Protein AF-A0A2N9N3Q8-F1 (afdb_monomer_lite)

Structure (mmCIF, N/CA/C/O backbone):
data_AF-A0A2N9N3Q8-F1
#
_entry.id   AF-A0A2N9N3Q8-F1
#
loop_
_atom_site.group_PDB
_atom_site.id
_atom_site.type_symbol
_atom_site.label_atom_id
_atom_site.label_alt_id
_atom_site.label_comp_id
_atom_site.label_asym_id
_atom_site.label_entity_id
_atom_site.label_seq_id
_atom_site.pdbx_PDB_ins_code
_atom_site.Cartn_x
_atom_site.Cartn_y
_atom_site.Cartn_z
_atom_site.occupancy
_atom_site.B_iso_or_equiv
_atom_site.auth_seq_id
_atom_site.auth_comp_id
_atom_site.auth_asym_id
_atom_site.auth_atom_id
_atom_site.pdbx_PDB_model_num
ATOM 1 N N . MET A 1 1 ? -41.410 30.537 -15.426 1.00 35.94 1 MET A N 1
ATOM 2 C CA . MET A 1 1 ? -40.418 29.727 -14.688 1.00 35.94 1 MET A CA 1
ATOM 3 C C . MET A 1 1 ? -40.330 30.338 -13.298 1.00 35.94 1 MET A C 1
ATOM 5 O O . MET A 1 1 ? -39.955 31.499 -13.204 1.00 35.94 1 MET A O 1
ATOM 9 N N . GLY A 1 2 ? -40.868 29.663 -12.279 1.00 34.44 2 GLY A N 1
ATOM 10 C CA . GLY A 1 2 ? -40.974 30.213 -10.922 1.00 34.44 2 GLY A CA 1
ATOM 11 C C . GLY A 1 2 ? -39.592 30.407 -10.302 1.00 34.44 2 GLY A C 1
ATOM 12 O O . GLY A 1 2 ? -38.742 29.533 -10.427 1.00 34.44 2 GLY A O 1
ATOM 13 N N . LEU A 1 3 ? -39.360 31.566 -9.692 1.00 38.16 3 LEU A N 1
ATOM 14 C CA . LEU A 1 3 ? -38.140 31.859 -8.943 1.00 38.16 3 LEU A CA 1
ATOM 15 C C . LEU A 1 3 ? -38.155 31.019 -7.654 1.00 38.16 3 LEU A C 1
ATOM 17 O O . LEU A 1 3 ? -39.040 31.209 -6.821 1.00 38.16 3 LEU A O 1
ATOM 21 N N . GLU A 1 4 ? -37.225 30.070 -7.510 1.00 48.19 4 GLU A N 1
ATOM 22 C CA . GLU A 1 4 ? -37.118 29.229 -6.310 1.00 48.19 4 GLU A CA 1
ATOM 23 C C . GLU A 1 4 ? -36.691 30.059 -5.090 1.00 48.19 4 GLU A C 1
ATOM 25 O O . GLU A 1 4 ? -35.765 30.871 -5.160 1.00 48.19 4 GLU A O 1
ATOM 30 N N . MET A 1 5 ? -37.375 29.850 -3.961 1.00 52.72 5 MET A N 1
ATOM 31 C CA . MET A 1 5 ? -36.964 30.403 -2.671 1.00 52.72 5 MET A CA 1
ATOM 32 C C . MET A 1 5 ? -35.645 29.766 -2.239 1.00 52.72 5 MET A C 1
ATOM 34 O O . MET A 1 5 ? -35.504 28.544 -2.261 1.00 52.72 5 MET A O 1
ATOM 38 N N . LYS A 1 6 ? -34.687 30.587 -1.806 1.00 70.69 6 LYS A N 1
ATOM 39 C CA . LYS A 1 6 ? -33.403 30.092 -1.315 1.00 70.69 6 LYS A CA 1
ATOM 40 C C . LYS A 1 6 ? -33.503 29.850 0.190 1.00 70.69 6 LYS A C 1
ATOM 42 O O . LYS A 1 6 ? -33.487 30.801 0.965 1.00 70.69 6 LYS A O 1
ATOM 47 N N . THR A 1 7 ? -33.597 28.591 0.605 1.00 81.88 7 THR A N 1
ATOM 48 C CA . THR A 1 7 ? -33.585 28.215 2.028 1.00 81.88 7 THR A CA 1
ATOM 49 C C . THR A 1 7 ? -32.149 28.135 2.548 1.00 81.88 7 THR A C 1
ATOM 51 O O . THR A 1 7 ? -31.322 27.436 1.967 1.00 81.88 7 THR A O 1
ATOM 54 N N . LEU A 1 8 ? -31.857 28.822 3.650 1.00 87.06 8 LEU A N 1
ATOM 55 C CA . LEU A 1 8 ? -30.621 28.712 4.426 1.00 87.06 8 LEU A CA 1
ATOM 56 C C . LEU A 1 8 ? -30.924 28.163 5.823 1.00 87.06 8 LEU A C 1
ATOM 58 O O . LEU A 1 8 ? -31.989 28.429 6.378 1.00 87.06 8 LEU A O 1
ATOM 62 N N . TYR A 1 9 ? -29.966 27.447 6.406 1.00 89.31 9 TYR A N 1
ATOM 63 C CA . TYR A 1 9 ? -30.023 27.006 7.801 1.00 89.31 9 TYR A CA 1
ATOM 64 C C . TYR A 1 9 ? -28.920 27.690 8.605 1.00 89.31 9 TYR A C 1
ATOM 66 O O . TYR A 1 9 ? -27.757 27.670 8.193 1.00 89.31 9 TYR A O 1
ATOM 74 N N . ARG A 1 10 ? -29.278 28.274 9.751 1.00 89.81 10 ARG A N 1
ATOM 75 C CA . ARG A 1 10 ? -28.339 28.872 10.707 1.00 89.81 10 ARG A CA 1
ATOM 76 C C . ARG A 1 10 ? -28.451 28.209 12.069 1.00 89.81 10 ARG A C 1
ATOM 78 O O . ARG A 1 10 ? -29.551 27.915 12.521 1.00 89.81 10 ARG A O 1
ATOM 85 N N . PHE A 1 11 ? -27.316 27.974 12.712 1.00 89.12 11 PHE A N 1
ATOM 86 C CA . PHE A 1 11 ? -27.247 27.459 14.081 1.00 89.12 11 PHE A CA 1
ATOM 87 C C . PHE A 1 11 ? -25.870 27.774 14.665 1.00 89.12 11 PHE A C 1
ATOM 89 O O . PHE A 1 11 ? -24.867 27.539 14.001 1.00 89.12 11 PHE A O 1
ATOM 96 N N . GLU A 1 12 ? -25.802 28.301 15.888 1.00 81.75 12 GLU A N 1
ATOM 97 C CA . GLU A 1 12 ? -24.542 28.486 16.637 1.00 81.75 12 GLU A CA 1
ATOM 98 C C . GLU A 1 12 ? -23.394 29.143 15.827 1.00 81.75 12 GLU A C 1
ATOM 100 O O . GLU A 1 12 ? -22.244 28.699 15.845 1.00 81.75 12 GLU A O 1
ATOM 105 N N . GLY A 1 13 ? -23.724 30.167 15.030 1.00 81.50 13 GLY A N 1
ATOM 106 C CA . GLY A 1 13 ? -22.782 30.883 14.153 1.00 81.50 13 GLY A CA 1
ATOM 107 C C . GLY A 1 13 ? -22.447 30.188 12.823 1.00 81.50 13 GLY A C 1
ATOM 108 O O . GLY A 1 13 ? -21.814 30.803 11.955 1.00 81.50 13 GLY A O 1
ATOM 109 N N . PHE A 1 14 ? -22.875 28.939 12.632 1.00 89.00 14 PHE A N 1
ATOM 110 C CA . PHE A 1 14 ? -22.763 28.217 11.370 1.00 89.00 14 PHE A CA 1
ATOM 111 C C . PHE A 1 14 ? -23.864 28.614 10.390 1.00 89.00 14 PHE A C 1
ATOM 113 O O . PHE A 1 14 ? -25.015 28.837 10.766 1.00 89.00 14 PHE A O 1
ATOM 120 N N . GLU A 1 15 ? -23.504 28.632 9.110 1.00 89.50 15 GLU A N 1
ATOM 121 C CA . GLU A 1 15 ? -24.416 28.845 7.995 1.00 89.50 15 GLU A CA 1
ATOM 122 C C . GLU A 1 15 ? -24.305 27.680 7.009 1.00 89.50 15 GLU A C 1
ATOM 124 O O . GLU A 1 15 ? -23.209 27.263 6.621 1.00 89.50 15 GLU A O 1
ATOM 129 N N . MET A 1 16 ? -25.455 27.157 6.591 1.00 90.19 16 MET A N 1
ATOM 130 C CA . MET A 1 16 ? -25.562 26.107 5.589 1.00 90.19 16 MET A CA 1
ATOM 131 C C . MET A 1 16 ? -26.492 26.549 4.460 1.00 90.19 16 MET A C 1
ATOM 133 O O . MET A 1 16 ? -27.652 26.893 4.684 1.00 90.19 16 MET A O 1
ATOM 137 N N . ASP A 1 17 ? -25.972 26.478 3.236 1.00 87.75 17 ASP A N 1
ATOM 138 C CA . ASP A 1 17 ? -26.687 26.696 1.983 1.00 87.75 17 ASP A CA 1
ATOM 139 C C . ASP A 1 17 ? -26.838 25.352 1.252 1.00 87.75 17 ASP A C 1
ATOM 141 O O . ASP A 1 17 ? -25.891 24.897 0.601 1.00 87.75 17 ASP A O 1
ATOM 145 N N . PRO A 1 18 ? -28.007 24.692 1.344 1.00 86.94 18 PRO A N 1
ATOM 146 C CA . PRO A 1 18 ? -28.275 23.427 0.663 1.00 86.94 18 PRO A CA 1
ATOM 147 C C . PRO A 1 18 ? -28.203 23.541 -0.861 1.00 86.94 18 PRO A C 1
ATOM 149 O O . PRO A 1 18 ? -27.787 22.590 -1.520 1.00 86.94 18 PRO A O 1
ATOM 152 N N . THR A 1 19 ? -28.577 24.699 -1.416 1.00 82.31 19 THR A N 1
ATOM 153 C CA . THR A 1 19 ? -28.675 24.919 -2.868 1.00 82.31 19 THR A CA 1
ATOM 154 C C . THR A 1 19 ? -27.286 24.961 -3.493 1.00 82.31 19 THR A C 1
ATOM 156 O O . THR A 1 19 ? -27.020 24.290 -4.486 1.00 82.31 19 THR A O 1
ATOM 159 N N . ASN A 1 20 ? -26.371 25.710 -2.872 1.00 81.56 20 ASN A N 1
ATOM 160 C CA . ASN A 1 20 ? -24.985 25.822 -3.334 1.00 81.56 20 ASN A CA 1
ATOM 161 C C . ASN A 1 20 ? -24.040 24.802 -2.678 1.00 81.56 20 ASN A C 1
ATOM 163 O O . ASN A 1 20 ? -22.853 24.776 -2.997 1.00 81.56 20 ASN A O 1
ATOM 167 N N . ARG A 1 21 ? -24.557 23.964 -1.768 1.00 86.62 21 ARG A N 1
ATOM 168 C CA . ARG A 1 21 ? -23.802 22.994 -0.957 1.00 86.62 21 ARG A CA 1
ATOM 169 C C . ARG A 1 21 ? -22.616 23.622 -0.220 1.00 86.62 21 ARG A C 1
ATOM 171 O O . ARG A 1 21 ? -21.527 23.052 -0.162 1.00 86.62 21 ARG A O 1
ATOM 178 N N . VAL A 1 22 ? -22.838 24.807 0.342 1.00 84.81 22 VAL A N 1
ATOM 179 C CA . VAL A 1 22 ? -21.834 25.547 1.115 1.00 84.81 22 VAL A CA 1
ATOM 180 C C . VAL A 1 22 ? -22.155 25.421 2.597 1.00 84.81 22 VAL A C 1
ATOM 182 O O . VAL A 1 22 ? -23.300 25.579 3.011 1.00 84.81 22 VAL A O 1
ATOM 185 N N . PHE A 1 23 ? -21.133 25.133 3.393 1.00 89.81 23 PHE A N 1
ATOM 186 C CA . PHE A 1 23 ? -21.191 25.124 4.849 1.00 89.81 23 PHE A CA 1
ATOM 187 C C . PHE A 1 23 ? -20.053 25.995 5.379 1.00 89.81 23 PHE A C 1
ATOM 189 O O . PHE A 1 23 ? -18.952 25.957 4.827 1.00 89.81 23 PHE A O 1
ATOM 196 N N . GLY A 1 24 ? -20.297 26.798 6.409 1.00 84.62 24 GLY A N 1
ATOM 197 C CA . GLY A 1 24 ? -19.288 27.711 6.937 1.00 84.62 24 GLY A CA 1
ATOM 198 C C . GLY A 1 24 ? -19.609 28.248 8.323 1.00 84.62 24 GLY A C 1
ATOM 199 O O . GLY A 1 24 ? -20.712 28.069 8.826 1.00 84.62 24 GLY A O 1
ATOM 200 N N . LEU A 1 25 ? -18.626 28.907 8.933 1.00 85.56 25 LEU A N 1
ATOM 201 C CA . LEU A 1 25 ? -18.717 29.538 10.250 1.00 85.56 25 LEU A CA 1
ATOM 202 C C . LEU A 1 25 ? -18.353 31.019 10.121 1.00 85.56 25 LEU A C 1
ATOM 204 O O . LEU A 1 25 ? -17.256 31.337 9.655 1.00 85.56 25 LEU A O 1
ATOM 208 N N . GLY A 1 26 ? -19.259 31.925 10.504 1.00 78.38 26 GLY A N 1
ATOM 209 C CA . GLY A 1 26 ? -19.015 33.373 10.425 1.00 78.38 26 GLY A CA 1
ATOM 210 C C . GLY A 1 26 ? -18.569 33.850 9.032 1.00 78.38 26 GLY A C 1
ATOM 211 O O . GLY A 1 26 ? -17.637 34.644 8.917 1.00 78.38 26 GLY A O 1
ATOM 212 N N . GLY A 1 27 ? -19.160 33.292 7.968 1.00 73.38 27 GLY A N 1
ATOM 213 C CA . GLY A 1 27 ? -18.820 33.598 6.573 1.00 73.38 27 GLY A CA 1
ATOM 214 C C . GLY A 1 27 ? -17.560 32.910 6.019 1.00 73.38 27 GLY A C 1
ATOM 215 O O . GLY A 1 27 ? -17.271 33.053 4.832 1.00 73.38 27 GLY A O 1
ATOM 216 N N . LYS A 1 28 ? -16.811 32.138 6.823 1.00 78.88 28 LYS A N 1
ATOM 217 C CA . LYS A 1 28 ? -15.668 31.338 6.343 1.00 78.88 28 LYS A CA 1
ATOM 218 C C . LYS A 1 28 ? -16.123 29.932 5.931 1.00 78.88 28 LYS A C 1
ATOM 220 O O . LYS A 1 28 ? -16.700 29.235 6.768 1.00 78.88 28 LYS A O 1
ATOM 225 N N . PRO A 1 29 ? -15.854 29.477 4.693 1.00 79.31 29 PRO A N 1
ATOM 226 C CA . PRO A 1 29 ? -16.274 28.154 4.242 1.00 79.31 29 PRO A CA 1
ATOM 227 C C . PRO A 1 29 ? -15.500 27.041 4.963 1.00 79.31 29 PRO A C 1
ATOM 229 O O . PRO A 1 29 ? -14.278 27.100 5.094 1.00 79.31 29 PRO A O 1
ATOM 232 N N . ILE A 1 30 ? -16.218 26.003 5.390 1.00 82.94 30 ILE A N 1
ATOM 233 C CA . ILE A 1 30 ? -15.685 24.774 5.980 1.00 82.94 30 ILE A CA 1
ATOM 234 C C . ILE A 1 30 ? -15.969 23.633 5.005 1.00 82.94 30 ILE A C 1
ATOM 236 O O . ILE A 1 30 ? -17.117 23.257 4.767 1.00 82.94 30 ILE A O 1
ATOM 240 N N . ALA A 1 31 ? -14.908 23.072 4.428 1.00 78.44 31 ALA A N 1
ATOM 241 C CA . ALA A 1 31 ? -15.029 21.974 3.481 1.00 78.44 31 ALA A CA 1
ATOM 242 C C . ALA A 1 31 ? -15.422 20.675 4.201 1.00 78.44 31 ALA A C 1
ATOM 244 O O . ALA A 1 31 ? -14.675 20.170 5.041 1.00 78.44 31 ALA A O 1
ATOM 245 N N . ILE A 1 32 ? -16.569 20.105 3.827 1.00 83.38 32 ILE A N 1
ATOM 246 C CA . ILE A 1 32 ? -17.016 18.784 4.280 1.00 83.38 32 ILE A CA 1
ATOM 247 C C . ILE A 1 32 ? -17.343 17.883 3.079 1.00 83.38 32 ILE A C 1
ATOM 249 O O . ILE A 1 32 ? -17.829 18.375 2.058 1.00 83.38 32 ILE A O 1
ATOM 253 N N . PRO A 1 33 ? -17.084 16.562 3.154 1.00 79.06 33 PRO A N 1
ATOM 254 C CA . PRO A 1 33 ? -17.427 15.640 2.072 1.00 79.06 33 PRO A CA 1
ATOM 255 C C . PRO A 1 33 ? -18.927 15.627 1.768 1.00 79.06 33 PRO A C 1
ATOM 257 O O . PRO A 1 33 ? -19.743 15.772 2.673 1.00 79.06 33 PRO A O 1
ATOM 260 N N . SER A 1 34 ? -19.300 15.352 0.513 1.00 80.19 34 SER A N 1
ATOM 261 C CA . SER A 1 34 ? -20.699 15.406 0.057 1.00 80.19 34 SER A CA 1
ATOM 262 C C . SER A 1 34 ? -21.670 14.621 0.947 1.00 80.19 34 SER A C 1
ATOM 264 O O . SER A 1 34 ? -22.707 15.146 1.324 1.00 80.19 34 SER A O 1
ATOM 266 N N . ARG A 1 35 ? -21.322 13.390 1.340 1.00 83.12 35 ARG A N 1
ATOM 267 C CA . ARG A 1 35 ? -22.188 12.565 2.202 1.00 83.12 35 ARG A CA 1
ATOM 268 C C . ARG A 1 35 ? -22.273 13.079 3.636 1.00 83.12 35 ARG A C 1
ATOM 270 O O . ARG A 1 35 ? -23.319 12.957 4.258 1.00 83.12 35 ARG A O 1
ATOM 277 N N . ALA A 1 36 ? -21.197 13.677 4.146 1.00 82.38 36 ALA A N 1
ATOM 278 C CA . ALA A 1 36 ? -21.232 14.344 5.440 1.00 82.38 36 ALA A CA 1
ATOM 279 C C . ALA A 1 36 ? -22.141 15.582 5.369 1.00 82.38 36 ALA A C 1
ATOM 281 O O . ALA A 1 36 ? -22.948 15.781 6.266 1.00 82.38 36 ALA A O 1
ATOM 282 N N . PHE A 1 37 ? -22.089 16.354 4.276 1.00 87.69 37 PHE A N 1
ATOM 283 C CA . PHE A 1 37 ? -23.017 17.464 4.040 1.00 87.69 37 PHE A CA 1
ATOM 284 C C . PHE A 1 37 ? -24.474 16.993 4.025 1.00 87.69 37 PHE A C 1
ATOM 286 O O . PHE A 1 37 ? -25.301 17.573 4.720 1.00 87.69 37 PHE A O 1
ATOM 293 N N . ASP A 1 38 ? -24.780 15.922 3.288 1.00 87.62 38 ASP A N 1
ATOM 294 C CA . ASP A 1 38 ? -26.140 15.371 3.209 1.00 87.62 38 ASP A CA 1
ATOM 295 C C . ASP A 1 38 ? -26.631 14.885 4.582 1.00 87.62 38 ASP A C 1
ATOM 297 O O . ASP A 1 38 ? -27.778 15.120 4.958 1.00 87.62 38 ASP A O 1
ATOM 301 N N . LEU A 1 39 ? -25.743 14.262 5.364 1.00 91.94 39 LEU A N 1
ATOM 302 C CA . LEU A 1 39 ? -26.024 13.852 6.736 1.00 91.94 39 LEU A CA 1
ATOM 303 C C . LEU A 1 39 ? -26.279 15.048 7.657 1.00 91.94 39 LEU A C 1
ATOM 305 O O . LEU A 1 39 ? -27.241 15.024 8.420 1.00 91.94 39 LEU A O 1
ATOM 309 N N . LEU A 1 40 ? -25.452 16.093 7.579 1.00 92.56 40 LEU A N 1
ATOM 310 C CA . LEU A 1 40 ? -25.625 17.305 8.377 1.00 92.56 40 LEU A CA 1
ATOM 311 C C . LEU A 1 40 ? -26.922 18.021 8.011 1.00 92.56 40 LEU A C 1
ATOM 313 O O . LEU A 1 40 ? -27.647 18.415 8.913 1.00 92.56 40 LEU A O 1
ATOM 317 N N . LEU A 1 41 ? -27.245 18.118 6.719 1.00 91.31 41 LEU A N 1
ATOM 318 C CA . LEU A 1 41 ? -28.506 18.672 6.235 1.00 91.31 41 LEU A CA 1
ATOM 319 C C . LEU A 1 41 ? -29.707 17.877 6.763 1.00 91.31 41 LEU A C 1
ATOM 321 O O . LEU A 1 41 ? -30.670 18.450 7.260 1.00 91.31 41 LEU A O 1
ATOM 325 N N . TYR A 1 42 ? -29.653 16.545 6.701 1.00 92.75 42 TYR A N 1
ATOM 326 C CA . TYR A 1 42 ? -30.732 15.717 7.234 1.00 92.75 42 TYR A CA 1
ATOM 327 C C . TYR A 1 42 ? -30.880 15.883 8.755 1.00 92.75 42 TYR A C 1
ATOM 329 O O . TYR A 1 42 ? -31.997 15.963 9.268 1.00 92.75 42 TYR A O 1
ATOM 337 N N . MET A 1 43 ? -29.761 15.974 9.479 1.00 93.88 43 MET A N 1
ATOM 338 C CA . MET A 1 43 ? -29.736 16.213 10.922 1.00 93.88 43 MET A CA 1
ATOM 339 C C . MET A 1 43 ? -30.273 17.597 11.307 1.00 93.88 43 MET A C 1
ATOM 341 O O . MET A 1 43 ? -31.030 17.687 12.269 1.00 93.88 43 MET A O 1
ATOM 345 N N . THR A 1 44 ? -29.938 18.655 10.563 1.00 92.00 44 THR A N 1
ATOM 346 C CA . THR A 1 44 ? -30.425 20.021 10.824 1.00 92.00 44 THR A CA 1
ATOM 347 C C . THR A 1 44 ? -31.910 20.161 10.510 1.00 92.00 44 THR A C 1
ATOM 349 O O . THR A 1 44 ? -32.640 20.751 11.301 1.00 92.00 44 THR A O 1
ATOM 352 N N . CYS A 1 45 ? -32.397 19.543 9.428 1.00 89.75 45 CYS A N 1
ATOM 353 C CA . CYS A 1 45 ? -33.832 19.478 9.129 1.00 89.75 45 CYS A CA 1
ATOM 354 C C . CYS A 1 45 ? -34.638 18.717 10.195 1.00 89.75 45 CYS A C 1
ATOM 356 O O . CYS A 1 45 ? -35.845 18.914 10.304 1.00 89.75 45 CYS A O 1
ATOM 358 N N . ASN A 1 46 ? -33.988 17.845 10.970 1.00 92.31 46 ASN A N 1
ATOM 359 C CA . ASN A 1 46 ? -34.602 17.050 12.030 1.00 92.31 46 ASN A CA 1
ATOM 360 C C . ASN A 1 46 ? -33.992 17.357 13.408 1.00 92.31 46 ASN A C 1
ATOM 362 O O . ASN A 1 46 ? -33.867 16.458 14.248 1.00 92.31 46 ASN A O 1
ATOM 366 N N . ALA A 1 47 ? -33.588 18.611 13.631 1.00 89.62 47 ALA A N 1
ATOM 367 C CA . ALA A 1 47 ? -32.991 19.042 14.888 1.00 89.62 47 ALA A CA 1
ATOM 368 C C . ALA A 1 47 ? -33.873 18.669 16.092 1.00 89.62 47 ALA A C 1
ATOM 370 O O . ALA A 1 47 ? -35.096 18.575 15.999 1.00 89.62 47 ALA A O 1
ATOM 371 N N . GLN A 1 48 ? -33.234 18.413 17.231 1.00 88.31 48 GLN A N 1
ATOM 372 C CA . GLN A 1 48 ? -33.824 17.958 18.496 1.00 88.31 48 GLN A CA 1
ATOM 373 C C . GLN A 1 48 ? -34.451 16.552 18.488 1.00 88.31 48 GLN A C 1
ATOM 375 O O . GLN A 1 48 ? -34.675 15.974 19.557 1.00 88.31 48 GLN A O 1
ATOM 380 N N . ARG A 1 49 ? -34.666 15.924 17.325 1.00 93.88 49 ARG A N 1
ATOM 381 C CA . ARG A 1 49 ? -35.195 14.557 17.237 1.00 93.88 49 ARG A CA 1
ATOM 382 C C . ARG A 1 49 ? -34.091 13.507 17.389 1.00 93.88 49 ARG A C 1
ATOM 384 O O . ARG A 1 49 ? -32.963 13.679 16.935 1.00 93.88 49 ARG A O 1
ATOM 391 N N . LEU A 1 50 ? -34.417 12.381 18.031 1.00 92.06 50 LEU A N 1
ATOM 392 C CA . LEU A 1 50 ? -33.573 11.184 17.981 1.00 92.06 50 LEU A CA 1
ATOM 393 C C . LEU A 1 50 ? -33.679 10.547 16.590 1.00 92.06 50 LEU A C 1
ATOM 395 O O . LEU A 1 50 ? -34.762 10.123 16.189 1.00 92.06 50 LEU A O 1
ATOM 399 N N . LEU A 1 51 ? -32.548 10.452 15.899 1.00 93.38 51 LEU A N 1
ATOM 400 C CA . LEU A 1 51 ? -32.415 9.846 14.580 1.00 93.38 51 LEU A CA 1
ATOM 401 C C . LEU A 1 51 ? -31.754 8.482 14.741 1.00 93.38 51 LEU A C 1
ATOM 403 O O . LEU A 1 51 ? -30.629 8.392 15.244 1.00 93.38 51 LEU A O 1
ATOM 407 N N . THR A 1 52 ? -32.457 7.411 14.364 1.00 90.81 52 THR A N 1
ATOM 408 C CA . THR A 1 52 ? -31.898 6.059 14.486 1.00 90.81 52 THR A CA 1
ATOM 409 C C . THR A 1 52 ? -30.807 5.833 13.445 1.00 90.81 52 THR A C 1
ATOM 411 O O . THR A 1 52 ? -30.784 6.478 12.394 1.00 90.81 52 THR A O 1
ATOM 414 N N . LYS A 1 53 ? -29.885 4.904 13.719 1.00 83.31 53 LYS A N 1
ATOM 415 C CA . LYS A 1 53 ? -28.811 4.582 12.766 1.00 83.31 53 LYS A CA 1
ATOM 416 C C . LYS A 1 53 ? -29.374 4.110 11.426 1.00 83.31 53 LYS A C 1
ATOM 418 O O . LYS A 1 53 ? -28.936 4.587 10.388 1.00 83.31 53 LYS A O 1
ATOM 423 N N . GLU A 1 54 ? -30.390 3.248 11.450 1.00 81.50 54 GLU A N 1
ATOM 424 C CA . GLU A 1 54 ? -31.088 2.782 10.245 1.00 81.50 54 GLU A CA 1
ATOM 425 C C . GLU A 1 54 ? -31.740 3.919 9.459 1.00 81.50 54 GLU A C 1
ATOM 427 O O . GLU A 1 54 ? -31.669 3.939 8.233 1.00 81.50 54 GLU A O 1
ATOM 432 N N . GLU A 1 55 ? -32.363 4.873 10.153 1.00 90.56 55 GLU A N 1
ATOM 433 C CA . GLU A 1 55 ? -32.999 6.023 9.518 1.00 90.56 55 GLU A CA 1
ATOM 434 C C . GLU A 1 55 ? -31.966 6.903 8.811 1.00 90.56 55 GLU A C 1
ATOM 436 O O . GLU A 1 55 ? -32.137 7.229 7.640 1.00 90.56 55 GLU A O 1
ATOM 441 N N . LEU A 1 56 ? -30.864 7.229 9.490 1.00 89.31 56 LEU A N 1
ATOM 442 C CA . LEU A 1 56 ? -29.774 8.021 8.919 1.00 89.31 56 LEU A CA 1
ATOM 443 C C . LEU A 1 56 ? -29.104 7.298 7.748 1.00 89.31 56 LEU A C 1
ATOM 445 O O . LEU A 1 56 ? -28.842 7.910 6.711 1.00 89.31 56 LEU A O 1
ATOM 449 N N . MET A 1 57 ? -28.869 5.989 7.892 1.00 82.62 57 MET A N 1
ATOM 450 C CA . MET A 1 57 ? -28.324 5.150 6.827 1.00 82.62 57 MET A CA 1
ATOM 451 C C . MET A 1 57 ? -29.245 5.143 5.603 1.00 82.62 57 MET A C 1
ATOM 453 O O . MET A 1 57 ? -28.789 5.352 4.483 1.00 82.62 57 MET A O 1
ATOM 457 N N . ARG A 1 58 ? -30.558 4.991 5.800 1.00 83.06 58 ARG A N 1
ATOM 458 C CA . ARG A 1 58 ? -31.542 5.004 4.711 1.00 83.06 58 ARG A CA 1
ATOM 459 C C . ARG A 1 58 ? 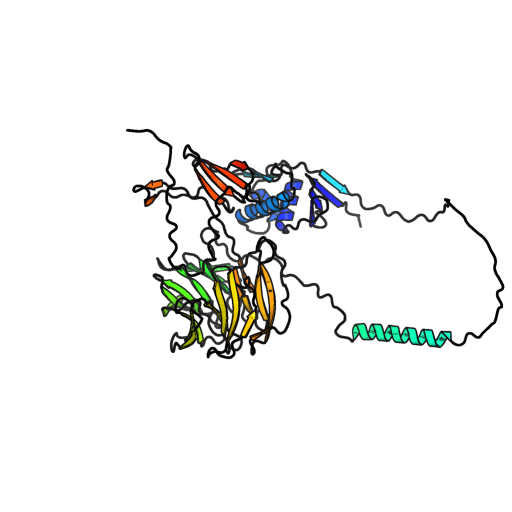-31.680 6.382 4.064 1.00 83.06 58 ARG A C 1
ATOM 461 O O . ARG A 1 58 ? -31.744 6.466 2.843 1.00 83.06 58 ARG A O 1
ATOM 468 N N . ALA A 1 59 ? -31.708 7.449 4.855 1.00 84.88 59 ALA A N 1
ATOM 469 C CA . ALA A 1 59 ? -31.896 8.808 4.356 1.00 84.88 59 ALA A CA 1
ATOM 470 C C . ALA A 1 59 ? -30.722 9.282 3.490 1.00 84.88 59 ALA A C 1
ATOM 472 O O . ALA A 1 59 ? -30.927 9.902 2.449 1.00 84.88 59 ALA A O 1
ATOM 473 N N . VAL A 1 60 ? -29.490 8.970 3.898 1.00 86.25 60 VAL A N 1
ATOM 474 C CA . VAL A 1 60 ? -28.284 9.467 3.222 1.00 86.25 60 VAL A CA 1
ATOM 475 C C . VAL A 1 60 ? -27.720 8.451 2.223 1.00 86.25 60 VAL A C 1
ATOM 477 O O . VAL A 1 60 ? -27.120 8.860 1.230 1.00 86.25 60 VAL A O 1
ATOM 480 N N . TRP A 1 61 ? -27.930 7.145 2.424 1.00 83.56 61 TRP A N 1
ATOM 481 C CA . TRP A 1 61 ? -27.366 6.070 1.591 1.00 83.56 61 TRP A CA 1
ATOM 482 C C . TRP A 1 61 ? -28.407 5.105 1.002 1.00 83.56 61 TRP A C 1
ATOM 484 O O . TRP A 1 61 ? -28.013 4.059 0.506 1.00 83.56 61 TRP A O 1
ATOM 494 N N . GLY A 1 62 ? -29.706 5.430 0.983 1.00 51.25 62 GLY A N 1
ATOM 495 C CA . GLY A 1 62 ? -30.828 4.537 0.617 1.00 51.25 62 GLY A CA 1
ATOM 496 C C . GLY A 1 62 ? -30.818 3.816 -0.748 1.00 51.25 62 GLY A C 1
ATOM 497 O O . GLY A 1 62 ? -31.791 3.146 -1.070 1.00 51.25 62 GLY A O 1
ATOM 498 N N . GLY A 1 63 ? -29.743 3.907 -1.535 1.00 53.16 63 GLY A N 1
ATOM 499 C CA . GLY A 1 63 ? -29.486 3.098 -2.734 1.00 53.16 63 GLY A CA 1
ATOM 500 C C . GLY A 1 63 ? -28.123 2.387 -2.730 1.00 53.16 63 GLY A C 1
ATOM 501 O O . GLY A 1 63 ? -27.636 1.988 -3.783 1.00 53.16 63 GLY A O 1
ATOM 502 N N . THR A 1 64 ? -27.447 2.281 -1.584 1.00 56.25 64 THR A N 1
ATOM 503 C CA . THR A 1 64 ? -26.107 1.690 -1.454 1.00 56.25 64 THR A CA 1
ATOM 504 C C . THR A 1 64 ? -26.018 0.908 -0.146 1.00 56.25 64 THR A C 1
ATOM 506 O O . THR A 1 64 ? -26.313 1.446 0.917 1.00 56.25 64 THR A O 1
ATOM 509 N N . ILE A 1 65 ? -25.604 -0.360 -0.208 1.00 49.22 65 ILE A N 1
ATOM 510 C CA . ILE A 1 65 ? -25.374 -1.174 0.993 1.00 49.22 65 ILE A CA 1
ATOM 511 C C . ILE A 1 65 ? -24.126 -0.621 1.687 1.00 49.22 65 ILE A C 1
ATOM 513 O O . ILE A 1 65 ? -23.035 -0.646 1.119 1.00 49.22 65 ILE A O 1
ATOM 517 N N . VAL A 1 66 ? -24.293 -0.075 2.890 1.00 61.59 66 VAL A N 1
ATOM 518 C CA . VAL A 1 66 ? -23.209 0.488 3.700 1.00 61.59 66 VAL A CA 1
ATOM 519 C C . VAL A 1 66 ? -23.266 -0.076 5.111 1.00 61.59 66 VAL A C 1
ATOM 521 O O . VAL A 1 66 ? -24.339 -0.232 5.685 1.00 61.59 66 VAL A O 1
ATOM 524 N N . GLU A 1 67 ? -22.096 -0.367 5.670 1.00 61.00 67 GLU A N 1
ATOM 525 C CA . GLU A 1 67 ? -21.959 -0.763 7.069 1.00 61.00 67 GLU A CA 1
ATOM 526 C C . GLU A 1 67 ? -22.089 0.445 8.007 1.00 61.00 67 GLU A C 1
ATOM 528 O O . GLU A 1 67 ? -21.790 1.586 7.639 1.00 61.00 67 GLU A O 1
ATOM 533 N N . GLU A 1 68 ? -22.470 0.176 9.255 1.00 66.19 68 GLU A N 1
ATOM 534 C CA . GLU A 1 68 ? -22.662 1.172 10.314 1.00 66.19 68 GLU A CA 1
ATOM 535 C C . GLU A 1 68 ? -21.396 2.005 10.614 1.00 66.19 68 GLU A C 1
ATOM 537 O O . GLU A 1 68 ? -21.486 3.171 11.016 1.00 66.19 68 GLU A O 1
ATOM 542 N N . GLY A 1 69 ? -20.208 1.453 10.341 1.00 62.59 69 GLY A N 1
ATOM 543 C CA . GLY A 1 69 ? -18.931 2.170 10.432 1.00 62.59 69 GLY A CA 1
ATOM 544 C C . GLY A 1 69 ? -18.883 3.424 9.549 1.00 62.59 69 GLY A C 1
ATOM 545 O O . GLY A 1 69 ? -18.380 4.464 9.970 1.00 62.59 69 GLY A O 1
ATOM 546 N N . ASN A 1 70 ? -19.522 3.412 8.371 1.00 68.69 70 ASN A N 1
ATOM 547 C CA . ASN A 1 70 ? -19.570 4.589 7.490 1.00 68.69 70 ASN A CA 1
ATOM 548 C C . ASN A 1 70 ? -20.394 5.741 8.088 1.00 68.69 70 ASN A C 1
ATOM 550 O O . ASN A 1 70 ? -20.038 6.915 7.919 1.00 68.69 70 ASN A O 1
ATOM 554 N N . LEU A 1 71 ? -21.486 5.421 8.794 1.00 80.38 71 LEU A N 1
ATOM 555 C CA . LEU A 1 71 ? -22.272 6.413 9.527 1.00 80.38 71 LEU A CA 1
ATOM 556 C C . LEU A 1 71 ? -21.434 7.000 10.668 1.00 80.38 71 LEU A C 1
ATOM 558 O O . LEU A 1 71 ? -21.366 8.220 10.811 1.00 80.38 71 LEU A O 1
ATOM 562 N N . THR A 1 72 ? -20.742 6.144 11.421 1.00 75.56 72 THR A N 1
ATOM 563 C CA . THR A 1 72 ? -19.867 6.551 12.530 1.00 75.56 72 THR A CA 1
ATOM 564 C C . THR A 1 72 ? -18.746 7.476 12.051 1.00 75.56 72 THR A C 1
ATOM 566 O O . THR A 1 72 ? -18.559 8.559 12.611 1.00 75.56 72 THR A O 1
ATOM 569 N N . GLN A 1 73 ? -18.076 7.127 10.950 1.00 70.12 73 GLN A N 1
ATOM 570 C CA . GLN A 1 73 ? -17.053 7.961 10.319 1.00 70.12 73 GLN A CA 1
ATOM 571 C C . GLN A 1 73 ? -17.617 9.298 9.810 1.00 70.12 73 GLN A C 1
ATOM 573 O O . GLN A 1 73 ? -16.978 10.341 9.959 1.00 70.12 73 GLN A O 1
ATOM 578 N N . SER A 1 74 ? -18.818 9.303 9.228 1.00 79.19 74 SER A N 1
ATOM 579 C CA . SER A 1 74 ? -19.453 10.538 8.747 1.00 79.19 74 SER A CA 1
ATOM 580 C C . SER A 1 74 ? -19.819 11.473 9.901 1.00 79.19 74 SER A C 1
ATOM 582 O O . SER A 1 74 ? -19.556 12.672 9.824 1.00 79.19 74 SER A O 1
ATOM 584 N N . VAL A 1 75 ? -20.341 10.931 11.007 1.00 84.56 75 VAL A N 1
ATOM 585 C CA . VAL A 1 75 ? -20.603 11.698 12.235 1.00 84.56 75 VAL A CA 1
ATOM 586 C C . VAL A 1 75 ? -19.307 12.236 12.843 1.00 84.56 75 VAL A C 1
ATOM 588 O O . VAL A 1 75 ? -19.273 13.388 13.271 1.00 84.56 75 VAL A O 1
ATOM 591 N N . PHE A 1 76 ? -18.224 11.455 12.840 1.00 76.12 76 PHE A N 1
ATOM 592 C CA . PHE A 1 76 ? -16.906 11.917 13.283 1.00 76.12 76 PHE A CA 1
ATOM 593 C C . PHE A 1 76 ? -16.424 13.133 12.476 1.00 76.12 76 PHE A C 1
ATOM 595 O O . PHE A 1 76 ? -16.010 14.139 13.055 1.00 76.12 76 PHE A O 1
ATOM 602 N N . LEU A 1 77 ? -16.527 13.080 11.142 1.00 75.44 77 LEU A N 1
ATOM 603 C CA . LEU A 1 77 ? -16.147 14.196 10.269 1.00 75.44 77 LEU A CA 1
ATOM 604 C C . LEU A 1 77 ? -16.990 15.445 10.540 1.00 75.44 77 LEU A C 1
ATOM 606 O O . LEU A 1 77 ? -16.448 16.549 10.580 1.00 75.44 77 LEU A O 1
ATOM 610 N N . LEU A 1 78 ? -18.293 15.271 10.770 1.00 84.94 78 LEU A N 1
ATOM 611 C CA . LEU A 1 78 ? -19.176 16.373 11.141 1.00 84.94 78 LEU A CA 1
ATOM 612 C C . LEU A 1 78 ? -18.802 16.980 12.486 1.00 84.94 78 LEU A C 1
ATOM 614 O O . LEU A 1 78 ? -18.696 18.196 12.585 1.00 84.94 78 LEU A O 1
ATOM 618 N N . ARG A 1 79 ? -18.521 16.164 13.505 1.00 83.38 79 ARG A N 1
ATOM 619 C CA . ARG A 1 79 ? -18.044 16.665 14.801 1.00 83.38 79 ARG A CA 1
ATOM 620 C C . ARG A 1 79 ? -16.732 17.434 14.672 1.00 83.38 79 ARG A C 1
ATOM 622 O O . ARG A 1 79 ? -16.618 18.508 15.258 1.00 83.38 79 ARG A O 1
ATOM 629 N N . LYS A 1 80 ? -15.781 16.952 13.862 1.00 74.00 80 LYS A N 1
ATOM 630 C CA . LYS A 1 80 ? -14.531 17.677 13.572 1.00 74.00 80 LYS A CA 1
ATOM 631 C C . LYS A 1 80 ? -14.809 19.029 12.905 1.00 74.00 80 LYS A C 1
ATOM 633 O O . LYS A 1 80 ? -14.266 20.036 13.344 1.00 74.00 80 LYS A O 1
ATOM 638 N N . ALA A 1 81 ? -15.684 19.070 11.899 1.00 79.88 81 ALA A N 1
ATOM 639 C CA . ALA A 1 81 ? -16.055 20.309 11.209 1.00 79.88 81 ALA A CA 1
ATOM 640 C C . ALA A 1 81 ? -16.777 21.311 12.131 1.00 79.88 81 ALA A C 1
ATOM 642 O O . ALA A 1 81 ? -16.480 22.503 12.106 1.00 79.88 81 ALA A O 1
ATOM 643 N N . LEU A 1 82 ? -17.680 20.824 12.984 1.00 82.25 82 LEU A N 1
ATOM 644 C CA . LEU A 1 82 ? -18.430 21.628 13.955 1.00 82.25 82 LEU A CA 1
ATOM 645 C C . LEU A 1 82 ? -17.569 22.083 15.147 1.00 82.25 82 LEU A C 1
ATOM 647 O O . LEU A 1 82 ? -17.906 23.050 15.821 1.00 82.25 82 LEU A O 1
ATOM 651 N N . SER A 1 83 ? -16.420 21.441 15.377 1.00 71.44 83 SER A N 1
ATOM 652 C CA . SER A 1 83 ? -15.444 21.848 16.400 1.00 71.44 83 SER A CA 1
ATOM 653 C C . SER A 1 83 ? -14.620 23.081 16.006 1.00 71.44 83 SER A C 1
ATOM 655 O O . SER A 1 83 ? -13.791 23.528 16.796 1.00 71.44 83 SER A O 1
ATOM 657 N N . ALA A 1 84 ? -14.829 23.642 14.807 1.00 66.12 84 ALA A N 1
ATOM 658 C CA . ALA A 1 84 ? -14.157 24.856 14.340 1.00 66.12 84 ALA A CA 1
ATOM 659 C C . ALA A 1 84 ? -14.529 26.120 15.144 1.00 66.12 84 ALA A C 1
ATOM 661 O O . ALA A 1 84 ? -13.841 27.133 15.029 1.00 66.12 84 ALA A O 1
ATOM 662 N N . HIS A 1 85 ? -15.592 26.074 15.958 1.00 64.44 85 HIS A N 1
ATOM 663 C CA . HIS A 1 85 ? -15.979 27.173 16.840 1.00 64.44 85 HIS A CA 1
ATOM 664 C C . HIS A 1 85 ? -15.129 27.162 18.135 1.00 64.44 85 HIS A C 1
ATOM 666 O O . HIS A 1 85 ? -15.240 26.214 18.916 1.00 64.44 85 HIS A O 1
ATOM 672 N N . PRO A 1 86 ? -14.302 28.194 18.416 1.00 54.91 86 PRO A N 1
ATOM 673 C CA . PRO A 1 86 ? -13.328 28.170 19.520 1.00 54.91 86 PRO A CA 1
ATOM 674 C C . PRO A 1 86 ? -13.937 28.125 20.930 1.00 54.91 86 PRO A C 1
ATOM 676 O O . PRO A 1 86 ? -13.296 27.647 21.858 1.00 54.91 86 PRO A O 1
ATOM 679 N N . SER A 1 87 ? -15.161 28.629 21.096 1.00 55.94 87 SER A N 1
ATOM 680 C CA . SER A 1 87 ? -15.826 28.829 22.394 1.00 55.94 87 SER A CA 1
ATOM 681 C C . SER A 1 87 ? -16.949 27.832 22.710 1.00 55.94 87 SER A C 1
ATOM 683 O O . SER A 1 87 ? -17.721 28.062 23.635 1.00 55.94 87 SER A O 1
ATOM 685 N N . MET A 1 88 ? -17.088 26.747 21.942 1.00 58.47 88 MET A N 1
ATOM 686 C CA . MET A 1 88 ? -18.162 25.771 22.157 1.00 58.47 88 MET A CA 1
ATOM 687 C C . MET A 1 88 ? -17.713 24.614 23.056 1.00 58.47 88 MET A C 1
ATOM 689 O O . MET A 1 88 ? -16.964 23.725 22.636 1.00 58.47 88 MET A O 1
ATOM 693 N N . GLU A 1 89 ? -18.204 24.634 24.299 1.00 49.78 89 GLU A N 1
ATOM 694 C CA . GLU A 1 89 ? -18.105 23.528 25.264 1.00 49.78 89 GLU A CA 1
ATOM 695 C C . GLU A 1 89 ? -19.131 22.411 24.983 1.00 49.78 89 GLU A C 1
ATOM 697 O O . GLU A 1 89 ? -18.854 21.241 25.252 1.00 49.78 89 GLU A O 1
ATOM 702 N N . ASN A 1 90 ? -20.280 22.735 24.370 1.00 53.69 90 ASN A N 1
ATOM 703 C CA . ASN A 1 90 ? -21.366 21.784 24.109 1.00 53.69 90 ASN A CA 1
ATOM 704 C C . ASN A 1 90 ? -21.261 21.083 22.740 1.00 53.69 90 ASN A C 1
ATOM 706 O O . ASN A 1 90 ? -20.961 21.688 21.712 1.00 53.69 90 ASN A O 1
ATOM 710 N N . GLN A 1 91 ? -21.548 19.776 22.719 1.00 69.50 91 GLN A N 1
ATOM 711 C CA . GLN A 1 91 ? -21.55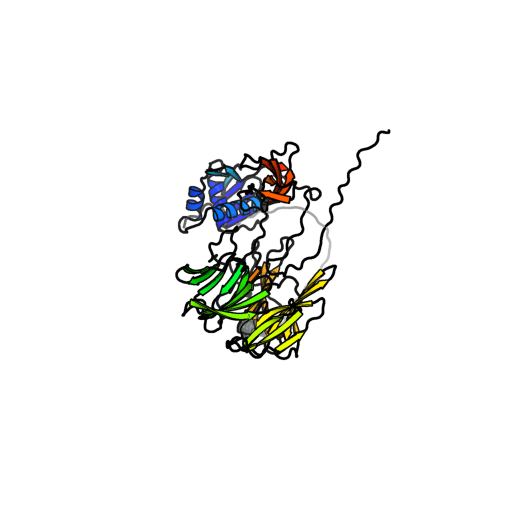2 18.951 21.505 1.00 69.50 91 GLN A CA 1
ATOM 712 C C . GLN A 1 91 ? -22.867 19.116 20.729 1.00 69.50 91 GLN A C 1
ATOM 714 O O . GLN A 1 91 ? -23.914 18.721 21.227 1.00 69.50 91 GLN A O 1
ATOM 719 N N . LEU A 1 92 ? -22.818 19.594 19.479 1.00 83.62 92 LEU A N 1
ATOM 720 C CA . LEU A 1 92 ? -24.020 19.747 18.635 1.00 83.62 92 LEU A CA 1
ATOM 721 C C . LEU A 1 92 ? -24.604 18.426 18.120 1.00 83.62 92 LEU A C 1
ATOM 723 O O . LEU A 1 92 ? -25.792 18.356 17.822 1.00 83.62 92 LEU A O 1
ATOM 727 N N . ILE A 1 93 ? -23.788 17.373 18.016 1.00 87.88 93 ILE A N 1
ATOM 728 C CA . ILE A 1 93 ? -24.239 16.020 17.666 1.00 87.88 93 ILE A CA 1
ATOM 729 C C . ILE A 1 93 ? -23.969 15.102 18.853 1.00 87.88 93 ILE A C 1
ATOM 731 O O . ILE A 1 93 ? -22.824 14.703 19.085 1.00 87.88 93 ILE A O 1
ATOM 735 N N . VAL A 1 94 ? -25.023 14.706 19.560 1.00 83.62 94 VAL A N 1
ATOM 736 C CA . VAL A 1 94 ? -24.960 13.814 20.724 1.00 83.62 94 VAL A CA 1
ATOM 737 C C . VAL A 1 94 ? -25.243 12.377 20.291 1.00 83.62 94 VAL A C 1
ATOM 739 O O . VAL A 1 94 ? -26.220 12.106 19.590 1.00 83.62 94 VAL A O 1
ATOM 742 N N . THR A 1 95 ? -24.389 11.436 20.706 1.00 84.56 95 THR A N 1
ATOM 743 C CA . THR A 1 95 ? -24.660 10.002 20.520 1.00 84.56 95 THR A CA 1
ATOM 744 C C . THR A 1 95 ? -25.657 9.545 21.578 1.00 84.56 95 THR A C 1
ATOM 746 O O . THR A 1 95 ? -25.422 9.742 22.765 1.00 84.56 95 THR A O 1
ATOM 749 N N . VAL A 1 96 ? -26.735 8.882 21.158 1.00 84.56 96 VAL A N 1
ATOM 750 C CA . VAL A 1 96 ? -27.655 8.173 22.053 1.00 84.56 96 VAL A CA 1
ATOM 751 C C . VAL A 1 96 ? -27.327 6.676 21.974 1.00 84.56 96 VAL A C 1
ATOM 753 O O . VAL A 1 96 ? -27.631 6.047 20.950 1.00 84.56 96 VAL A O 1
ATOM 756 N N . PRO A 1 97 ? -26.676 6.101 23.008 1.00 71.25 97 PRO A N 1
ATOM 757 C CA . PRO A 1 97 ? -26.173 4.728 22.981 1.00 71.25 97 PRO A CA 1
ATOM 758 C C . PRO A 1 97 ? -27.236 3.710 22.560 1.00 71.25 97 PRO A C 1
ATOM 760 O O . PRO A 1 97 ? -28.391 3.790 22.974 1.00 71.25 97 PRO A O 1
ATOM 763 N N . GLY A 1 98 ? -26.850 2.773 21.691 1.00 74.00 98 GLY A N 1
ATOM 764 C CA . GLY A 1 98 ? -27.726 1.707 21.192 1.00 74.00 98 GLY A CA 1
ATOM 765 C C . GLY A 1 98 ? -28.882 2.154 20.287 1.00 74.00 98 GLY A C 1
ATOM 766 O O . GLY A 1 98 ? -29.621 1.300 19.812 1.00 74.00 98 GLY A O 1
ATOM 767 N N . ARG A 1 99 ? -29.060 3.459 20.027 1.00 81.19 99 ARG A N 1
ATOM 768 C CA . ARG A 1 99 ? -30.189 3.971 19.230 1.00 81.19 99 ARG A CA 1
ATOM 769 C C . ARG A 1 99 ? -29.760 4.784 18.012 1.00 81.19 99 ARG A C 1
ATOM 771 O O . ARG A 1 99 ? -30.235 4.516 16.911 1.00 81.19 99 ARG A O 1
ATOM 778 N N . GLY A 1 100 ? -28.864 5.757 18.179 1.00 88.19 100 GLY A N 1
ATOM 779 C CA . GLY A 1 100 ? -28.446 6.630 17.080 1.00 88.19 100 GLY A CA 1
ATOM 780 C C . GLY A 1 100 ? -27.901 7.972 17.547 1.00 88.19 100 GLY A C 1
ATOM 781 O O . GLY A 1 100 ? -27.117 8.022 18.493 1.00 88.19 100 GLY A O 1
ATOM 782 N N . TYR A 1 101 ? -28.296 9.054 16.881 1.00 91.94 101 TYR A N 1
ATOM 783 C CA . TYR A 1 101 ? -27.733 10.387 17.097 1.00 91.94 101 TYR A CA 1
ATOM 784 C C . TYR A 1 101 ? -28.834 11.440 17.238 1.00 91.94 101 TYR A C 1
ATOM 786 O O . TYR A 1 101 ? -29.931 11.284 16.704 1.00 91.94 101 TYR A O 1
ATOM 794 N N . ARG A 1 102 ? -28.540 12.523 17.956 1.00 90.94 102 ARG A N 1
ATOM 795 C CA . ARG A 1 102 ? -29.410 13.698 18.077 1.00 90.94 102 ARG A CA 1
ATOM 796 C C . ARG A 1 102 ? -28.614 14.953 17.755 1.00 90.94 102 ARG A C 1
ATOM 798 O O . ARG A 1 102 ? -27.538 15.151 18.316 1.00 90.94 102 ARG A O 1
ATOM 805 N N . PHE A 1 103 ? -29.158 15.793 16.883 1.00 92.31 103 PHE A N 1
ATOM 806 C CA . PHE A 1 103 ? -28.633 17.132 16.645 1.00 92.31 103 PHE A CA 1
ATOM 807 C C . PHE A 1 103 ? -29.285 18.096 17.636 1.00 92.31 103 PHE A C 1
ATOM 809 O O . PHE A 1 103 ? -30.497 18.272 17.589 1.00 92.31 103 PHE A O 1
ATOM 816 N N . VAL A 1 104 ? -28.518 18.640 18.579 1.00 87.56 104 VAL A N 1
ATOM 817 C CA . VAL A 1 104 ? -29.044 19.399 19.731 1.00 87.56 104 VAL A CA 1
ATOM 818 C C . VAL A 1 104 ? -28.946 20.915 19.567 1.00 87.56 104 VAL A C 1
ATOM 820 O O . VAL A 1 104 ? -29.330 21.638 20.480 1.00 87.56 104 VAL A O 1
ATOM 823 N N . ALA A 1 105 ? -28.472 21.406 18.420 1.00 85.56 105 ALA A N 1
ATOM 824 C CA . ALA A 1 105 ? -28.478 22.837 18.132 1.00 85.56 105 ALA A CA 1
ATOM 825 C C . ALA A 1 105 ? -29.907 23.343 17.876 1.00 85.56 105 ALA A C 1
ATOM 827 O O . ALA A 1 105 ? -30.735 22.628 17.298 1.00 85.56 105 ALA A O 1
ATOM 828 N N . GLU A 1 106 ? -30.189 24.587 18.253 1.00 84.06 106 GLU A N 1
ATOM 829 C CA . GLU A 1 106 ? -31.363 25.298 17.746 1.00 84.06 106 GLU A CA 1
ATOM 830 C C . GLU A 1 106 ? -31.087 25.747 16.306 1.00 84.06 106 GLU A C 1
ATOM 832 O O . GLU A 1 106 ? -30.087 26.409 16.029 1.00 84.06 106 GLU A O 1
ATOM 837 N N . VAL A 1 107 ? -31.943 25.324 15.372 1.00 89.06 107 VAL A N 1
ATOM 838 C CA . VAL A 1 107 ? -31.767 25.581 13.937 1.00 89.06 107 VAL A CA 1
ATOM 839 C C . VAL A 1 107 ? -32.805 26.585 13.465 1.00 89.06 107 VAL A C 1
ATOM 841 O O . VAL A 1 107 ? -34.002 26.305 13.470 1.00 89.06 107 VAL A O 1
ATOM 844 N N . GLU A 1 108 ? -32.334 27.733 12.990 1.00 89.31 108 GLU A N 1
ATOM 845 C CA . GLU A 1 108 ? -33.148 28.732 12.312 1.00 89.31 108 GLU A CA 1
ATOM 846 C C . GLU A 1 108 ? -33.169 28.440 10.806 1.00 89.31 108 GLU A C 1
ATOM 848 O O . GLU A 1 108 ? -32.125 28.348 10.150 1.00 89.31 108 GLU A O 1
ATOM 853 N N . ARG A 1 109 ? -34.372 28.298 10.241 1.00 87.88 109 ARG A N 1
ATOM 854 C CA . ARG A 1 109 ? -34.584 28.192 8.796 1.00 87.88 109 ARG A CA 1
ATOM 855 C C . ARG A 1 109 ? -34.928 29.570 8.243 1.00 87.88 109 ARG A C 1
ATOM 857 O O . ARG A 1 109 ? -35.969 30.126 8.577 1.00 87.88 109 ARG A O 1
ATOM 864 N N . ILE A 1 110 ? -34.085 30.080 7.353 1.00 85.81 110 ILE A N 1
ATOM 865 C CA . ILE A 1 110 ? -34.272 31.375 6.700 1.00 85.81 110 ILE A CA 1
ATOM 866 C C . ILE A 1 110 ? -34.620 31.127 5.239 1.00 85.81 110 ILE A C 1
ATOM 868 O O . ILE A 1 110 ? -33.771 30.719 4.448 1.00 85.81 110 ILE A O 1
ATOM 872 N N . ASP A 1 111 ? -35.865 31.396 4.868 1.00 79.81 111 ASP A N 1
ATOM 873 C CA . ASP A 1 111 ? -36.276 31.404 3.469 1.00 79.81 111 ASP A CA 1
ATOM 874 C C . ASP A 1 111 ? -36.026 32.808 2.893 1.00 79.81 111 ASP A C 1
ATOM 876 O O . ASP A 1 111 ? -36.698 33.777 3.248 1.00 79.81 111 ASP A O 1
ATOM 880 N N . ILE A 1 112 ? -35.018 32.938 2.026 1.00 69.81 112 ILE A N 1
ATOM 881 C CA . ILE A 1 112 ? -34.684 34.197 1.356 1.00 69.81 112 ILE A CA 1
ATOM 882 C C . ILE A 1 112 ? -35.589 34.350 0.125 1.00 69.81 112 ILE A C 1
ATOM 884 O O . ILE A 1 112 ? -35.526 33.508 -0.785 1.00 69.81 112 ILE A O 1
ATOM 888 N N . PRO A 1 113 ? -36.400 35.425 0.048 1.00 56.88 113 PRO A N 1
ATOM 889 C CA . PRO A 1 113 ? -37.162 35.734 -1.152 1.00 56.88 113 PRO A CA 1
ATOM 890 C C . PRO A 1 113 ? -36.208 35.997 -2.323 1.00 56.88 113 PRO A C 1
ATOM 892 O O . PRO A 1 113 ? -35.148 36.596 -2.118 1.00 56.88 113 PRO A O 1
ATOM 895 N N . PRO A 1 114 ? -36.565 35.614 -3.560 1.00 54.91 114 PRO A N 1
ATOM 896 C CA . PRO A 1 114 ? -35.760 35.978 -4.715 1.00 54.91 114 PRO A CA 1
ATOM 897 C C . PRO A 1 114 ? -35.582 37.504 -4.762 1.00 54.91 114 PRO A C 1
ATOM 899 O O . PRO A 1 114 ? -36.518 38.234 -4.411 1.00 54.91 114 PRO A O 1
ATOM 902 N N . PRO A 1 115 ? -34.402 38.008 -5.171 1.00 53.09 115 PRO A N 1
ATOM 903 C CA . PRO A 1 115 ? -34.187 39.441 -5.280 1.00 53.09 115 PRO A CA 1
ATOM 904 C C . PRO A 1 115 ? -35.278 40.027 -6.178 1.00 53.09 115 PRO A C 1
ATOM 906 O O . PRO A 1 115 ? -35.426 39.620 -7.333 1.00 53.09 115 PRO A O 1
ATOM 909 N N . ARG A 1 116 ? -36.077 40.956 -5.634 1.00 42.03 116 ARG A N 1
ATOM 910 C CA . ARG A 1 116 ? -37.022 41.731 -6.442 1.00 42.03 116 ARG A CA 1
ATOM 911 C C . ARG A 1 116 ? -36.198 42.410 -7.526 1.00 42.03 116 ARG A C 1
ATOM 913 O O . ARG A 1 116 ? -35.244 43.117 -7.214 1.00 42.03 116 ARG A O 1
ATOM 920 N N . SER A 1 117 ? -36.551 42.176 -8.784 1.00 40.06 117 SER A N 1
ATOM 921 C CA . SER A 1 117 ? -35.985 42.896 -9.916 1.00 40.06 117 SER A CA 1
ATOM 922 C C . SER A 1 117 ? -36.323 44.378 -9.761 1.00 40.06 117 SER A C 1
ATOM 924 O O . SER A 1 117 ? -37.386 44.823 -10.187 1.00 40.06 117 SER A O 1
ATOM 926 N N . THR A 1 118 ? -35.458 45.148 -9.107 1.00 37.25 118 THR A N 1
ATOM 927 C CA . THR A 1 118 ? -35.517 46.606 -9.152 1.00 37.25 118 THR A CA 1
ATOM 928 C C . THR A 1 118 ? -35.015 47.023 -10.523 1.00 37.25 118 THR A C 1
ATOM 930 O O . THR A 1 118 ? -33.811 47.089 -10.773 1.00 37.25 118 THR A O 1
ATOM 933 N N . GLN A 1 119 ? -35.960 47.230 -11.435 1.00 36.22 119 GLN A N 1
ATOM 934 C CA . GLN A 1 119 ? -35.759 48.050 -12.622 1.00 36.22 119 GLN A CA 1
ATOM 935 C C . GLN A 1 119 ? -35.231 49.422 -12.160 1.00 36.22 119 GLN A C 1
ATOM 937 O O . GLN A 1 119 ? -35.803 49.980 -11.222 1.00 36.22 119 GLN A O 1
ATOM 942 N N . PRO A 1 120 ? -34.147 49.965 -12.738 1.00 40.31 120 PRO A N 1
ATOM 943 C CA . PRO A 1 120 ? -33.675 51.288 -12.355 1.00 40.31 120 PRO A CA 1
ATOM 944 C C . PRO A 1 120 ? -34.650 52.344 -12.882 1.00 40.31 120 PRO A C 1
ATOM 946 O O . PRO A 1 120 ? -34.749 52.546 -14.093 1.00 40.31 120 PRO A O 1
ATOM 949 N N . ASP A 1 121 ? -35.351 53.018 -11.971 1.00 34.84 121 ASP A N 1
ATOM 950 C CA . ASP A 1 121 ? -36.046 54.268 -12.260 1.00 34.84 121 ASP A CA 1
ATOM 951 C C . ASP A 1 121 ? -35.007 55.345 -12.589 1.00 34.84 121 ASP A C 1
ATOM 953 O O . ASP A 1 121 ? -34.192 55.753 -11.759 1.00 34.84 121 ASP A O 1
ATOM 957 N N . ILE A 1 122 ? -35.041 55.809 -13.836 1.00 40.94 122 ILE A N 1
ATOM 958 C CA . ILE A 1 122 ? -34.386 57.041 -14.254 1.00 40.94 122 ILE A CA 1
ATOM 959 C C . ILE A 1 122 ? -35.264 58.178 -13.746 1.00 40.94 122 ILE A C 1
ATOM 961 O O . ILE A 1 122 ? -36.290 58.471 -14.355 1.00 40.94 122 ILE A O 1
ATOM 965 N N . SER A 1 123 ? -34.875 58.836 -12.655 1.00 35.94 123 SER A N 1
ATOM 966 C CA . SER A 1 123 ? -35.319 60.201 -12.358 1.00 35.94 123 SER A CA 1
ATOM 967 C C . SER A 1 123 ? -34.391 60.904 -11.373 1.00 35.94 123 SER A C 1
ATOM 969 O O . SER A 1 123 ? -34.069 60.412 -10.297 1.00 35.94 123 SER A O 1
ATOM 971 N N . ALA A 1 124 ? -33.971 62.079 -11.826 1.00 33.00 124 ALA A N 1
ATOM 972 C CA . ALA A 1 124 ? -33.236 63.134 -11.154 1.00 33.00 124 ALA A CA 1
ATOM 973 C C . ALA A 1 124 ? -33.571 63.333 -9.665 1.00 33.00 124 ALA A C 1
ATOM 975 O O . ALA A 1 124 ? -34.736 63.413 -9.290 1.00 33.00 124 ALA A O 1
ATOM 976 N N . ASN A 1 125 ? -32.550 63.618 -8.853 1.00 34.91 125 ASN A N 1
ATOM 977 C CA . ASN A 1 125 ? -32.368 64.993 -8.391 1.00 34.91 125 ASN A CA 1
ATOM 978 C C . ASN A 1 125 ? -31.030 65.233 -7.691 1.00 34.91 125 ASN A C 1
ATOM 980 O O . ASN A 1 125 ? -30.496 64.406 -6.956 1.00 34.91 125 ASN A O 1
ATOM 984 N N . ALA A 1 126 ? -30.526 66.429 -7.971 1.00 29.08 126 ALA A N 1
ATOM 985 C CA . ALA A 1 126 ? -29.396 67.087 -7.353 1.00 29.08 126 ALA A CA 1
ATOM 986 C C . ALA A 1 126 ? -29.627 67.331 -5.850 1.00 29.08 126 ALA A C 1
ATOM 988 O O . ALA A 1 126 ? -30.753 67.585 -5.435 1.00 29.08 126 ALA A O 1
ATOM 989 N N . ALA A 1 127 ? -28.558 67.390 -5.053 1.00 31.88 127 ALA A N 1
ATOM 990 C CA . ALA A 1 127 ? -27.903 68.665 -4.744 1.00 31.88 127 ALA A CA 1
ATOM 991 C C . ALA A 1 127 ? -26.869 68.543 -3.601 1.00 31.88 127 ALA A C 1
ATOM 993 O O . ALA A 1 127 ? -27.121 67.944 -2.562 1.00 31.88 127 ALA A O 1
ATOM 994 N N . THR A 1 128 ? -25.759 69.265 -3.808 1.00 31.03 128 THR A N 1
ATOM 995 C CA . THR A 1 128 ? -24.945 70.019 -2.828 1.00 31.03 128 THR A CA 1
ATOM 996 C C . THR A 1 128 ? -24.188 69.306 -1.702 1.00 31.03 128 THR A C 1
ATOM 998 O O . THR A 1 128 ? -24.770 68.899 -0.707 1.00 31.03 128 THR A O 1
ATOM 1001 N N . HIS A 1 129 ? -22.851 69.430 -1.736 1.00 34.06 129 HIS A N 1
ATOM 1002 C CA . HIS A 1 129 ? -22.153 70.398 -0.870 1.00 34.06 129 HIS A CA 1
ATOM 1003 C C . HIS A 1 129 ? -20.680 70.660 -1.271 1.00 34.06 129 HIS A C 1
ATOM 1005 O O . HIS A 1 129 ? -19.905 69.719 -1.369 1.00 34.06 129 HIS A O 1
ATOM 1011 N N . ARG A 1 130 ? -20.350 71.970 -1.362 1.00 28.94 130 ARG A N 1
ATOM 1012 C CA . ARG A 1 130 ? -19.101 72.693 -0.970 1.00 28.94 130 ARG A CA 1
ATOM 1013 C C . ARG A 1 130 ? -17.768 72.362 -1.659 1.00 28.94 130 ARG A C 1
ATOM 1015 O O . ARG A 1 130 ? -17.476 71.205 -1.891 1.00 28.94 130 ARG A O 1
ATOM 1022 N N . THR A 1 131 ? -16.824 73.281 -1.905 1.00 31.62 131 THR A N 1
ATOM 1023 C CA . THR A 1 131 ? -16.620 74.752 -1.752 1.00 31.62 131 THR A CA 1
ATOM 1024 C C . THR A 1 131 ? -15.284 75.007 -2.485 1.00 31.62 131 THR A C 1
ATOM 1026 O O . THR A 1 131 ? -14.327 74.284 -2.238 1.00 31.62 131 THR A O 1
ATOM 1029 N N . GLU A 1 132 ? -15.262 75.729 -3.606 1.00 30.19 132 GLU A N 1
ATOM 1030 C CA . GLU A 1 132 ? -14.865 77.146 -3.771 1.00 30.19 132 GLU A CA 1
ATOM 1031 C C . GLU A 1 132 ? -13.402 77.501 -3.420 1.00 30.19 132 GLU A C 1
ATOM 1033 O O . GLU A 1 132 ? -13.040 77.571 -2.251 1.00 30.19 132 GLU A O 1
ATOM 1038 N N . ALA A 1 133 ? -12.604 77.802 -4.458 1.00 30.61 133 ALA A N 1
ATOM 1039 C CA . ALA A 1 133 ? -11.643 78.917 -4.506 1.00 30.61 133 ALA A CA 1
ATOM 1040 C C . ALA A 1 133 ? -11.156 79.150 -5.962 1.00 30.61 133 ALA A C 1
ATOM 1042 O O . ALA A 1 133 ? -10.611 78.251 -6.599 1.00 30.61 133 ALA A O 1
ATOM 1043 N N . ALA A 1 134 ? -11.374 80.363 -6.478 1.00 34.56 134 ALA A N 1
ATOM 1044 C CA . ALA A 1 134 ? -10.905 80.934 -7.760 1.00 34.56 134 ALA A CA 1
ATOM 1045 C C . ALA A 1 134 ? -9.878 82.079 -7.455 1.00 34.56 134 ALA A C 1
ATOM 1047 O O . ALA A 1 134 ? -9.678 82.305 -6.258 1.00 34.56 134 ALA A O 1
ATOM 1048 N N . PRO A 1 135 ? -9.273 82.864 -8.401 1.00 48.81 135 PRO A N 1
ATOM 1049 C CA . PRO A 1 135 ? -9.580 83.008 -9.843 1.00 48.81 135 PRO A CA 1
ATOM 1050 C C . PRO A 1 135 ? -8.419 83.298 -10.864 1.00 48.81 135 PRO A C 1
ATOM 1052 O O . PRO A 1 135 ? -7.338 83.743 -10.502 1.00 48.81 135 PRO A O 1
ATOM 1055 N N . ALA A 1 136 ? -8.774 83.156 -12.162 1.00 33.69 136 ALA A N 1
ATOM 1056 C CA . ALA A 1 136 ? -8.420 83.941 -13.383 1.00 33.69 136 ALA A CA 1
ATOM 1057 C C . ALA A 1 136 ? -6.974 83.990 -13.973 1.00 33.69 136 ALA A C 1
ATOM 1059 O O . ALA A 1 136 ? -6.014 83.824 -13.231 1.00 33.69 136 ALA A O 1
ATOM 1060 N N . PRO A 1 137 ? -6.769 84.345 -15.277 1.00 45.75 137 PRO A N 1
ATOM 1061 C CA . PRO A 1 137 ? -7.672 84.425 -16.447 1.00 45.75 137 PRO A CA 1
ATOM 1062 C C . PRO A 1 137 ? -7.193 83.608 -17.687 1.00 45.75 137 PRO A C 1
ATOM 1064 O O . PRO A 1 137 ? -6.091 83.068 -17.731 1.00 45.75 137 PRO A O 1
ATOM 1067 N N . ALA A 1 138 ? -8.035 83.537 -18.726 1.00 39.66 138 ALA A N 1
ATOM 1068 C CA . ALA A 1 138 ? -7.727 82.955 -20.043 1.00 39.66 138 ALA A CA 1
ATOM 1069 C C . ALA A 1 138 ? -6.750 83.818 -20.878 1.00 39.66 138 ALA A C 1
ATOM 1071 O O . ALA A 1 138 ? -6.664 85.028 -20.656 1.00 39.66 138 ALA A O 1
ATOM 1072 N N . PRO A 1 139 ? -6.134 83.243 -21.934 1.00 39.75 139 PRO A N 1
ATOM 1073 C CA . PRO A 1 139 ? -6.422 83.823 -23.250 1.00 39.75 139 PRO A CA 1
ATOM 1074 C C . PRO A 1 139 ? -6.611 82.822 -24.412 1.00 39.75 139 PRO A C 1
ATOM 1076 O O . PRO A 1 139 ? -5.970 81.783 -24.507 1.00 39.75 139 PRO A O 1
ATOM 1079 N N . ALA A 1 140 ? -7.497 83.251 -25.317 1.00 33.41 140 ALA A N 1
ATOM 1080 C CA . ALA A 1 140 ? -7.484 83.137 -26.780 1.00 33.41 140 ALA A CA 1
ATOM 1081 C C . ALA A 1 140 ? -7.290 81.766 -27.465 1.00 33.41 140 ALA A C 1
ATOM 1083 O O . ALA A 1 140 ? -6.185 81.284 -27.696 1.00 33.41 140 ALA A O 1
ATOM 1084 N N . VAL A 1 141 ? -8.409 81.249 -27.981 1.00 35.34 141 VAL A N 1
ATOM 1085 C CA . VAL A 1 141 ? -8.462 80.285 -29.086 1.00 35.34 141 VAL A CA 1
ATOM 1086 C C . VAL A 1 141 ? -8.174 81.009 -30.407 1.00 35.34 141 VAL A C 1
ATOM 1088 O O . VAL A 1 141 ? -8.943 81.881 -30.811 1.00 35.34 141 VAL A O 1
ATOM 1091 N N . GLN A 1 142 ? -7.128 80.598 -31.126 1.00 35.56 142 GLN A N 1
ATOM 1092 C CA . GLN A 1 142 ? -7.028 80.788 -32.576 1.00 35.56 142 GLN A CA 1
ATOM 1093 C C . GLN A 1 142 ? -7.418 79.479 -33.273 1.00 35.56 142 GLN A C 1
ATOM 1095 O O . GLN A 1 142 ? -6.786 78.442 -33.092 1.00 35.56 142 GLN A O 1
ATOM 1100 N N . LYS A 1 143 ? -8.494 79.532 -34.066 1.00 42.91 143 LYS A N 1
ATOM 1101 C CA . LYS A 1 143 ? -8.887 78.468 -34.996 1.00 42.91 143 LYS A CA 1
ATOM 1102 C C . LYS A 1 143 ? -7.880 78.412 -36.144 1.00 42.91 143 LYS A C 1
ATOM 1104 O O . LYS A 1 143 ? -7.783 79.372 -36.902 1.00 42.91 143 LYS A O 1
ATOM 1109 N N . THR A 1 144 ? -7.250 77.263 -36.351 1.00 37.44 144 THR A N 1
ATOM 1110 C CA . THR A 1 144 ? -6.645 76.906 -37.639 1.00 37.44 144 THR A CA 1
ATOM 1111 C C . THR A 1 144 ? -7.241 75.585 -38.123 1.00 37.44 144 THR A C 1
ATOM 1113 O O . THR A 1 144 ? -7.131 74.538 -37.492 1.00 37.44 144 THR A O 1
ATOM 1116 N N . MET A 1 145 ? -7.963 75.663 -39.243 1.00 44.03 145 MET A N 1
ATOM 1117 C CA . MET A 1 145 ? -8.441 74.509 -40.002 1.00 44.03 145 MET A CA 1
ATOM 1118 C C . MET A 1 145 ? -7.242 73.786 -40.622 1.00 44.03 145 MET A C 1
ATOM 1120 O O . MET A 1 145 ? -6.555 74.382 -41.445 1.00 44.03 145 MET A O 1
ATOM 1124 N N . HIS A 1 146 ? -7.053 72.495 -40.328 1.00 36.47 146 HIS A N 1
ATOM 1125 C CA . HIS A 1 146 ? -6.216 71.615 -41.151 1.00 36.47 146 HIS A CA 1
ATOM 1126 C C . HIS A 1 146 ? -6.858 70.228 -41.358 1.00 36.47 146 HIS A C 1
ATOM 1128 O O . HIS A 1 146 ? -6.948 69.400 -40.461 1.00 36.47 146 HIS A O 1
ATOM 1134 N N . SER A 1 147 ? -7.339 70.040 -42.593 1.00 41.69 147 SER A N 1
ATOM 1135 C CA . SER A 1 147 ? -7.529 68.816 -43.395 1.00 41.69 147 SER A CA 1
ATOM 1136 C C . SER A 1 147 ? -7.757 67.447 -42.719 1.00 41.69 147 SER A C 1
ATOM 1138 O O . SER A 1 147 ? -6.829 66.771 -42.276 1.00 41.69 147 SER A O 1
ATOM 1140 N N . HIS A 1 148 ? -8.984 66.936 -42.871 1.00 50.31 148 HIS A N 1
ATOM 1141 C CA . HIS A 1 148 ? -9.400 65.540 -42.666 1.00 50.31 148 HIS A CA 1
ATOM 1142 C C . HIS A 1 148 ? -8.855 64.571 -43.739 1.00 50.31 148 HIS A C 1
ATOM 1144 O O . HIS A 1 148 ? -9.619 64.064 -44.559 1.00 50.31 148 HIS A O 1
ATOM 1150 N N . ARG A 1 149 ? -7.547 64.279 -43.771 1.00 49.78 149 ARG A N 1
ATOM 1151 C CA . ARG A 1 149 ? -7.017 63.211 -44.660 1.00 49.78 149 ARG A CA 1
ATOM 1152 C C . ARG A 1 149 ? -6.119 62.161 -43.997 1.00 49.78 149 ARG A C 1
ATOM 1154 O O . ARG A 1 149 ? -5.683 61.251 -44.690 1.00 49.78 149 ARG A O 1
ATOM 1161 N N . TRP A 1 150 ? -5.923 62.191 -42.674 1.00 47.19 150 TRP A N 1
ATOM 1162 C CA . TRP A 1 150 ? -5.080 61.195 -41.984 1.00 47.19 150 TRP A CA 1
ATOM 1163 C C . TRP A 1 150 ? -5.793 60.183 -41.078 1.00 47.19 150 TRP A C 1
ATOM 1165 O O . TRP A 1 150 ? -5.191 59.165 -40.760 1.00 47.19 150 TRP A O 1
ATOM 1175 N N . TYR A 1 151 ? -7.076 60.344 -40.741 1.00 49.44 151 TYR A N 1
ATOM 1176 C CA . TYR A 1 151 ? -7.752 59.386 -39.848 1.00 49.44 151 TYR A CA 1
ATOM 1177 C C . TYR A 1 151 ? -8.014 58.006 -40.482 1.00 49.44 151 TYR A C 1
ATOM 1179 O O . TYR A 1 151 ? -8.035 57.008 -39.769 1.00 49.44 151 TYR A O 1
ATOM 1187 N N . GLY A 1 152 ? -8.135 57.912 -41.812 1.00 51.06 152 GLY A N 1
ATOM 1188 C CA . GLY A 1 152 ? -8.393 56.638 -42.499 1.00 51.06 152 GLY A CA 1
ATOM 1189 C C . GLY A 1 152 ? -7.259 55.615 -42.366 1.00 51.06 152 GLY A C 1
ATOM 1190 O O . GLY A 1 152 ? -7.530 54.433 -42.183 1.00 51.06 152 GLY A O 1
ATOM 1191 N N . LEU A 1 153 ? -5.998 56.067 -42.374 1.00 50.72 153 LEU A N 1
ATOM 1192 C CA . LEU A 1 153 ? -4.836 55.172 -42.269 1.00 50.72 153 LEU A CA 1
ATOM 1193 C C . LEU A 1 153 ? -4.653 54.598 -40.851 1.00 50.72 153 LEU A C 1
ATOM 1195 O O . LEU A 1 153 ? -4.162 53.483 -40.692 1.00 50.72 153 LEU A O 1
ATOM 1199 N N . TRP A 1 154 ? -5.068 55.341 -39.819 1.00 51.78 154 TRP A N 1
ATOM 1200 C CA . TRP A 1 154 ? -4.952 54.907 -38.423 1.00 51.78 154 TRP A CA 1
ATOM 1201 C C . TRP A 1 154 ? -6.030 53.882 -38.049 1.00 51.78 154 TRP A C 1
ATOM 1203 O O . TRP A 1 154 ? -5.743 52.939 -37.314 1.00 51.78 154 TRP A O 1
ATOM 1213 N N . TYR A 1 155 ? -7.236 53.993 -38.620 1.00 57.47 155 TYR A N 1
ATOM 1214 C CA . TYR A 1 155 ? -8.298 52.999 -38.423 1.00 57.47 155 TYR A CA 1
ATOM 1215 C C . TYR A 1 155 ? -7.987 51.661 -39.100 1.00 57.47 155 TYR A C 1
ATOM 1217 O O . TYR A 1 155 ? -8.203 50.608 -38.499 1.00 57.47 155 TYR A O 1
ATOM 1225 N N . THR A 1 156 ? -7.422 51.673 -40.312 1.00 62.53 156 THR A N 1
ATOM 1226 C CA . THR A 1 156 ? -7.022 50.431 -40.993 1.00 62.53 156 THR A CA 1
ATOM 1227 C C . THR A 1 156 ? -5.846 49.759 -40.293 1.00 62.53 156 THR A C 1
ATOM 1229 O O . THR A 1 156 ? -5.837 48.539 -40.150 1.00 62.53 156 THR A O 1
ATOM 1232 N N . MET A 1 157 ? -4.885 50.536 -39.783 1.00 63.47 157 MET A N 1
ATOM 1233 C CA . MET A 1 157 ? -3.741 49.988 -39.052 1.00 63.47 157 MET A CA 1
ATOM 1234 C C . MET A 1 157 ? -4.151 49.423 -37.683 1.00 63.47 157 MET A C 1
ATOM 1236 O O . MET A 1 157 ? -3.712 48.336 -37.317 1.00 63.47 157 MET A O 1
ATOM 1240 N N . GLY A 1 158 ? -5.071 50.086 -36.971 1.00 72.25 158 GLY A N 1
ATOM 1241 C CA . GLY A 1 158 ? -5.653 49.573 -35.727 1.00 72.25 158 GLY A CA 1
ATOM 1242 C C . GLY A 1 158 ? -6.458 48.283 -35.924 1.00 72.25 158 GLY A C 1
ATOM 1243 O O . GLY A 1 158 ? -6.316 47.341 -35.143 1.00 72.25 158 GLY A O 1
ATOM 1244 N N . ALA A 1 159 ? -7.248 48.189 -36.999 1.00 74.62 159 ALA A N 1
ATOM 1245 C CA . ALA A 1 159 ? -8.005 46.979 -37.323 1.00 74.62 159 ALA A CA 1
ATOM 1246 C C . ALA A 1 159 ? -7.084 45.798 -37.672 1.00 74.62 159 ALA A C 1
ATOM 1248 O O . ALA A 1 159 ? -7.294 44.693 -37.176 1.00 74.62 159 ALA A O 1
ATOM 1249 N N . VAL A 1 160 ? -6.023 46.032 -38.452 1.00 79.25 160 VAL A N 1
ATOM 1250 C CA . VAL A 1 160 ? -5.042 44.992 -38.806 1.00 79.25 160 VAL A CA 1
ATOM 1251 C C . VAL A 1 160 ? -4.264 44.518 -37.579 1.00 79.25 160 VAL A C 1
ATOM 1253 O O . VAL A 1 160 ? -4.098 43.315 -37.410 1.00 79.25 160 VAL A O 1
ATOM 1256 N N . ILE A 1 161 ? -3.860 45.419 -36.677 1.00 81.00 161 ILE A N 1
ATOM 1257 C CA . ILE A 1 161 ? -3.194 45.044 -35.418 1.00 81.00 161 ILE A CA 1
ATOM 1258 C C . ILE A 1 161 ? -4.134 44.225 -34.524 1.00 81.00 161 ILE A C 1
ATOM 1260 O O . ILE A 1 161 ? -3.708 43.240 -33.929 1.00 81.00 161 ILE A O 1
ATOM 1264 N N . THR A 1 162 ? -5.420 44.576 -34.470 1.00 77.50 162 THR A N 1
ATOM 1265 C CA . THR A 1 162 ? -6.414 43.848 -33.665 1.00 77.50 162 THR A CA 1
ATOM 1266 C C . THR A 1 162 ? -6.673 42.452 -34.232 1.00 77.50 162 THR A C 1
ATOM 1268 O O . THR A 1 162 ? -6.669 41.472 -33.491 1.00 77.50 162 THR A O 1
ATOM 1271 N N . VAL A 1 163 ? -6.830 42.330 -35.553 1.00 84.69 163 VAL A N 1
ATOM 1272 C CA . VAL A 1 163 ? -7.010 41.032 -36.221 1.00 84.69 163 VAL A CA 1
ATOM 1273 C C . VAL A 1 163 ? -5.744 40.182 -36.116 1.00 84.69 163 VAL A C 1
ATOM 1275 O O . VAL A 1 163 ? -5.848 38.993 -35.836 1.00 84.69 163 VAL A O 1
ATOM 1278 N N . ALA A 1 164 ? -4.555 40.774 -36.253 1.00 78.44 164 ALA A N 1
ATOM 1279 C CA . ALA A 1 164 ? -3.287 40.079 -36.055 1.00 78.44 164 ALA A CA 1
ATOM 1280 C C . ALA A 1 164 ? -3.092 39.640 -34.596 1.00 78.44 164 ALA A C 1
ATOM 1282 O O . ALA A 1 164 ? -2.599 38.543 -34.366 1.00 78.44 164 ALA A O 1
ATOM 1283 N N . ALA A 1 165 ? -3.531 40.432 -33.614 1.00 75.06 165 ALA A N 1
ATOM 1284 C CA . ALA A 1 165 ? -3.502 40.058 -32.202 1.00 75.06 165 ALA A CA 1
ATOM 1285 C C . ALA A 1 165 ? -4.482 38.917 -31.888 1.00 75.06 165 ALA A C 1
ATOM 1287 O O . ALA A 1 165 ? -4.121 37.991 -31.168 1.00 75.06 165 ALA A O 1
ATOM 1288 N N . ILE A 1 166 ? -5.689 38.931 -32.466 1.00 74.81 166 ILE A N 1
ATOM 1289 C CA . ILE A 1 166 ? -6.678 37.849 -32.325 1.00 74.81 166 ILE A CA 1
ATOM 1290 C C . ILE A 1 166 ? -6.190 36.577 -33.031 1.00 74.81 166 ILE A C 1
ATOM 1292 O O . ILE A 1 166 ? -6.252 35.494 -32.455 1.00 74.81 166 ILE A O 1
ATOM 1296 N N . ALA A 1 167 ? -5.648 36.696 -34.244 1.00 72.81 167 ALA A N 1
ATOM 1297 C CA . ALA A 1 167 ? -5.056 35.579 -34.973 1.00 72.81 167 ALA A CA 1
ATOM 1298 C C . ALA A 1 167 ? -3.828 35.023 -34.241 1.00 72.81 167 ALA A C 1
ATOM 1300 O O . ALA A 1 167 ? -3.689 33.811 -34.134 1.00 72.81 167 ALA A O 1
ATOM 1301 N N . ALA A 1 168 ? -2.986 35.876 -33.654 1.00 66.81 168 ALA A N 1
ATOM 1302 C CA . ALA A 1 168 ? -1.890 35.454 -32.790 1.00 66.81 168 ALA A CA 1
ATOM 1303 C C . ALA A 1 168 ? -2.408 34.748 -31.528 1.00 66.81 168 ALA A C 1
ATOM 1305 O O . ALA A 1 168 ? -1.831 33.744 -31.134 1.00 66.81 168 ALA A O 1
ATOM 1306 N N . LEU A 1 169 ? -3.530 35.180 -30.944 1.00 62.03 169 LEU A N 1
ATOM 1307 C CA . LEU A 1 169 ? -4.164 34.503 -29.805 1.00 62.03 169 LEU A CA 1
ATOM 1308 C C . LEU A 1 169 ? -4.719 33.109 -30.161 1.00 62.03 169 LEU A C 1
ATOM 1310 O O . LEU A 1 169 ? -4.824 32.252 -29.286 1.00 62.03 169 LEU A O 1
ATOM 1314 N N . ILE A 1 170 ? -5.086 32.897 -31.431 1.00 64.62 170 ILE A N 1
ATOM 1315 C CA . ILE A 1 170 ? -5.631 31.635 -31.958 1.00 64.62 170 ILE A CA 1
ATOM 1316 C C . ILE A 1 170 ? -4.515 30.702 -32.469 1.00 64.62 170 ILE A C 1
ATOM 1318 O O . ILE A 1 170 ? -4.635 29.485 -32.339 1.00 64.62 170 ILE A O 1
ATOM 1322 N N . ILE A 1 171 ? -3.440 31.253 -33.047 1.00 60.00 171 ILE A N 1
ATOM 1323 C CA . ILE A 1 171 ? -2.367 30.508 -33.733 1.00 60.00 171 ILE A CA 1
ATOM 1324 C C . ILE A 1 171 ? -1.149 30.271 -32.822 1.00 60.00 171 ILE A C 1
ATOM 1326 O O . ILE A 1 171 ? -0.471 29.257 -32.985 1.00 60.00 171 ILE A O 1
ATOM 1330 N N . LEU A 1 172 ? -0.863 31.137 -31.837 1.00 51.00 172 LEU A N 1
ATOM 1331 C CA . LEU A 1 172 ? 0.170 30.851 -30.834 1.00 51.00 172 LEU A CA 1
ATOM 1332 C C . LEU A 1 172 ? -0.340 29.743 -29.898 1.00 51.00 172 LEU A C 1
ATOM 1334 O O . LEU A 1 172 ? -1.317 29.961 -29.177 1.00 51.00 172 LEU A O 1
ATOM 1338 N N . PRO A 1 173 ? 0.343 28.588 -29.792 1.00 47.50 173 PRO A N 1
ATOM 1339 C CA . PRO A 1 173 ? -0.067 27.484 -28.918 1.00 47.50 173 PRO A CA 1
ATOM 1340 C C . PRO A 1 173 ? 0.133 27.781 -27.414 1.00 47.50 173 PRO A C 1
ATOM 1342 O O . PRO A 1 173 ? 0.202 26.865 -26.600 1.00 47.50 173 PRO A O 1
ATOM 1345 N N . GLY A 1 174 ? 0.235 29.057 -27.030 1.00 43.62 174 GLY A N 1
ATOM 1346 C CA . GLY A 1 174 ? 0.550 29.532 -25.681 1.00 43.62 174 GLY A CA 1
ATOM 1347 C C . GLY A 1 174 ? -0.503 30.452 -25.063 1.00 43.62 174 GLY A C 1
ATOM 1348 O O . GLY A 1 174 ? -0.258 31.006 -23.993 1.00 43.62 174 GLY A O 1
ATOM 1349 N N . GLY A 1 175 ? -1.673 30.628 -25.689 1.00 38.38 175 GLY A N 1
ATOM 1350 C CA . GLY A 1 175 ? -2.821 31.208 -24.997 1.00 38.38 175 GLY A CA 1
ATOM 1351 C C . GLY A 1 175 ? -3.152 30.310 -23.813 1.00 38.38 175 GLY A C 1
ATOM 1352 O O . GLY A 1 175 ? -3.451 29.136 -24.018 1.00 38.38 175 GLY A O 1
ATOM 1353 N N . ALA A 1 176 ? -3.026 30.842 -22.596 1.00 44.66 176 ALA A N 1
ATOM 1354 C CA . ALA A 1 176 ? -3.289 30.165 -21.338 1.00 44.66 176 ALA A CA 1
ATOM 1355 C C . ALA A 1 176 ? -4.684 29.530 -21.355 1.00 44.66 176 ALA A C 1
ATOM 1357 O O . ALA A 1 176 ? -5.670 30.079 -20.862 1.00 44.66 176 ALA A O 1
ATOM 1358 N N . ARG A 1 177 ? -4.768 28.322 -21.910 1.00 40.53 177 ARG A N 1
ATOM 1359 C CA . ARG A 1 177 ? -5.800 27.368 -21.581 1.00 40.53 177 ARG A CA 1
ATOM 1360 C C . ARG A 1 177 ? -5.544 27.159 -20.105 1.00 40.53 177 ARG A C 1
ATOM 1362 O O . ARG A 1 177 ? -4.619 26.440 -19.737 1.00 40.53 177 ARG A O 1
ATOM 1369 N N . LEU A 1 178 ? -6.305 27.862 -19.268 1.00 43.94 178 LEU A N 1
ATOM 1370 C CA . LEU A 1 178 ? -6.560 27.461 -17.898 1.00 43.94 178 LEU A CA 1
ATOM 1371 C C . LEU A 1 178 ? -7.079 26.030 -18.025 1.00 43.94 178 LEU A C 1
ATOM 1373 O O . LEU A 1 178 ? -8.279 25.789 -18.148 1.00 43.94 178 LEU A O 1
ATOM 1377 N N . GLN A 1 179 ? -6.156 25.072 -18.115 1.00 44.31 179 GLN A N 1
ATOM 1378 C CA . GLN A 1 179 ? -6.428 23.684 -17.860 1.00 44.31 179 GLN A CA 1
ATOM 1379 C C . GLN A 1 179 ? -6.865 23.720 -16.411 1.00 44.31 179 GLN A C 1
ATOM 1381 O O . GLN A 1 179 ? -6.037 23.720 -15.505 1.00 44.31 179 GLN A O 1
ATOM 1386 N N . ARG A 1 180 ? -8.177 23.859 -16.192 1.00 44.19 180 ARG A N 1
ATOM 1387 C CA . ARG A 1 180 ? -8.770 23.554 -14.902 1.00 44.19 180 ARG A CA 1
ATOM 1388 C C . ARG A 1 180 ? -8.218 22.184 -14.565 1.00 44.19 180 ARG A C 1
ATOM 1390 O O . ARG A 1 180 ? -8.509 21.224 -15.281 1.00 44.19 180 ARG A O 1
ATOM 1397 N N . ILE A 1 181 ? -7.348 22.130 -13.559 1.00 56.19 181 ILE A N 1
ATOM 1398 C CA . ILE A 1 181 ? -6.814 20.878 -13.052 1.00 56.19 181 ILE A CA 1
ATOM 1399 C C . ILE A 1 181 ? -8.056 20.091 -12.663 1.00 56.19 181 ILE A C 1
ATOM 1401 O O . ILE A 1 181 ? -8.774 20.461 -11.734 1.00 56.19 181 ILE A O 1
ATOM 1405 N N . LYS A 1 182 ? -8.391 19.073 -13.456 1.00 64.94 182 LYS A N 1
ATOM 1406 C CA . LYS A 1 182 ? -9.504 18.195 -13.137 1.00 64.94 182 LYS A CA 1
ATOM 1407 C C . LYS A 1 182 ? -8.998 17.306 -12.015 1.00 64.94 182 LYS A C 1
ATOM 1409 O O . LYS A 1 182 ? -8.387 16.274 -12.276 1.00 64.94 182 LYS A O 1
ATOM 1414 N N . LEU A 1 183 ? -9.166 17.790 -10.787 1.00 78.62 183 LEU A N 1
ATOM 1415 C CA . LEU A 1 183 ? -8.765 17.077 -9.587 1.00 78.62 183 LEU A CA 1
ATOM 1416 C C . LEU A 1 183 ? -9.437 15.708 -9.575 1.00 78.62 183 LEU A C 1
ATOM 1418 O O . LEU A 1 183 ? -10.614 15.567 -9.928 1.00 78.62 183 LEU A O 1
ATOM 1422 N N . ILE A 1 184 ? -8.668 14.698 -9.190 1.00 82.06 184 ILE A N 1
ATOM 1423 C CA . ILE A 1 184 ? -9.185 13.341 -9.082 1.00 82.06 184 ILE A CA 1
ATOM 1424 C C . ILE A 1 184 ? -10.091 13.288 -7.835 1.00 82.06 184 ILE A C 1
ATOM 1426 O O . ILE A 1 184 ? -9.656 13.686 -6.746 1.00 82.06 184 ILE A O 1
ATOM 1430 N N . PRO A 1 185 ? -11.356 12.839 -7.965 1.00 80.00 185 PRO A N 1
ATOM 1431 C CA . PRO A 1 185 ? -12.262 12.709 -6.827 1.00 80.00 185 PRO A CA 1
ATOM 1432 C C . PRO A 1 185 ? -11.764 11.640 -5.846 1.00 80.00 185 PRO A C 1
ATOM 1434 O O . PRO A 1 185 ? -10.833 10.893 -6.141 1.00 80.00 185 PRO A O 1
ATOM 1437 N N . LEU A 1 186 ? -12.394 11.555 -4.671 1.00 81.56 186 LEU A N 1
ATOM 1438 C CA . LEU A 1 186 ? -12.063 10.516 -3.695 1.00 81.56 186 LEU A CA 1
ATOM 1439 C C . LEU A 1 186 ? -12.171 9.111 -4.323 1.00 81.56 186 LEU A C 1
ATOM 1441 O O . LEU A 1 186 ? -13.137 8.841 -5.044 1.00 81.56 186 LEU A O 1
ATOM 1445 N N . PRO A 1 187 ? -11.210 8.215 -4.041 1.00 84.56 187 PRO A N 1
ATOM 1446 C CA . PRO A 1 187 ? -11.232 6.854 -4.552 1.00 84.56 187 PRO A CA 1
ATOM 1447 C C . PRO A 1 187 ? -12.398 6.065 -3.946 1.00 84.56 187 PRO A C 1
ATOM 1449 O O . PRO A 1 187 ? -12.751 6.231 -2.777 1.00 84.56 187 PRO A O 1
ATOM 1452 N N . HIS A 1 188 ? -12.978 5.171 -4.744 1.00 85.38 188 HIS A N 1
ATOM 1453 C CA . HIS A 1 188 ? -13.969 4.212 -4.269 1.00 85.38 188 HIS A CA 1
ATOM 1454 C C . HIS A 1 188 ? -13.281 3.074 -3.497 1.00 85.38 188 HIS A C 1
ATOM 1456 O O . HIS A 1 188 ? -12.265 2.540 -3.943 1.00 85.38 188 HIS A O 1
ATOM 1462 N N . ARG A 1 189 ? -13.825 2.708 -2.331 1.00 87.88 189 ARG A N 1
ATOM 1463 C CA . ARG A 1 189 ? -13.317 1.607 -1.503 1.00 87.88 189 ARG A CA 1
ATOM 1464 C C . ARG A 1 189 ? -13.758 0.268 -2.099 1.00 87.88 189 ARG A C 1
ATOM 1466 O O . ARG A 1 189 ? -14.947 0.062 -2.288 1.00 87.88 189 ARG A O 1
ATOM 1473 N N . VAL A 1 190 ? -12.802 -0.631 -2.336 1.00 88.81 190 VAL A N 1
ATOM 1474 C CA . VAL A 1 190 ? -13.040 -1.955 -2.950 1.00 88.81 190 VAL A CA 1
ATOM 1475 C C . VAL A 1 190 ? -12.901 -3.130 -1.975 1.00 88.81 190 VAL A C 1
ATOM 1477 O O . VAL A 1 190 ? -13.448 -4.199 -2.226 1.00 88.81 190 VAL A O 1
ATOM 1480 N N . THR A 1 191 ? -12.217 -2.934 -0.843 1.00 88.31 191 THR A N 1
ATOM 1481 C CA . THR A 1 191 ? -12.042 -3.954 0.203 1.00 88.31 191 THR A CA 1
ATOM 1482 C C . THR A 1 191 ? -12.966 -3.700 1.392 1.00 88.31 191 THR A C 1
ATOM 1484 O O . THR A 1 191 ? -13.213 -2.550 1.757 1.00 88.31 191 THR A O 1
ATOM 1487 N N . ALA A 1 192 ? -13.432 -4.770 2.039 1.00 84.44 192 ALA A N 1
ATOM 1488 C CA . ALA A 1 192 ? -14.333 -4.714 3.197 1.00 84.44 192 ALA A CA 1
ATOM 1489 C C . ALA A 1 192 ? -13.644 -5.051 4.536 1.00 84.44 192 ALA A C 1
ATOM 1491 O O . ALA A 1 192 ? -14.309 -5.189 5.553 1.00 84.44 192 ALA A O 1
ATOM 1492 N N . ASN A 1 193 ? -12.311 -5.178 4.559 1.00 86.44 193 ASN A N 1
ATOM 1493 C CA . ASN A 1 193 ? -11.564 -5.518 5.774 1.00 86.44 193 ASN A CA 1
ATOM 1494 C C . ASN A 1 193 ? -11.864 -4.560 6.942 1.00 86.44 193 ASN A C 1
ATOM 1496 O O . ASN A 1 193 ? -11.878 -3.337 6.770 1.00 86.44 193 ASN A O 1
ATOM 1500 N N . SER A 1 194 ? -12.060 -5.144 8.125 1.00 79.69 194 SER A N 1
ATOM 1501 C CA . SER A 1 194 ? -12.174 -4.434 9.402 1.00 79.69 194 SER A CA 1
ATOM 1502 C C . SER A 1 194 ? -10.842 -3.780 9.787 1.00 79.69 194 SER A C 1
ATOM 1504 O O . SER A 1 194 ? -9.774 -4.251 9.394 1.00 79.69 194 SER A O 1
ATOM 1506 N N . ALA A 1 195 ? -10.898 -2.731 10.610 1.00 75.19 195 ALA A N 1
ATOM 1507 C CA . ALA A 1 195 ? -9.714 -2.146 11.238 1.00 75.19 195 ALA A CA 1
ATOM 1508 C C . ALA A 1 195 ? -8.943 -3.150 12.122 1.00 75.19 195 ALA A C 1
ATOM 1510 O O . ALA A 1 195 ? -7.736 -3.006 12.284 1.00 75.19 195 ALA A O 1
ATOM 1511 N N . GLU A 1 196 ? -9.612 -4.185 12.647 1.00 77.50 196 GLU A N 1
ATOM 1512 C CA . GLU A 1 196 ? -8.990 -5.241 13.464 1.00 77.50 196 GLU A CA 1
ATOM 1513 C C . GLU A 1 196 ? -8.238 -6.290 12.630 1.00 77.50 196 GLU A C 1
ATOM 1515 O O . GLU A 1 196 ? -7.362 -6.977 13.148 1.00 77.50 196 GLU A O 1
ATOM 1520 N N . ASN A 1 197 ? -8.544 -6.400 11.333 1.00 83.44 197 ASN A N 1
ATOM 1521 C CA . ASN A 1 197 ? -7.800 -7.243 10.395 1.00 83.44 197 ASN A CA 1
ATOM 1522 C C . ASN A 1 197 ? -7.514 -6.464 9.099 1.00 83.44 197 ASN A C 1
ATOM 1524 O O . ASN A 1 197 ? -8.119 -6.743 8.052 1.00 83.44 197 ASN A O 1
ATOM 1528 N N . PRO A 1 198 ? -6.651 -5.435 9.177 1.00 86.81 198 PRO A N 1
ATOM 1529 C CA . PRO A 1 198 ? -6.450 -4.495 8.090 1.00 86.81 198 PRO A CA 1
ATOM 1530 C C . PRO A 1 198 ? -5.735 -5.153 6.910 1.00 86.81 198 PRO A C 1
ATOM 1532 O O . PRO A 1 198 ? -4.970 -6.106 7.058 1.00 86.81 198 PRO A O 1
ATOM 1535 N N . VAL A 1 199 ? -5.937 -4.579 5.725 1.00 90.88 199 VAL A N 1
ATOM 1536 C CA . VAL A 1 199 ? -5.138 -4.935 4.550 1.00 90.88 199 VAL A CA 1
ATOM 1537 C C . VAL A 1 199 ? -3.691 -4.494 4.781 1.00 90.88 199 VAL A C 1
ATOM 1539 O O . VAL A 1 199 ? -3.430 -3.305 4.968 1.00 90.88 199 VAL A O 1
ATOM 1542 N N . ALA A 1 200 ? -2.755 -5.440 4.741 1.00 87.12 200 ALA A N 1
ATOM 1543 C CA . ALA A 1 200 ? -1.333 -5.194 4.970 1.00 87.12 200 ALA A CA 1
ATOM 1544 C C . ALA A 1 200 ? -0.603 -4.793 3.679 1.00 87.12 200 ALA A C 1
ATOM 1546 O O . ALA A 1 200 ? 0.170 -3.835 3.650 1.00 87.12 200 ALA A O 1
ATOM 1547 N N . THR A 1 201 ? -0.866 -5.499 2.579 1.00 88.69 201 THR A N 1
ATOM 1548 C CA . THR A 1 201 ? -0.326 -5.173 1.254 1.00 88.69 201 THR A CA 1
ATOM 1549 C C . THR A 1 201 ? -1.344 -5.469 0.163 1.00 88.69 201 THR A C 1
ATOM 1551 O O . THR A 1 201 ? -2.339 -6.156 0.388 1.00 88.69 201 THR A O 1
ATOM 1554 N N . PHE A 1 202 ? -1.104 -4.937 -1.032 1.00 93.88 202 PHE A N 1
ATOM 1555 C CA . PHE A 1 202 ? -1.985 -5.097 -2.176 1.00 93.88 202 PHE A CA 1
ATOM 1556 C C . PHE A 1 202 ? -1.231 -4.922 -3.496 1.00 93.88 202 PHE A C 1
ATOM 1558 O O . PHE A 1 202 ? -0.209 -4.235 -3.572 1.00 93.88 202 PHE A O 1
ATOM 1565 N N . ALA A 1 203 ? -1.790 -5.490 -4.560 1.00 94.38 203 ALA A N 1
ATOM 1566 C CA . ALA A 1 203 ? -1.380 -5.252 -5.928 1.00 94.38 203 ALA A CA 1
ATOM 1567 C C . ALA A 1 203 ? -2.567 -5.372 -6.887 1.00 94.38 203 ALA A C 1
ATOM 1569 O O . ALA A 1 203 ? -3.286 -6.373 -6.920 1.00 94.38 203 ALA A O 1
ATOM 1570 N N . LEU A 1 204 ? -2.729 -4.343 -7.715 1.00 95.50 204 LEU A N 1
ATOM 1571 C CA . LEU A 1 204 ? -3.636 -4.358 -8.856 1.00 95.50 204 LEU A CA 1
ATOM 1572 C C . LEU A 1 204 ? -2.982 -5.144 -9.996 1.00 95.50 204 LEU A C 1
ATOM 1574 O O . LEU A 1 204 ? -1.815 -4.909 -10.314 1.00 95.50 204 LEU A O 1
ATOM 1578 N N . SER A 1 205 ? -3.719 -6.081 -10.585 1.00 96.19 205 SER A N 1
ATOM 1579 C CA . SER A 1 205 ? -3.231 -6.881 -11.712 1.00 96.19 205 SER A CA 1
ATOM 1580 C C . SER A 1 205 ? -2.919 -6.011 -12.940 1.00 96.19 205 SER A C 1
ATOM 1582 O O . SER A 1 205 ? -3.618 -5.024 -13.184 1.00 96.19 205 SER A O 1
ATOM 1584 N N . PRO A 1 206 ? -1.916 -6.380 -13.763 1.00 94.19 206 PRO A N 1
ATOM 1585 C CA . PRO A 1 206 ? -1.534 -5.628 -14.959 1.00 94.19 206 PRO A CA 1
ATOM 1586 C C . PRO A 1 206 ? -2.697 -5.365 -15.923 1.00 94.19 206 PRO A C 1
ATOM 1588 O O . PRO A 1 206 ? -2.759 -4.300 -16.533 1.00 94.19 206 PRO A O 1
ATOM 1591 N N . ASN A 1 207 ? -3.635 -6.312 -16.019 1.00 94.88 207 ASN A N 1
ATOM 1592 C CA . ASN A 1 207 ? -4.819 -6.237 -16.875 1.00 94.88 207 ASN A CA 1
ATOM 1593 C C . ASN A 1 207 ? -6.038 -5.556 -16.215 1.00 94.88 207 ASN A C 1
ATOM 1595 O O . ASN A 1 207 ? -7.077 -5.437 -16.861 1.00 94.88 207 ASN A O 1
ATOM 1599 N N . GLY A 1 208 ? -5.941 -5.148 -14.944 1.00 94.69 208 GLY A N 1
ATOM 1600 C CA . GLY A 1 208 ? -7.001 -4.448 -14.212 1.00 94.69 208 GLY A CA 1
ATOM 1601 C C . GLY A 1 208 ? -8.221 -5.298 -13.855 1.00 94.69 208 GLY A C 1
ATOM 1602 O O . GLY A 1 208 ? -9.257 -4.740 -13.509 1.00 94.69 208 GLY A O 1
ATOM 1603 N N . LYS A 1 209 ? -8.138 -6.631 -13.955 1.00 94.88 209 LYS A N 1
ATOM 1604 C CA . LYS A 1 209 ? -9.272 -7.528 -13.657 1.00 94.88 209 LYS A CA 1
ATOM 1605 C C . LYS A 1 209 ? -9.314 -7.981 -12.203 1.00 94.88 209 LYS A C 1
ATOM 1607 O O . LYS A 1 209 ? -10.393 -8.207 -11.662 1.00 94.88 209 LYS A O 1
ATOM 1612 N N . TYR A 1 210 ? -8.147 -8.103 -11.584 1.00 95.88 210 TYR A N 1
ATOM 1613 C CA . TYR A 1 210 ? -7.978 -8.638 -10.238 1.00 95.88 210 TYR A CA 1
ATOM 1614 C C . TYR A 1 210 ? -7.248 -7.664 -9.319 1.00 95.88 210 TYR A C 1
ATOM 1616 O O . TYR A 1 210 ? -6.308 -6.980 -9.740 1.00 95.88 210 TYR A O 1
ATOM 1624 N N . LEU A 1 211 ? -7.636 -7.671 -8.050 1.00 96.38 211 LEU A N 1
ATOM 1625 C CA . LEU A 1 211 ? -6.900 -7.084 -6.941 1.00 96.38 211 LEU A CA 1
ATOM 1626 C C . LEU A 1 211 ? -6.429 -8.223 -6.037 1.00 96.38 211 LEU A C 1
ATOM 1628 O O . LEU A 1 211 ? -7.247 -8.970 -5.515 1.00 96.38 211 LEU A O 1
ATOM 1632 N N . ALA A 1 212 ? -5.120 -8.357 -5.854 1.00 95.62 212 ALA A N 1
ATOM 1633 C CA . ALA A 1 212 ? -4.567 -9.220 -4.818 1.00 95.62 212 ALA A CA 1
ATOM 1634 C C . ALA A 1 212 ? -4.269 -8.367 -3.591 1.00 95.62 212 ALA A C 1
ATOM 1636 O O . ALA A 1 212 ? -3.728 -7.271 -3.730 1.00 95.62 212 ALA A O 1
ATOM 1637 N N . TYR A 1 213 ? -4.596 -8.848 -2.404 1.00 94.44 213 TYR A N 1
ATOM 1638 C CA . TYR A 1 213 ? -4.250 -8.189 -1.155 1.00 94.44 213 TYR A CA 1
ATOM 1639 C C . TYR A 1 213 ? -4.064 -9.209 -0.044 1.00 94.44 213 TYR A C 1
ATOM 1641 O O . TYR A 1 213 ? -4.514 -10.345 -0.159 1.00 94.44 213 TYR A O 1
ATOM 1649 N N . THR A 1 214 ? -3.375 -8.818 1.018 1.00 90.88 214 THR A N 1
ATOM 1650 C CA . THR A 1 214 ? -3.162 -9.685 2.175 1.00 90.88 214 THR A CA 1
ATOM 1651 C C . THR A 1 214 ? -3.700 -9.046 3.438 1.00 90.88 214 THR A C 1
ATOM 1653 O O . THR A 1 214 ? -3.739 -7.820 3.568 1.00 90.88 214 THR A O 1
ATOM 1656 N N . ASP A 1 215 ? -4.094 -9.894 4.369 1.00 88.94 215 ASP A N 1
ATOM 1657 C CA . ASP A 1 215 ? -4.377 -9.544 5.752 1.00 88.94 215 ASP A CA 1
ATOM 1658 C C . ASP A 1 215 ? -3.565 -10.463 6.677 1.00 88.94 215 ASP A C 1
ATOM 1660 O O . ASP A 1 215 ? -2.689 -11.196 6.210 1.00 88.94 215 ASP A O 1
ATOM 1664 N N . SER A 1 216 ? -3.802 -10.409 7.989 1.00 83.12 216 SER A N 1
ATOM 1665 C CA . SER A 1 216 ? -3.021 -11.198 8.953 1.00 83.12 216 SER A CA 1
ATOM 1666 C C . SER A 1 216 ? -3.148 -12.717 8.776 1.00 83.12 216 SER A C 1
ATOM 1668 O O . SER A 1 216 ? -2.336 -13.457 9.327 1.00 83.12 216 SER A O 1
ATOM 1670 N N . GLN A 1 217 ? -4.147 -13.185 8.024 1.00 83.25 217 GLN A N 1
ATOM 1671 C CA . GLN A 1 217 ? -4.497 -14.597 7.908 1.00 83.25 217 GLN A CA 1
ATOM 1672 C C . GLN A 1 217 ? -4.497 -15.109 6.472 1.00 83.25 217 GLN A C 1
ATOM 1674 O O . GLN A 1 217 ? -4.352 -16.310 6.275 1.00 83.25 217 GLN A O 1
ATOM 1679 N N . ASN A 1 218 ? -4.699 -14.251 5.471 1.00 88.25 218 ASN A N 1
ATOM 1680 C CA . ASN A 1 218 ? -4.952 -14.700 4.107 1.00 88.25 218 ASN A CA 1
ATOM 1681 C C . ASN A 1 218 ? -4.272 -13.832 3.051 1.00 88.25 218 ASN A C 1
ATOM 1683 O O . ASN A 1 218 ? -4.123 -12.618 3.194 1.00 88.25 218 ASN A O 1
ATOM 1687 N N . ILE A 1 219 ? -3.988 -14.464 1.914 1.00 89.62 219 ILE A N 1
ATOM 1688 C CA . ILE A 1 219 ? -3.840 -13.801 0.620 1.00 89.62 219 ILE A CA 1
ATOM 1689 C C . ILE A 1 219 ? -5.190 -13.907 -0.084 1.00 89.62 219 ILE A C 1
ATOM 1691 O O . ILE A 1 219 ? -5.665 -15.006 -0.362 1.00 89.62 219 ILE A O 1
ATOM 1695 N N . THR A 1 220 ? -5.814 -12.777 -0.391 1.00 93.06 220 THR A N 1
ATOM 1696 C CA . THR A 1 220 ? -7.098 -12.721 -1.090 1.00 93.06 220 THR A CA 1
ATOM 1697 C C . THR A 1 220 ? -6.918 -12.163 -2.494 1.00 93.06 220 THR A C 1
ATOM 1699 O O . THR A 1 220 ? -6.263 -11.143 -2.700 1.00 93.06 220 THR A O 1
ATOM 1702 N N . ILE A 1 221 ? -7.516 -12.837 -3.473 1.00 94.56 221 ILE A N 1
ATOM 1703 C CA . ILE A 1 221 ? -7.612 -12.396 -4.862 1.00 94.56 221 ILE A CA 1
ATOM 1704 C C . ILE A 1 221 ? -9.077 -12.069 -5.132 1.00 94.56 221 ILE A C 1
ATOM 1706 O O . ILE A 1 221 ? -9.924 -12.960 -5.143 1.00 94.56 221 ILE A O 1
ATOM 1710 N N . GLN A 1 222 ? -9.360 -10.792 -5.350 1.00 95.25 222 GLN A N 1
ATOM 1711 C CA . GLN A 1 222 ? -10.683 -10.273 -5.658 1.00 95.25 222 GLN A CA 1
ATOM 1712 C C . GLN A 1 222 ? -10.815 -9.990 -7.154 1.00 95.25 222 GLN A C 1
ATOM 1714 O O . GLN A 1 222 ? -9.974 -9.305 -7.744 1.00 95.25 222 GLN A O 1
ATOM 1719 N N . THR A 1 223 ? -11.899 -10.456 -7.764 1.00 94.69 223 THR A N 1
ATOM 1720 C CA . THR A 1 223 ? -12.291 -10.069 -9.123 1.00 94.69 223 THR A CA 1
ATOM 1721 C C . THR A 1 223 ? -13.008 -8.726 -9.071 1.00 94.69 223 THR A C 1
ATOM 1723 O O . THR A 1 223 ? -14.079 -8.613 -8.488 1.00 94.69 223 THR A O 1
ATOM 1726 N N . LEU A 1 224 ? -12.451 -7.692 -9.702 1.00 92.62 224 LEU A N 1
ATOM 1727 C CA . LEU A 1 224 ? -12.960 -6.320 -9.569 1.00 92.62 224 LEU A CA 1
ATOM 1728 C C . LEU A 1 224 ? -14.332 -6.101 -10.217 1.00 92.62 224 LEU A C 1
ATOM 1730 O O . LEU A 1 224 ? -15.076 -5.229 -9.783 1.00 92.62 224 LEU A O 1
ATOM 1734 N N . ALA A 1 225 ? -14.674 -6.880 -11.246 1.00 90.50 225 ALA A N 1
ATOM 1735 C CA . ALA A 1 225 ? -15.952 -6.746 -11.943 1.00 90.50 225 ALA A CA 1
ATOM 1736 C C . ALA A 1 225 ? -17.136 -7.326 -11.149 1.00 90.50 225 ALA A C 1
ATOM 1738 O O . ALA A 1 225 ? -18.219 -6.751 -11.171 1.00 90.50 225 ALA A O 1
ATOM 1739 N N . SER A 1 226 ? -16.938 -8.465 -10.475 1.00 91.19 226 SER A N 1
ATOM 1740 C CA . SER A 1 226 ? -17.989 -9.168 -9.722 1.00 91.19 226 SER A CA 1
ATOM 1741 C C . SER A 1 226 ? -17.915 -8.947 -8.210 1.00 91.19 226 SER A C 1
ATOM 1743 O O . SER A 1 226 ? -18.903 -9.164 -7.518 1.00 91.19 226 SER A O 1
ATOM 1745 N N . GLY A 1 227 ? -16.753 -8.547 -7.687 1.00 88.50 227 GLY A N 1
ATOM 1746 C CA . GLY A 1 227 ? -16.464 -8.506 -6.254 1.00 88.50 227 GLY A CA 1
ATOM 1747 C C . GLY A 1 227 ? -16.178 -9.878 -5.631 1.00 88.50 227 GLY A C 1
ATOM 1748 O O . GLY A 1 227 ? -16.017 -9.955 -4.417 1.00 88.50 227 GLY A O 1
ATOM 1749 N N . GLU A 1 228 ? -16.109 -10.949 -6.431 1.00 91.31 228 GLU A N 1
ATOM 1750 C CA . GLU A 1 228 ? -15.854 -12.311 -5.950 1.00 91.31 228 GLU A CA 1
ATOM 1751 C C . GLU A 1 228 ? -14.442 -12.444 -5.369 1.00 91.31 228 GLU A C 1
ATOM 1753 O O . GLU A 1 228 ? -13.468 -12.035 -6.006 1.00 91.31 228 GLU A O 1
ATOM 1758 N N . ASN A 1 229 ? -14.339 -13.064 -4.191 1.00 92.19 229 ASN A N 1
ATOM 1759 C CA . ASN A 1 229 ? -13.088 -13.256 -3.468 1.00 92.19 229 ASN A CA 1
ATOM 1760 C C . ASN A 1 229 ? -12.672 -14.726 -3.452 1.00 92.19 229 ASN A C 1
ATOM 1762 O O . ASN A 1 229 ? -13.457 -15.606 -3.103 1.00 92.19 229 ASN A O 1
ATOM 1766 N N . ARG A 1 230 ? -11.391 -14.971 -3.726 1.00 90.56 230 ARG A N 1
ATOM 1767 C CA . ARG A 1 230 ? -10.715 -16.242 -3.466 1.00 90.56 230 ARG A CA 1
ATOM 1768 C C . ARG A 1 230 ? -9.621 -16.018 -2.433 1.00 90.56 230 ARG A C 1
ATOM 1770 O O . ARG A 1 230 ? -8.668 -15.294 -2.710 1.00 90.56 230 ARG A O 1
ATOM 1777 N N . SER A 1 231 ? -9.738 -16.661 -1.277 1.00 89.50 231 SER A N 1
ATOM 1778 C CA . SER A 1 231 ? -8.758 -16.550 -0.193 1.00 89.50 231 SER A CA 1
ATOM 1779 C C . SER A 1 231 ? -7.877 -17.792 -0.104 1.00 89.50 231 SER A C 1
ATOM 1781 O O . SER A 1 231 ? -8.324 -18.918 -0.324 1.00 89.50 231 SER A O 1
ATOM 1783 N N . ILE A 1 232 ? -6.606 -17.565 0.204 1.00 86.25 232 ILE A N 1
ATOM 1784 C CA . ILE A 1 232 ? -5.572 -18.575 0.403 1.00 86.25 232 ILE A CA 1
ATOM 1785 C C . ILE A 1 232 ? -5.037 -18.356 1.822 1.00 86.25 232 ILE A C 1
ATOM 1787 O O . ILE A 1 232 ? -4.455 -17.296 2.071 1.00 86.25 232 ILE A O 1
ATOM 1791 N N . PRO A 1 233 ? -5.241 -19.306 2.748 1.00 83.88 233 PRO A N 1
ATOM 1792 C CA . PRO A 1 233 ? -4.768 -19.166 4.119 1.00 83.88 233 PRO A CA 1
ATOM 1793 C C . PRO A 1 233 ? -3.242 -19.101 4.191 1.00 83.88 233 PRO A C 1
ATOM 1795 O O . PRO A 1 233 ? -2.549 -19.894 3.551 1.00 83.88 233 PRO A O 1
ATOM 1798 N N . LEU A 1 234 ? -2.733 -18.182 5.004 1.00 75.44 234 LEU A N 1
ATOM 1799 C CA . LEU A 1 234 ? -1.342 -18.145 5.433 1.00 75.44 234 LEU A CA 1
ATOM 1800 C C . LEU A 1 234 ? -1.137 -19.187 6.542 1.00 75.44 234 LEU A C 1
ATOM 1802 O O . LEU A 1 234 ? -1.999 -19.388 7.400 1.00 75.44 234 LEU A O 1
ATOM 1806 N N . GLY A 1 235 ? 0.004 -19.878 6.520 1.00 68.69 235 GLY A N 1
ATOM 1807 C CA . GLY A 1 235 ? 0.368 -20.820 7.580 1.00 68.69 235 GLY A CA 1
ATOM 1808 C C . GLY A 1 235 ? 0.588 -20.118 8.928 1.00 68.69 235 GLY A C 1
ATOM 1809 O O . GLY A 1 235 ? 0.901 -18.931 8.986 1.00 68.69 235 GLY A O 1
ATOM 1810 N N . ALA A 1 236 ? 0.463 -20.851 10.037 1.00 66.25 236 ALA A N 1
ATOM 1811 C CA . ALA A 1 236 ? 0.780 -20.305 11.358 1.00 66.25 236 ALA A CA 1
ATOM 1812 C C . ALA A 1 236 ? 2.250 -19.839 11.423 1.00 66.25 236 ALA A C 1
ATOM 1814 O O . ALA A 1 236 ? 3.149 -20.562 10.999 1.00 66.25 236 ALA A O 1
ATOM 1815 N N . GLY A 1 237 ? 2.493 -18.637 11.956 1.00 60.59 237 GLY A N 1
ATOM 1816 C CA . GLY A 1 237 ? 3.836 -18.041 12.038 1.00 60.59 237 GLY A CA 1
ATOM 1817 C C . GLY A 1 237 ? 4.321 -17.361 10.752 1.00 60.59 237 GLY A C 1
ATOM 1818 O O . GLY A 1 237 ? 5.450 -16.873 10.713 1.00 60.59 237 GLY A O 1
ATOM 1819 N N . VAL A 1 238 ? 3.477 -17.300 9.718 1.00 67.44 238 VAL A N 1
ATOM 1820 C CA . VAL A 1 238 ? 3.748 -16.577 8.475 1.00 67.44 238 VAL A CA 1
ATOM 1821 C C . VAL A 1 238 ? 3.148 -15.181 8.570 1.00 67.44 238 VAL A C 1
ATOM 1823 O O . VAL A 1 238 ? 1.931 -15.025 8.658 1.00 67.44 238 VAL A O 1
ATOM 1826 N N . ALA A 1 239 ? 3.991 -14.150 8.534 1.00 69.25 239 ALA A N 1
ATOM 1827 C CA . ALA A 1 239 ? 3.501 -12.781 8.413 1.00 69.25 239 ALA A CA 1
ATOM 1828 C C . ALA A 1 239 ? 3.387 -12.390 6.929 1.00 69.25 239 ALA A C 1
ATOM 1830 O O . ALA A 1 239 ? 4.325 -12.650 6.160 1.00 69.25 239 ALA A O 1
ATOM 1831 N N . PRO A 1 240 ? 2.289 -11.724 6.521 1.00 69.94 240 PRO A N 1
ATOM 1832 C CA . PRO A 1 240 ? 2.113 -11.275 5.147 1.00 69.94 240 PRO A CA 1
ATOM 1833 C C . PRO A 1 240 ? 3.206 -10.266 4.775 1.00 69.94 240 PRO A C 1
ATOM 1835 O O . PRO A 1 240 ? 3.304 -9.187 5.360 1.00 69.94 240 PRO A O 1
ATOM 1838 N N . GLY A 1 241 ? 4.031 -10.601 3.787 1.00 75.88 241 GLY A N 1
ATOM 1839 C CA . GLY A 1 241 ? 4.904 -9.642 3.113 1.00 75.88 241 GLY A CA 1
ATOM 1840 C C . GLY A 1 241 ? 4.245 -9.116 1.837 1.00 75.88 241 GLY A C 1
ATOM 1841 O O . GLY A 1 241 ? 3.030 -9.162 1.688 1.00 75.88 241 GLY A O 1
ATOM 1842 N N . ARG A 1 242 ? 5.039 -8.566 0.914 1.00 83.69 242 ARG A N 1
ATOM 1843 C CA . ARG A 1 242 ? 4.541 -7.866 -0.284 1.00 83.69 242 ARG A CA 1
ATOM 1844 C C . ARG A 1 242 ? 3.940 -8.838 -1.306 1.00 83.69 242 ARG A C 1
ATOM 1846 O O . ARG A 1 242 ? 4.573 -9.834 -1.638 1.00 83.69 242 ARG A O 1
ATOM 1853 N N . VAL A 1 243 ? 2.781 -8.503 -1.873 1.00 90.56 243 VAL A N 1
ATOM 1854 C CA . VAL A 1 243 ? 2.161 -9.248 -2.981 1.00 90.56 243 VAL A CA 1
ATOM 1855 C C . VAL A 1 243 ? 2.349 -8.478 -4.283 1.00 90.56 243 VAL A C 1
ATOM 1857 O O . VAL A 1 243 ? 2.187 -7.258 -4.312 1.00 90.56 243 VAL A O 1
ATOM 1860 N N . ILE A 1 244 ? 2.756 -9.156 -5.356 1.00 92.50 244 ILE A N 1
ATOM 1861 C CA . ILE A 1 244 ? 3.094 -8.528 -6.641 1.00 92.50 244 ILE A CA 1
ATOM 1862 C C . ILE A 1 244 ? 2.635 -9.431 -7.774 1.00 92.50 244 ILE A C 1
ATOM 1864 O O . ILE A 1 244 ? 2.907 -10.624 -7.773 1.00 92.50 244 ILE A O 1
ATOM 1868 N N . TRP A 1 245 ? 1.975 -8.865 -8.777 1.00 94.81 245 TRP A N 1
ATOM 1869 C CA . TRP A 1 245 ? 1.616 -9.610 -9.977 1.00 94.81 245 TRP A CA 1
ATOM 1870 C C . TRP A 1 245 ? 2.799 -9.765 -10.924 1.00 94.81 245 TRP A C 1
ATOM 1872 O O . TRP A 1 245 ? 3.519 -8.802 -11.191 1.00 94.81 245 TRP A O 1
ATOM 1882 N N . TYR A 1 246 ? 2.935 -10.959 -11.498 1.00 95.06 246 TYR A N 1
ATOM 1883 C CA . TYR A 1 246 ? 3.693 -11.125 -12.731 1.00 95.06 246 TYR A CA 1
ATOM 1884 C C . TYR A 1 246 ? 2.976 -10.414 -13.891 1.00 95.06 246 TYR A C 1
ATOM 1886 O O . TYR A 1 246 ? 1.745 -10.291 -13.866 1.00 95.06 246 TYR A O 1
ATOM 1894 N N . PRO A 1 247 ? 3.711 -9.995 -14.939 1.00 93.31 247 PRO A N 1
ATOM 1895 C CA . PRO A 1 247 ? 3.134 -9.323 -16.107 1.00 93.31 247 PRO A CA 1
ATOM 1896 C C . PRO A 1 247 ? 2.027 -10.120 -16.808 1.00 93.31 247 PRO A C 1
ATOM 1898 O O . PRO A 1 247 ? 1.102 -9.534 -17.364 1.00 93.31 247 PRO A O 1
ATOM 1901 N N . ASP A 1 248 ? 2.088 -11.453 -16.729 1.00 93.88 248 ASP A N 1
ATOM 1902 C CA . ASP A 1 248 ? 1.083 -12.362 -17.289 1.00 93.88 248 ASP A CA 1
ATOM 1903 C C . ASP A 1 248 ? -0.283 -12.315 -16.573 1.00 93.88 248 ASP A C 1
ATOM 1905 O O . ASP A 1 248 ? -1.259 -12.848 -17.092 1.00 93.88 248 ASP A O 1
ATOM 1909 N N . ALA A 1 249 ? -0.378 -11.670 -15.402 1.00 93.88 249 ALA A N 1
ATOM 1910 C CA . ALA A 1 249 ? -1.580 -11.601 -14.565 1.00 93.88 249 ALA A CA 1
ATOM 1911 C C . ALA A 1 249 ? -2.162 -12.973 -14.150 1.00 93.88 249 ALA A C 1
ATOM 1913 O O . ALA A 1 249 ? -3.331 -13.069 -13.778 1.00 93.88 249 ALA A O 1
ATOM 1914 N N . THR A 1 250 ? -1.348 -14.031 -14.192 1.00 92.44 250 THR A N 1
ATOM 1915 C CA . THR A 1 250 ? -1.695 -15.405 -13.781 1.00 92.44 250 THR A CA 1
ATOM 1916 C C . THR A 1 250 ? -0.857 -15.902 -12.607 1.00 92.44 250 THR A C 1
ATOM 1918 O O . THR A 1 250 ? -1.209 -16.893 -11.960 1.00 92.44 250 THR A O 1
ATOM 1921 N N . ARG A 1 251 ? 0.255 -15.222 -12.316 1.00 93.94 251 ARG A N 1
ATOM 1922 C CA . ARG A 1 251 ? 1.130 -15.528 -11.187 1.00 93.94 251 ARG A CA 1
ATOM 1923 C C . ARG A 1 251 ? 1.266 -14.341 -10.244 1.00 93.94 251 ARG A C 1
ATOM 1925 O O . ARG A 1 251 ? 1.275 -13.182 -10.664 1.00 93.94 251 ARG A O 1
ATOM 1932 N N . LEU A 1 252 ? 1.421 -14.659 -8.968 1.00 92.94 252 LEU A N 1
ATOM 1933 C CA . LEU A 1 252 ? 1.728 -13.732 -7.894 1.00 92.94 252 LEU A CA 1
ATOM 1934 C C . LEU A 1 252 ? 3.078 -14.095 -7.291 1.00 92.94 252 LEU A C 1
ATOM 1936 O O . LEU A 1 252 ? 3.327 -15.251 -6.967 1.00 92.94 252 LEU A O 1
ATOM 1940 N N . LEU A 1 253 ? 3.927 -13.096 -7.117 1.00 90.94 253 LEU A N 1
ATOM 1941 C CA . LEU A 1 253 ? 5.059 -13.157 -6.218 1.00 90.94 253 LEU A CA 1
ATOM 1942 C C . LEU A 1 253 ? 4.574 -12.735 -4.830 1.00 90.94 253 LEU A C 1
ATOM 1944 O O . LEU A 1 253 ? 3.977 -11.665 -4.678 1.00 90.94 253 LEU A O 1
ATOM 1948 N N . VAL A 1 254 ? 4.816 -13.577 -3.836 1.00 87.62 254 VAL A N 1
ATOM 1949 C CA . VAL A 1 254 ? 4.379 -13.371 -2.456 1.00 87.62 254 VAL A CA 1
ATOM 1950 C C . VAL A 1 254 ? 5.620 -13.369 -1.581 1.00 87.62 254 VAL A C 1
ATOM 1952 O O . VAL A 1 254 ? 6.289 -14.388 -1.446 1.00 87.62 254 VAL A O 1
ATOM 1955 N N . GLY A 1 255 ? 5.964 -12.211 -1.029 1.00 77.75 255 GLY A N 1
ATOM 1956 C CA . GLY A 1 255 ? 6.927 -12.130 0.058 1.00 77.75 255 GLY A CA 1
ATOM 1957 C C . GLY A 1 255 ? 6.244 -12.519 1.361 1.00 77.75 255 GLY A C 1
ATOM 1958 O O . GLY A 1 255 ? 5.131 -12.079 1.622 1.00 77.75 255 GLY A O 1
ATOM 1959 N N . GLU A 1 256 ? 6.916 -13.299 2.185 1.00 72.56 256 GLU A N 1
ATOM 1960 C CA . GLU A 1 256 ? 6.460 -13.732 3.499 1.00 72.56 256 GLU A CA 1
ATOM 1961 C C . GLU A 1 256 ? 7.626 -13.640 4.480 1.00 72.56 256 GLU A C 1
ATOM 1963 O O . GLU A 1 256 ? 8.781 -13.854 4.111 1.00 72.56 256 GLU A O 1
ATOM 1968 N N . ARG A 1 257 ? 7.352 -13.310 5.744 1.00 66.62 257 ARG A N 1
ATOM 1969 C CA . ARG A 1 257 ? 8.327 -13.574 6.811 1.00 66.62 257 ARG A CA 1
ATOM 1970 C C . ARG A 1 257 ? 7.973 -14.911 7.436 1.00 66.62 257 ARG A C 1
ATOM 1972 O O . ARG A 1 257 ? 6.909 -15.032 8.038 1.00 66.62 257 ARG A O 1
ATOM 1979 N N . VAL A 1 258 ? 8.868 -15.881 7.288 1.00 59.81 258 VAL A N 1
ATOM 1980 C CA . VAL A 1 258 ? 8.762 -17.219 7.873 1.00 59.81 258 VAL A CA 1
ATOM 1981 C C . VAL A 1 258 ? 9.869 -17.333 8.916 1.00 59.81 258 VAL A C 1
ATOM 1983 O O . VAL A 1 258 ? 11.042 -17.272 8.558 1.00 59.81 258 VAL A O 1
ATOM 1986 N N . ASN A 1 259 ? 9.518 -17.446 10.203 1.00 59.31 259 ASN A N 1
ATOM 1987 C CA . ASN A 1 259 ? 10.485 -17.503 11.317 1.00 59.31 259 ASN A CA 1
ATOM 1988 C C . ASN A 1 259 ? 11.547 -16.383 11.257 1.00 59.31 259 ASN A C 1
ATOM 1990 O O . ASN A 1 259 ? 12.743 -16.639 11.350 1.00 59.31 259 ASN A O 1
ATOM 1994 N N . ASP A 1 260 ? 11.100 -15.146 11.023 1.00 65.25 260 ASP A N 1
ATOM 1995 C CA . ASP A 1 260 ? 11.925 -13.941 10.836 1.00 65.25 260 ASP A CA 1
ATOM 1996 C C . ASP A 1 260 ? 12.808 -13.866 9.576 1.00 65.25 260 ASP A C 1
ATOM 1998 O O . ASP A 1 260 ? 13.332 -12.787 9.272 1.00 65.25 260 ASP A O 1
ATOM 2002 N N . ALA A 1 261 ? 12.875 -14.930 8.773 1.00 70.00 261 ALA A N 1
ATOM 2003 C CA . ALA A 1 261 ? 13.522 -14.921 7.466 1.00 70.00 261 ALA A CA 1
ATOM 2004 C C . ALA A 1 261 ? 12.560 -14.427 6.375 1.00 70.00 261 ALA A C 1
ATOM 2006 O O . ALA A 1 261 ? 11.415 -14.875 6.261 1.00 70.00 261 ALA A O 1
ATOM 2007 N N . ALA A 1 262 ? 13.025 -13.495 5.544 1.00 79.69 262 ALA A N 1
ATOM 2008 C CA . ALA A 1 262 ? 12.252 -13.015 4.406 1.00 79.69 262 ALA A CA 1
ATOM 2009 C C . ALA A 1 262 ? 12.305 -14.037 3.270 1.00 79.69 262 ALA A C 1
ATOM 2011 O O . ALA A 1 262 ? 13.345 -14.232 2.651 1.00 79.69 262 ALA A O 1
ATOM 2012 N N . THR A 1 263 ? 11.183 -14.683 3.003 1.00 85.56 263 THR A N 1
ATOM 2013 C CA . THR A 1 263 ? 11.046 -15.739 2.005 1.00 85.56 263 THR A CA 1
ATOM 2014 C C . THR A 1 263 ? 10.114 -15.270 0.903 1.00 85.56 263 THR A C 1
ATOM 2016 O O . THR A 1 263 ? 9.166 -14.529 1.149 1.00 85.56 263 THR A O 1
ATOM 2019 N N . VAL A 1 264 ? 10.381 -15.673 -0.331 1.00 88.50 264 VAL A N 1
ATOM 2020 C CA . VAL A 1 264 ? 9.553 -15.329 -1.482 1.00 88.50 264 VAL A CA 1
ATOM 2021 C C . VAL A 1 264 ? 9.033 -16.603 -2.126 1.00 88.50 264 VAL A C 1
ATOM 2023 O O . VAL A 1 264 ? 9.793 -17.523 -2.433 1.00 88.50 264 VAL A O 1
ATOM 2026 N N . PHE A 1 265 ? 7.729 -16.623 -2.366 1.00 88.56 265 PHE A N 1
ATOM 2027 C CA . PHE A 1 265 ? 7.002 -17.686 -3.039 1.00 88.56 265 PHE A CA 1
ATOM 2028 C C . PHE A 1 265 ? 6.414 -17.188 -4.358 1.00 88.56 265 PHE A C 1
ATOM 2030 O O . PHE A 1 265 ? 6.138 -16.000 -4.536 1.00 88.56 265 PHE A O 1
ATOM 2037 N N . VAL A 1 266 ? 6.164 -18.119 -5.274 1.00 91.56 266 VAL A N 1
ATOM 2038 C CA . VAL A 1 266 ? 5.344 -17.896 -6.465 1.00 91.56 266 VAL A CA 1
ATOM 2039 C C . VAL A 1 266 ? 4.046 -18.674 -6.317 1.00 91.56 266 VAL A C 1
ATOM 2041 O O . VAL A 1 266 ? 4.052 -19.889 -6.124 1.00 91.56 266 VAL A O 1
ATOM 2044 N N . TYR A 1 267 ? 2.930 -17.969 -6.442 1.00 90.25 267 TYR A N 1
ATOM 2045 C CA . TYR A 1 267 ? 1.593 -18.535 -6.489 1.00 90.25 267 TYR A CA 1
ATOM 2046 C C . TYR A 1 267 ? 1.039 -18.469 -7.912 1.00 90.25 267 TYR A C 1
ATOM 2048 O O . TYR A 1 267 ? 1.034 -17.406 -8.531 1.00 90.25 267 TYR A O 1
ATOM 2056 N N . SER A 1 268 ? 0.539 -19.586 -8.436 1.00 90.44 268 SER A N 1
ATOM 2057 C CA . SER A 1 268 ? -0.210 -19.610 -9.696 1.00 90.44 268 SER A CA 1
ATOM 2058 C C . SER A 1 268 ? -1.707 -19.614 -9.415 1.00 90.44 268 SER A C 1
ATOM 2060 O O . SER A 1 268 ? -2.222 -20.539 -8.790 1.00 90.44 268 SER A O 1
ATOM 2062 N N . ILE A 1 269 ? -2.431 -18.626 -9.942 1.00 88.44 269 ILE A N 1
ATOM 2063 C CA . ILE A 1 269 ? -3.889 -18.556 -9.771 1.00 88.44 269 ILE A CA 1
ATOM 2064 C C . ILE A 1 269 ? -4.611 -19.646 -10.581 1.00 88.44 269 ILE A C 1
ATOM 2066 O O . ILE A 1 269 ? -5.723 -20.036 -10.227 1.00 88.44 269 ILE A O 1
ATOM 2070 N N . LEU A 1 270 ? -3.967 -20.143 -11.646 1.00 88.25 270 LEU A N 1
ATOM 2071 C CA . LEU A 1 270 ? -4.507 -21.165 -12.544 1.00 88.25 270 LEU A CA 1
ATOM 2072 C C . LEU A 1 270 ? -4.466 -22.555 -11.906 1.00 88.25 270 LEU A C 1
ATOM 2074 O O . LEU A 1 270 ? -5.477 -23.245 -11.881 1.00 88.25 270 LEU A O 1
ATOM 2078 N N . SER A 1 271 ? -3.309 -22.960 -11.371 1.00 88.06 271 SER A N 1
ATOM 2079 C CA . SER A 1 271 ? -3.156 -24.275 -10.731 1.00 88.06 271 SER A CA 1
ATOM 2080 C C . SER A 1 271 ? -3.462 -24.261 -9.233 1.00 88.06 271 SER A C 1
ATOM 2082 O O . SER A 1 271 ? -3.630 -25.318 -8.635 1.00 88.06 271 SER A O 1
ATOM 2084 N N . GLY A 1 272 ? -3.500 -23.082 -8.605 1.00 83.56 272 GLY A N 1
ATOM 2085 C CA . GLY A 1 272 ? -3.605 -22.938 -7.154 1.00 83.56 272 GLY A CA 1
ATOM 2086 C C . GLY A 1 272 ? -2.338 -23.343 -6.394 1.00 83.56 272 GLY A C 1
ATOM 2087 O O . GLY A 1 272 ? -2.381 -23.448 -5.171 1.00 83.56 272 GLY A O 1
ATOM 2088 N N . LYS A 1 273 ? -1.220 -23.586 -7.090 1.00 86.38 273 LYS A N 1
ATOM 2089 C CA . LYS A 1 273 ? 0.038 -24.027 -6.479 1.00 86.38 273 LYS A CA 1
ATOM 2090 C C . LYS A 1 273 ? 0.834 -22.834 -5.945 1.00 86.38 273 LYS A C 1
ATOM 2092 O O . LYS A 1 273 ? 1.113 -21.901 -6.698 1.00 86.38 273 LYS A O 1
ATOM 2097 N N . LEU A 1 274 ? 1.254 -22.920 -4.682 1.00 85.94 274 LEU A N 1
ATOM 2098 C CA . LEU A 1 274 ? 2.283 -22.077 -4.068 1.00 85.94 274 LEU A CA 1
ATOM 2099 C C . LEU A 1 274 ? 3.623 -22.826 -4.114 1.00 85.94 274 LEU A C 1
ATOM 2101 O O . LEU A 1 274 ? 3.673 -24.030 -3.863 1.00 85.94 274 LEU A O 1
ATOM 2105 N N . SER A 1 275 ? 4.710 -22.169 -4.501 1.00 87.31 275 SER A N 1
ATOM 2106 C CA . SER A 1 275 ? 6.041 -22.785 -4.579 1.00 87.31 275 SER A CA 1
ATOM 2107 C C . SER A 1 275 ? 7.101 -21.828 -4.063 1.00 87.31 275 SER A C 1
ATOM 2109 O O . SER A 1 275 ? 7.063 -20.643 -4.389 1.00 87.31 275 SER A O 1
ATOM 2111 N N . LEU A 1 276 ? 8.032 -22.342 -3.259 1.00 88.94 276 LEU A N 1
ATOM 2112 C CA . LEU A 1 276 ? 9.191 -21.585 -2.795 1.00 88.94 276 LEU A CA 1
ATOM 2113 C C . LEU A 1 276 ? 10.007 -21.125 -4.005 1.00 88.94 276 LEU A C 1
ATOM 2115 O O . LEU A 1 276 ? 10.319 -21.935 -4.877 1.00 88.94 276 LEU A O 1
ATOM 2119 N N . LEU A 1 277 ? 10.331 -19.835 -4.051 1.00 91.00 277 LEU A N 1
ATOM 2120 C CA . LEU A 1 277 ? 11.222 -19.268 -5.058 1.00 91.00 277 LEU A CA 1
ATOM 2121 C C . LEU A 1 277 ? 12.608 -19.021 -4.472 1.00 91.00 277 LEU A C 1
ATOM 2123 O O . LEU A 1 277 ? 13.607 -19.390 -5.082 1.00 91.00 277 LEU A O 1
ATOM 2127 N N . ARG A 1 278 ? 12.668 -18.363 -3.307 1.00 89.50 278 ARG A N 1
ATOM 2128 C CA . ARG A 1 278 ? 13.933 -17.966 -2.686 1.00 89.50 278 ARG A CA 1
ATOM 2129 C C . ARG A 1 278 ? 13.779 -17.625 -1.207 1.00 89.50 278 ARG A C 1
ATOM 2131 O O . ARG A 1 278 ? 12.830 -16.949 -0.822 1.00 89.50 278 ARG A O 1
ATOM 2138 N N . GLU A 1 279 ? 14.765 -18.018 -0.412 1.00 87.94 279 GLU A N 1
ATOM 2139 C CA . GLU A 1 279 ? 14.953 -17.559 0.968 1.00 87.94 279 GLU A CA 1
ATOM 2140 C C . GLU A 1 279 ? 15.874 -16.328 1.018 1.00 87.94 279 GLU A C 1
ATOM 2142 O O . GLU A 1 279 ? 16.720 -16.136 0.143 1.00 87.94 279 GLU A O 1
ATOM 2147 N N . ASN A 1 280 ? 15.729 -15.503 2.054 1.00 83.75 280 ASN A N 1
ATOM 2148 C CA . ASN A 1 280 ? 16.466 -14.248 2.257 1.00 83.75 280 ASN A CA 1
ATOM 2149 C C . ASN A 1 280 ? 16.300 -13.239 1.108 1.00 83.75 280 ASN A C 1
ATOM 2151 O O . ASN A 1 280 ? 17.251 -12.619 0.642 1.00 83.75 280 ASN A O 1
ATOM 2155 N N . ALA A 1 281 ? 15.064 -13.059 0.646 1.00 87.06 281 ALA A N 1
ATOM 2156 C CA . ALA A 1 281 ? 14.718 -12.056 -0.352 1.00 87.06 281 ALA A CA 1
ATOM 2157 C C . ALA A 1 281 ? 13.635 -11.111 0.184 1.00 87.06 281 ALA A C 1
ATOM 2159 O O . ALA A 1 281 ? 12.487 -11.493 0.401 1.00 87.06 281 ALA A O 1
ATOM 2160 N N . MET A 1 282 ? 14.000 -9.846 0.398 1.00 85.69 282 MET A N 1
ATOM 2161 C CA . MET A 1 282 ? 13.103 -8.800 0.890 1.00 85.69 282 MET A CA 1
ATOM 2162 C C . MET A 1 282 ? 12.608 -7.911 -0.247 1.00 85.69 282 MET A C 1
ATOM 2164 O O . MET A 1 282 ? 13.321 -7.659 -1.213 1.00 85.69 282 MET A O 1
ATOM 2168 N N . ASN A 1 283 ? 11.398 -7.365 -0.100 1.00 82.50 283 ASN A N 1
ATOM 2169 C CA . ASN A 1 283 ? 10.866 -6.306 -0.967 1.00 82.50 283 ASN A CA 1
ATOM 2170 C C . ASN A 1 283 ? 11.048 -6.559 -2.479 1.00 82.50 283 ASN A C 1
ATOM 2172 O O . ASN A 1 283 ? 11.516 -5.658 -3.175 1.00 82.50 283 ASN A O 1
ATOM 2176 N N . PRO A 1 284 ? 10.717 -7.752 -3.009 1.00 89.94 284 PRO A N 1
ATOM 2177 C CA . PRO A 1 284 ? 11.030 -8.060 -4.395 1.00 89.94 284 PRO A CA 1
ATOM 2178 C C . PRO A 1 284 ? 10.226 -7.187 -5.371 1.00 89.94 284 PRO A C 1
ATOM 2180 O O . PRO A 1 284 ? 9.237 -6.564 -4.991 1.00 89.94 284 PRO A O 1
ATOM 2183 N N . ALA A 1 285 ? 10.627 -7.157 -6.639 1.00 90.50 285 ALA A N 1
ATOM 2184 C CA . ALA A 1 285 ? 9.853 -6.611 -7.748 1.00 90.50 285 ALA A CA 1
ATOM 2185 C C . ALA A 1 285 ? 10.165 -7.373 -9.045 1.00 90.50 285 ALA A C 1
ATOM 2187 O O . ALA A 1 285 ? 11.329 -7.609 -9.375 1.00 90.50 285 ALA A O 1
ATOM 2188 N N . VAL A 1 286 ? 9.123 -7.725 -9.797 1.00 93.44 286 VAL A N 1
ATOM 2189 C CA . VAL A 1 286 ? 9.220 -8.477 -11.060 1.00 93.44 286 VAL A CA 1
ATOM 2190 C C . VAL A 1 286 ? 9.402 -7.512 -12.235 1.00 93.44 286 VAL A C 1
ATOM 2192 O O . VAL A 1 286 ? 8.751 -6.465 -12.274 1.00 93.44 286 VAL A O 1
ATOM 2195 N N . SER A 1 287 ? 10.285 -7.849 -13.176 1.00 93.56 287 SER A N 1
ATOM 2196 C CA . SER A 1 287 ? 10.514 -7.061 -14.390 1.00 93.56 287 SER A CA 1
ATOM 2197 C C . SER A 1 287 ? 9.280 -7.042 -15.311 1.00 93.56 287 SER A C 1
ATOM 2199 O O . SER A 1 287 ? 8.461 -7.962 -15.258 1.00 93.56 287 SER A O 1
ATOM 2201 N N . PRO A 1 288 ? 9.128 -6.032 -16.194 1.00 91.38 288 PRO A N 1
ATOM 2202 C CA . PRO A 1 288 ? 7.961 -5.919 -17.080 1.00 91.38 288 PRO A CA 1
ATOM 2203 C C . PRO A 1 288 ? 7.770 -7.099 -18.044 1.00 91.38 288 PRO A C 1
ATOM 2205 O O . PRO A 1 288 ? 6.653 -7.362 -18.477 1.00 91.38 288 PRO A O 1
ATOM 2208 N N . ASP A 1 289 ? 8.848 -7.816 -18.361 1.00 92.81 289 ASP A N 1
ATOM 2209 C CA . ASP A 1 289 ? 8.861 -9.033 -19.182 1.00 92.81 289 ASP A CA 1
ATOM 2210 C C . ASP A 1 289 ? 8.746 -10.329 -18.350 1.00 92.81 289 ASP A C 1
ATOM 2212 O O . ASP A 1 289 ? 8.617 -11.416 -18.906 1.00 92.81 289 ASP A O 1
ATOM 2216 N N . GLY A 1 290 ? 8.793 -10.239 -17.016 1.00 93.81 290 GLY A N 1
ATOM 2217 C CA . GLY A 1 290 ? 8.703 -11.375 -16.098 1.00 93.81 290 GLY A CA 1
ATOM 2218 C C . GLY A 1 290 ? 9.952 -12.256 -16.038 1.00 93.81 290 GLY A C 1
ATOM 2219 O O . GLY A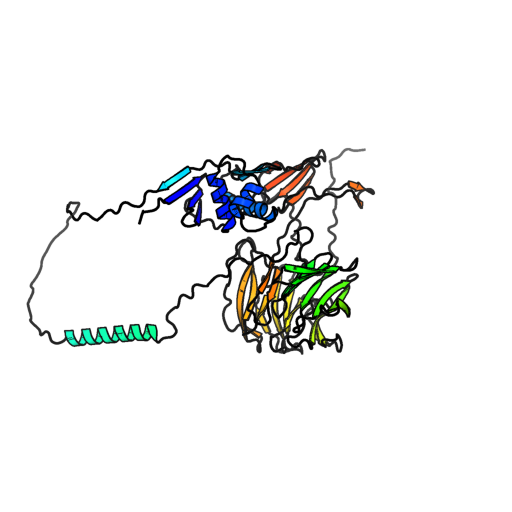 1 290 ? 9.931 -13.274 -15.345 1.00 93.81 290 GLY A O 1
ATOM 2220 N N . THR A 1 291 ? 11.024 -11.892 -16.749 1.00 95.00 291 THR A N 1
ATOM 2221 C CA . THR A 1 291 ? 12.240 -12.711 -16.870 1.00 95.00 291 THR A CA 1
ATOM 2222 C C . THR A 1 291 ? 13.209 -12.523 -15.714 1.00 95.00 291 THR A C 1
ATOM 2224 O O . THR A 1 291 ? 14.109 -13.340 -15.552 1.00 95.00 291 THR A O 1
ATOM 2227 N N . ARG A 1 292 ? 13.053 -11.459 -14.919 1.00 95.94 292 ARG A N 1
ATOM 2228 C CA . ARG A 1 292 ? 13.998 -11.052 -13.878 1.00 95.94 292 ARG A CA 1
ATOM 2229 C C . ARG A 1 292 ? 13.279 -10.534 -12.642 1.00 95.94 292 ARG A C 1
ATOM 2231 O O . ARG A 1 292 ? 12.171 -9.997 -12.711 1.00 95.94 292 ARG A O 1
ATOM 2238 N N . ILE A 1 293 ? 13.936 -10.669 -11.496 1.00 94.69 293 ILE A N 1
ATOM 2239 C CA . ILE A 1 293 ? 13.438 -10.185 -10.210 1.00 94.69 293 ILE A CA 1
ATOM 2240 C C . ILE A 1 293 ? 14.556 -9.430 -9.507 1.00 94.69 293 ILE A C 1
ATOM 2242 O O . ILE A 1 293 ? 15.663 -9.938 -9.352 1.00 94.69 293 ILE A O 1
ATOM 2246 N N . VAL A 1 294 ? 14.250 -8.212 -9.067 1.00 94.00 294 VAL A N 1
ATOM 2247 C CA . VAL A 1 294 ? 15.110 -7.455 -8.156 1.00 94.00 294 VAL A CA 1
ATOM 2248 C C . VAL A 1 294 ? 14.577 -7.615 -6.742 1.00 94.00 294 VAL A C 1
ATOM 2250 O O . VAL A 1 294 ? 13.364 -7.638 -6.543 1.00 94.00 294 VAL A O 1
ATOM 2253 N N . TYR A 1 295 ? 15.459 -7.734 -5.762 1.00 92.62 295 TYR A N 1
ATOM 2254 C CA . TYR A 1 295 ? 15.099 -7.848 -4.354 1.00 92.62 295 TYR A CA 1
ATOM 2255 C C . TYR A 1 295 ? 16.166 -7.195 -3.474 1.00 92.62 295 TYR A C 1
ATOM 2257 O O . TYR A 1 295 ? 17.263 -6.879 -3.933 1.00 92.62 295 TYR A O 1
ATOM 2265 N N . ALA A 1 296 ? 15.818 -6.947 -2.219 1.00 89.44 296 ALA A N 1
ATOM 2266 C CA . ALA A 1 296 ? 16.730 -6.455 -1.203 1.00 89.44 296 ALA A CA 1
ATOM 2267 C C . ALA A 1 296 ? 17.226 -7.611 -0.321 1.00 89.44 296 ALA A C 1
ATOM 2269 O O . ALA A 1 296 ? 16.463 -8.523 -0.003 1.00 89.44 296 ALA A O 1
ATOM 2270 N N . ASP A 1 297 ? 18.488 -7.554 0.085 1.00 88.50 297 ASP A N 1
ATOM 2271 C CA . ASP A 1 297 ? 19.132 -8.529 0.975 1.00 88.50 297 ASP A CA 1
ATOM 2272 C C . ASP A 1 297 ? 19.990 -7.791 2.023 1.00 88.50 297 ASP A C 1
ATOM 2274 O O . ASP A 1 297 ? 20.038 -6.551 2.043 1.00 88.50 297 ASP A O 1
ATOM 2278 N N . GLY A 1 298 ? 20.622 -8.528 2.938 1.00 85.25 298 GLY A N 1
ATOM 2279 C CA . GLY A 1 298 ? 21.525 -7.990 3.952 1.00 85.25 298 GLY A CA 1
ATOM 2280 C C . GLY A 1 298 ? 20.835 -6.969 4.853 1.00 85.25 298 GLY A C 1
ATOM 2281 O O . GLY A 1 298 ? 21.378 -5.898 5.091 1.00 85.25 298 GLY A O 1
ATOM 2282 N N . GLY A 1 299 ? 19.589 -7.226 5.269 1.00 81.62 299 GLY A N 1
ATOM 2283 C CA . GLY A 1 299 ? 18.808 -6.284 6.083 1.00 81.62 299 GLY A CA 1
ATOM 2284 C C . GLY A 1 299 ? 18.318 -5.038 5.329 1.00 81.62 299 GLY A C 1
ATOM 2285 O O . GLY A 1 299 ? 18.015 -4.019 5.953 1.00 81.62 299 GLY A O 1
ATOM 2286 N N . ASN A 1 300 ? 18.197 -5.121 3.999 1.00 86.56 300 ASN A N 1
ATOM 2287 C CA . ASN A 1 300 ? 17.969 -4.006 3.070 1.00 86.56 300 ASN A CA 1
ATOM 2288 C C . ASN A 1 300 ? 19.188 -3.095 2.875 1.00 86.56 300 ASN A C 1
ATOM 2290 O O . ASN A 1 300 ? 19.015 -1.932 2.526 1.00 86.56 300 ASN A O 1
ATOM 2294 N N . HIS A 1 301 ? 20.412 -3.578 3.080 1.00 89.44 301 HIS A N 1
ATOM 2295 C CA . HIS A 1 301 ? 21.617 -2.823 2.719 1.00 89.44 301 HIS A CA 1
ATOM 2296 C C . HIS A 1 301 ? 22.110 -3.138 1.304 1.00 89.44 301 HIS A C 1
ATOM 2298 O O . HIS A 1 301 ? 22.997 -2.457 0.799 1.00 89.44 301 HIS A O 1
ATOM 2304 N N . GLU A 1 302 ? 21.529 -4.124 0.625 1.00 92.19 302 GLU A N 1
ATOM 2305 C CA . GLU A 1 302 ? 21.966 -4.529 -0.707 1.00 92.19 302 GLU A CA 1
ATOM 2306 C C . GLU A 1 302 ? 20.780 -4.716 -1.650 1.00 92.19 302 GLU A C 1
ATOM 2308 O O . GLU A 1 302 ? 19.735 -5.222 -1.246 1.00 92.19 302 GLU A O 1
ATOM 2313 N N . LEU A 1 303 ? 20.956 -4.340 -2.919 1.00 93.19 303 LEU A N 1
ATOM 2314 C CA . LEU A 1 303 ? 20.045 -4.706 -4.001 1.00 93.19 303 LEU A CA 1
ATOM 2315 C C . LEU A 1 303 ? 20.661 -5.828 -4.820 1.00 93.19 303 LEU A C 1
ATOM 2317 O O . LEU A 1 303 ? 21.804 -5.731 -5.272 1.00 93.19 303 LEU A O 1
ATOM 2321 N N . TRP A 1 304 ? 19.861 -6.853 -5.058 1.00 94.62 304 TRP A N 1
ATOM 2322 C CA . TRP A 1 304 ? 20.224 -8.055 -5.784 1.00 94.62 304 TRP A CA 1
ATOM 2323 C C . TRP A 1 304 ? 19.278 -8.278 -6.954 1.00 94.62 304 TRP A C 1
ATOM 2325 O O . TRP A 1 304 ? 18.111 -7.892 -6.921 1.00 94.62 304 TRP A O 1
ATOM 2335 N N . LEU A 1 305 ? 19.802 -8.904 -7.998 1.00 95.75 305 LEU A N 1
ATOM 2336 C CA . LEU A 1 305 ? 19.089 -9.291 -9.203 1.00 95.75 305 LEU A CA 1
ATOM 2337 C C . LEU A 1 305 ? 19.214 -10.799 -9.379 1.00 95.75 305 LEU A C 1
ATOM 2339 O O . LEU A 1 305 ? 20.299 -11.345 -9.209 1.00 95.75 305 LEU A O 1
ATOM 2343 N N . MET A 1 306 ? 18.121 -11.441 -9.763 1.00 95.06 306 MET A N 1
ATOM 2344 C CA . MET A 1 306 ? 18.073 -12.852 -10.134 1.00 95.06 306 MET A CA 1
ATOM 2345 C C . MET A 1 306 ? 17.169 -13.050 -11.350 1.00 95.06 306 MET A C 1
ATOM 2347 O O . MET A 1 306 ? 16.404 -12.152 -11.730 1.00 95.06 306 MET A O 1
ATOM 2351 N N . ASP A 1 307 ? 17.233 -14.238 -11.932 1.00 95.38 307 ASP A N 1
ATOM 2352 C CA . ASP A 1 307 ? 16.318 -14.657 -12.984 1.00 95.38 307 ASP A CA 1
ATOM 2353 C C . ASP A 1 307 ? 14.906 -14.882 -12.417 1.00 95.38 307 ASP A C 1
ATOM 2355 O O . ASP A 1 307 ? 14.693 -15.072 -11.218 1.00 95.38 307 ASP A O 1
ATOM 2359 N N . GLY A 1 308 ? 13.893 -14.853 -13.283 1.00 90.75 308 GLY A N 1
ATOM 2360 C CA . GLY A 1 308 ? 12.481 -14.961 -12.901 1.00 90.75 308 GLY A CA 1
ATOM 2361 C C . GLY A 1 308 ? 12.100 -16.303 -12.265 1.00 90.75 308 GLY A C 1
ATOM 2362 O O . GLY A 1 308 ? 11.021 -16.411 -11.678 1.00 90.75 308 GLY A O 1
ATOM 2363 N N . ASN A 1 309 ? 12.979 -17.303 -12.374 1.00 89.38 309 ASN A N 1
ATOM 2364 C CA . ASN A 1 309 ? 12.895 -18.615 -11.732 1.00 89.38 309 ASN A CA 1
ATOM 2365 C C . ASN A 1 309 ? 13.646 -18.691 -10.383 1.00 89.38 309 ASN A C 1
ATOM 2367 O O . ASN A 1 309 ? 13.596 -19.733 -9.740 1.00 89.38 309 ASN A O 1
ATOM 2371 N N . GLY A 1 310 ? 14.308 -17.613 -9.946 1.00 91.12 310 GLY A N 1
ATOM 2372 C CA . GLY A 1 310 ? 15.055 -17.542 -8.685 1.00 91.12 310 GLY A CA 1
ATOM 2373 C C . GLY A 1 310 ? 16.557 -17.843 -8.791 1.00 91.12 310 GLY A C 1
ATOM 2374 O O . GLY A 1 310 ? 17.275 -17.713 -7.793 1.00 91.12 310 GLY A O 1
ATOM 2375 N N . GLU A 1 311 ? 17.042 -18.222 -9.975 1.00 93.62 311 GLU A N 1
ATOM 2376 C CA . GLU A 1 311 ? 18.437 -18.604 -10.215 1.00 93.62 311 GLU A CA 1
ATOM 2377 C C . GLU A 1 311 ? 19.346 -17.403 -10.518 1.00 93.62 311 GLU A C 1
ATOM 2379 O O . GLU A 1 311 ? 18.900 -16.266 -10.682 1.00 93.62 311 GLU A O 1
ATOM 2384 N N . ASN A 1 312 ? 20.654 -17.668 -10.572 1.00 95.44 312 ASN A N 1
ATOM 2385 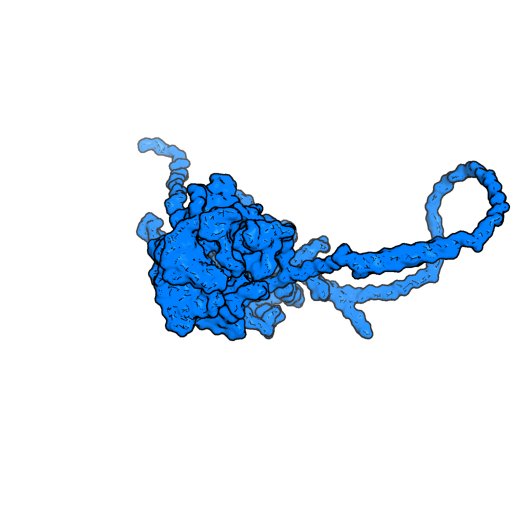C CA . ASN A 1 312 ? 21.696 -16.702 -10.937 1.00 95.44 312 ASN A CA 1
ATOM 2386 C C . ASN A 1 312 ? 21.658 -15.373 -10.146 1.00 95.44 312 ASN A C 1
ATOM 2388 O O . ASN A 1 312 ? 21.723 -14.293 -10.744 1.00 95.44 312 ASN A O 1
ATOM 2392 N N . PRO A 1 313 ? 21.576 -15.409 -8.797 1.00 95.12 313 PRO A N 1
ATOM 2393 C CA . PRO A 1 313 ? 21.564 -14.196 -7.993 1.00 95.12 313 PRO A CA 1
ATOM 2394 C C . PRO A 1 313 ? 22.902 -13.461 -8.081 1.00 95.12 313 PRO A C 1
ATOM 2396 O O . PRO A 1 313 ? 23.969 -14.036 -7.859 1.00 95.12 313 PRO A O 1
ATOM 2399 N N . ARG A 1 314 ? 22.848 -12.155 -8.329 1.00 95.62 314 ARG A N 1
ATOM 2400 C CA . ARG A 1 314 ? 24.012 -11.269 -8.279 1.00 95.62 314 ARG A CA 1
ATOM 2401 C C . ARG A 1 314 ? 23.669 -9.932 -7.644 1.00 95.62 314 ARG A C 1
ATOM 2403 O O . ARG A 1 314 ? 22.596 -9.374 -7.870 1.00 95.62 314 ARG A O 1
ATOM 2410 N N . ARG A 1 315 ? 24.614 -9.383 -6.887 1.00 95.44 315 ARG A N 1
ATOM 2411 C CA . ARG A 1 315 ? 24.475 -8.058 -6.284 1.00 95.44 315 ARG A CA 1
ATOM 2412 C C . ARG A 1 315 ? 24.578 -6.973 -7.360 1.00 95.44 315 ARG A C 1
ATOM 2414 O O . ARG A 1 315 ? 25.497 -6.987 -8.174 1.00 95.44 315 ARG A O 1
ATOM 2421 N N . VAL A 1 316 ? 23.638 -6.033 -7.339 1.00 94.50 316 VAL A N 1
ATOM 2422 C CA . VAL A 1 316 ? 23.584 -4.852 -8.216 1.00 94.50 316 VAL A CA 1
ATOM 2423 C C . VAL A 1 316 ? 24.149 -3.630 -7.502 1.00 94.50 316 VAL A C 1
ATOM 2425 O O . VAL A 1 316 ? 24.885 -2.851 -8.094 1.00 94.50 316 VAL A O 1
ATOM 2428 N N . LEU A 1 317 ? 23.809 -3.452 -6.224 1.00 93.25 317 LEU A N 1
ATOM 2429 C CA . LEU A 1 317 ? 24.191 -2.279 -5.440 1.00 93.25 317 LEU A CA 1
ATOM 2430 C C . LEU A 1 317 ? 24.412 -2.671 -3.978 1.00 93.25 317 LEU A C 1
ATOM 2432 O O . LEU A 1 317 ? 23.638 -3.449 -3.427 1.00 93.25 317 LEU A O 1
ATOM 2436 N N . ALA A 1 318 ? 25.419 -2.073 -3.343 1.00 92.62 318 ALA A N 1
ATOM 2437 C CA . ALA A 1 318 ? 25.571 -2.057 -1.892 1.00 92.62 318 ALA A CA 1
ATOM 2438 C C . ALA A 1 318 ? 25.358 -0.624 -1.383 1.00 92.62 318 ALA A C 1
ATOM 2440 O O . ALA A 1 318 ? 25.941 0.329 -1.906 1.00 92.62 318 ALA A O 1
ATOM 2441 N N . ALA A 1 319 ? 24.484 -0.471 -0.397 1.00 86.06 319 ALA A N 1
ATOM 2442 C CA . ALA A 1 319 ? 24.245 0.777 0.303 1.00 86.06 319 ALA A CA 1
ATOM 2443 C C . ALA A 1 319 ? 25.302 0.990 1.397 1.00 86.06 319 ALA A C 1
ATOM 2445 O O . ALA A 1 319 ? 25.990 0.064 1.825 1.00 86.06 319 ALA A O 1
ATOM 2446 N N . ASN A 1 320 ? 25.427 2.229 1.868 1.00 85.06 320 ASN A N 1
ATOM 2447 C CA . ASN A 1 320 ? 26.255 2.522 3.036 1.00 85.06 320 ASN A CA 1
ATOM 2448 C C . ASN A 1 320 ? 25.622 1.925 4.302 1.00 85.06 320 ASN A C 1
ATOM 2450 O O . ASN A 1 320 ? 24.413 1.720 4.350 1.00 85.06 320 ASN A O 1
ATOM 2454 N N . ALA A 1 321 ? 26.404 1.760 5.372 1.00 80.69 321 ALA A N 1
ATOM 2455 C CA . ALA A 1 321 ? 25.924 1.179 6.633 1.00 80.69 321 ALA A CA 1
ATOM 2456 C C . ALA A 1 321 ? 24.706 1.904 7.252 1.00 80.69 321 ALA A C 1
ATOM 2458 O O . ALA A 1 321 ? 23.889 1.280 7.918 1.00 80.69 321 ALA A O 1
ATOM 2459 N N . GLN A 1 322 ? 24.563 3.214 7.025 1.00 83.25 322 GLN A N 1
ATOM 2460 C CA . GLN A 1 322 ? 23.439 4.027 7.526 1.00 83.25 322 GLN A CA 1
ATOM 2461 C C . GLN A 1 322 ? 22.247 4.102 6.557 1.00 83.25 322 GLN A C 1
ATOM 2463 O O . GLN A 1 322 ? 21.202 4.663 6.892 1.00 83.25 322 GLN A O 1
ATOM 2468 N N . ASP A 1 323 ? 22.411 3.584 5.340 1.00 87.06 323 ASP A N 1
ATOM 2469 C CA . ASP A 1 323 ? 21.430 3.667 4.266 1.00 87.06 323 ASP A CA 1
ATOM 2470 C C . ASP A 1 323 ? 20.759 2.297 4.097 1.00 87.06 323 ASP A C 1
ATOM 2472 O O . ASP A 1 323 ? 21.446 1.292 3.925 1.00 87.06 323 ASP A O 1
ATOM 2476 N N . ARG A 1 324 ? 19.425 2.250 4.066 1.00 86.69 324 ARG A N 1
ATOM 2477 C CA . ARG A 1 324 ? 18.688 1.086 3.553 1.00 86.69 324 ARG A CA 1
ATOM 2478 C C . ARG A 1 324 ? 18.106 1.383 2.184 1.00 86.69 324 ARG A C 1
ATOM 2480 O O . ARG A 1 324 ? 17.723 2.515 1.888 1.00 86.69 324 ARG A O 1
ATOM 2487 N N . VAL A 1 325 ? 18.021 0.349 1.366 1.00 85.50 325 VAL A N 1
ATOM 2488 C CA . VAL A 1 325 ? 17.506 0.369 0.005 1.00 85.50 325 VAL A CA 1
ATOM 2489 C C . VAL A 1 325 ? 16.293 -0.541 -0.101 1.00 85.50 325 VAL A C 1
ATOM 2491 O O . VAL A 1 325 ? 16.354 -1.733 0.177 1.00 85.50 325 VAL A O 1
ATOM 2494 N N . TYR A 1 326 ? 15.174 0.030 -0.524 1.00 78.94 326 TYR A N 1
ATOM 2495 C CA . TYR A 1 326 ? 13.935 -0.703 -0.747 1.00 78.94 326 TYR A CA 1
ATOM 2496 C C . TYR A 1 326 ? 13.711 -0.775 -2.252 1.00 78.94 326 TYR A C 1
ATOM 2498 O O . TYR A 1 326 ? 13.542 0.264 -2.892 1.00 78.94 326 TYR A O 1
ATOM 2506 N N . ALA A 1 327 ? 13.746 -1.978 -2.832 1.00 62.00 327 ALA A N 1
ATOM 2507 C CA . ALA A 1 327 ? 13.420 -2.168 -4.241 1.00 62.00 327 ALA A CA 1
ATOM 2508 C C . ALA A 1 327 ? 11.921 -1.928 -4.452 1.00 62.00 327 ALA A C 1
ATOM 2510 O O . ALA A 1 327 ? 11.070 -2.448 -3.723 1.00 62.00 327 ALA A O 1
ATOM 2511 N N . MET A 1 328 ? 11.576 -1.074 -5.413 1.00 72.00 328 MET A N 1
ATOM 2512 C CA . MET A 1 328 ? 10.217 -0.541 -5.484 1.00 72.00 328 MET A CA 1
ATOM 2513 C C . MET A 1 328 ? 9.575 -0.704 -6.858 1.00 72.00 328 MET A C 1
ATOM 2515 O O . MET A 1 328 ? 8.381 -1.002 -6.898 1.00 72.00 328 MET A O 1
ATOM 2519 N N . SER A 1 329 ? 10.327 -0.548 -7.955 1.00 81.88 329 SER A N 1
ATOM 2520 C CA . SER A 1 329 ? 9.807 -0.728 -9.317 1.00 81.88 329 SER A CA 1
ATOM 2521 C C . SER A 1 329 ? 10.921 -0.923 -10.350 1.00 81.88 329 SER A C 1
ATOM 2523 O O . SER A 1 329 ? 12.079 -0.587 -10.112 1.00 81.88 329 SER A O 1
ATOM 2525 N N . TRP A 1 330 ? 10.544 -1.410 -11.528 1.00 89.88 330 TRP A N 1
ATOM 2526 C CA . TRP A 1 330 ? 11.363 -1.387 -12.740 1.00 89.88 330 TRP A CA 1
ATOM 2527 C C . TRP A 1 330 ? 10.985 -0.196 -13.625 1.00 89.88 330 TRP A C 1
ATOM 2529 O O . TRP A 1 330 ? 9.858 0.304 -13.539 1.00 89.88 330 TRP A O 1
ATOM 2539 N N . SER A 1 331 ? 11.907 0.239 -14.486 1.00 88.88 331 SER A N 1
ATOM 2540 C CA . SER A 1 331 ? 11.553 1.045 -15.657 1.00 88.88 331 SER A CA 1
ATOM 2541 C C . SER A 1 331 ? 10.704 0.219 -16.638 1.00 88.88 331 SER A C 1
ATOM 2543 O O . SER A 1 331 ? 10.871 -1.002 -16.690 1.00 88.88 331 SER A O 1
ATOM 2545 N N . PRO A 1 332 ? 9.807 0.838 -17.433 1.00 85.88 332 PRO A N 1
ATOM 2546 C CA . PRO A 1 332 ? 8.942 0.108 -18.365 1.00 85.88 332 PRO A CA 1
ATOM 2547 C C . PRO A 1 332 ? 9.704 -0.734 -19.398 1.00 85.88 332 PRO A C 1
ATOM 2549 O O . PRO A 1 332 ? 9.208 -1.767 -19.832 1.00 85.88 332 PRO A O 1
ATOM 2552 N N . ASP A 1 333 ? 10.918 -0.316 -19.759 1.00 85.88 333 ASP A N 1
ATOM 2553 C CA . ASP A 1 333 ? 11.815 -1.020 -20.682 1.00 85.88 333 ASP A CA 1
ATOM 2554 C C . ASP A 1 333 ? 12.648 -2.137 -20.015 1.00 85.88 333 ASP A C 1
ATOM 2556 O O . ASP A 1 333 ? 13.399 -2.843 -20.688 1.00 85.88 333 ASP A O 1
ATOM 2560 N N . GLY A 1 334 ? 12.561 -2.292 -18.689 1.00 89.81 334 GLY A N 1
ATOM 2561 C CA . GLY A 1 334 ? 13.306 -3.290 -17.923 1.00 89.81 334 GLY A CA 1
ATOM 2562 C C . GLY A 1 334 ? 14.823 -3.065 -17.857 1.00 89.81 334 GLY A C 1
ATOM 2563 O O . GLY A 1 334 ? 15.554 -4.006 -17.535 1.00 89.81 334 GLY A O 1
ATOM 2564 N N . ARG A 1 335 ? 15.323 -1.862 -18.179 1.00 90.50 335 ARG A N 1
ATOM 2565 C CA . ARG A 1 335 ? 16.766 -1.540 -18.163 1.00 90.50 335 ARG A CA 1
ATOM 2566 C C . ARG A 1 335 ? 17.258 -0.908 -16.865 1.00 90.50 335 ARG A C 1
ATOM 2568 O O . ARG A 1 335 ? 18.464 -0.882 -16.626 1.00 90.50 335 ARG A O 1
ATOM 2575 N N . ARG A 1 336 ? 16.354 -0.399 -16.030 1.00 92.00 336 ARG A N 1
ATOM 2576 C CA . ARG A 1 336 ? 16.685 0.284 -14.778 1.00 92.00 336 ARG A CA 1
ATOM 2577 C C . ARG A 1 336 ? 15.828 -0.193 -13.620 1.00 92.00 336 ARG A C 1
ATOM 2579 O O . ARG A 1 336 ? 14.653 -0.526 -13.776 1.00 92.00 336 ARG A O 1
ATOM 2586 N N . VAL A 1 337 ? 16.420 -0.139 -12.433 1.00 91.81 337 VAL A N 1
ATOM 2587 C CA . VAL A 1 337 ? 15.734 -0.365 -11.158 1.00 91.81 337 VAL A CA 1
ATOM 2588 C C . VAL A 1 337 ? 15.486 0.980 -10.490 1.00 91.81 337 VAL A C 1
ATOM 2590 O O . VAL A 1 337 ? 16.336 1.869 -10.527 1.00 91.81 337 VAL A O 1
ATOM 2593 N N . TRP A 1 338 ? 14.311 1.125 -9.884 1.00 89.56 338 TRP A N 1
ATOM 2594 C CA . TRP A 1 338 ? 13.899 2.277 -9.091 1.00 89.56 338 TRP A CA 1
ATOM 2595 C C . TRP A 1 338 ? 13.695 1.849 -7.639 1.00 89.56 338 TRP A C 1
ATOM 2597 O O . TRP A 1 338 ? 12.984 0.877 -7.352 1.00 89.56 338 TRP A O 1
ATOM 2607 N N . PHE A 1 339 ? 14.323 2.572 -6.717 1.00 88.12 339 PHE A N 1
ATOM 2608 C CA . PHE A 1 339 ? 14.397 2.191 -5.310 1.00 88.12 339 PHE A CA 1
ATOM 2609 C C . PHE A 1 339 ? 14.406 3.411 -4.387 1.00 88.12 339 PHE A C 1
ATOM 2611 O O . PHE A 1 339 ? 14.751 4.522 -4.798 1.00 88.12 339 PHE A O 1
ATOM 2618 N N . ALA A 1 340 ? 14.012 3.204 -3.130 1.00 86.62 340 ALA A N 1
ATOM 2619 C CA . ALA A 1 340 ? 14.093 4.242 -2.101 1.00 86.62 340 ALA A CA 1
ATOM 2620 C C . ALA A 1 340 ? 15.366 3.994 -1.353 1.00 86.62 340 ALA A C 1
ATOM 2622 O O . ALA A 1 340 ? 15.579 2.886 -0.862 1.00 86.62 340 ALA A O 1
ATOM 2623 N N . ARG A 1 341 ? 16.161 5.041 -1.207 1.00 88.75 341 ARG A N 1
ATOM 2624 C CA . ARG A 1 341 ? 17.188 5.060 -0.190 1.00 88.75 341 ARG A CA 1
ATOM 2625 C C . ARG A 1 341 ? 16.648 5.811 1.009 1.00 88.75 341 ARG A C 1
ATOM 2627 O O . ARG A 1 341 ? 16.297 6.983 0.891 1.00 88.75 341 ARG A O 1
ATOM 2634 N N . VAL A 1 342 ? 16.581 5.123 2.137 1.00 86.19 342 VAL A N 1
ATOM 2635 C CA . VAL A 1 342 ? 16.213 5.707 3.423 1.00 86.19 342 VAL A CA 1
ATOM 2636 C C . VAL A 1 342 ? 17.459 5.744 4.284 1.00 86.19 342 VAL A C 1
ATOM 2638 O O . VAL A 1 342 ? 18.111 4.720 4.482 1.00 86.19 342 VAL A O 1
ATOM 2641 N N . ARG A 1 343 ? 17.791 6.930 4.778 1.00 85.94 343 ARG A N 1
ATOM 2642 C CA . ARG A 1 343 ? 18.870 7.142 5.733 1.00 85.94 343 ARG A CA 1
ATOM 2643 C C . ARG A 1 343 ? 18.269 7.563 7.059 1.00 85.94 343 ARG A C 1
ATOM 2645 O O . ARG A 1 343 ? 17.534 8.550 7.113 1.00 85.94 343 ARG A O 1
ATOM 2652 N N . TRP A 1 344 ? 18.640 6.840 8.106 1.00 75.88 344 TRP A N 1
ATOM 2653 C CA . TRP A 1 344 ? 18.355 7.226 9.481 1.00 75.88 344 TRP A CA 1
ATOM 2654 C C . TRP A 1 344 ? 19.604 7.868 10.070 1.00 75.88 344 TRP A C 1
ATOM 2656 O O . TRP A 1 344 ? 20.604 7.192 10.306 1.00 75.88 344 TRP A O 1
ATOM 2666 N N . ASP A 1 345 ? 19.542 9.179 10.277 1.00 73.25 345 ASP A N 1
ATOM 2667 C CA . ASP A 1 345 ? 20.465 9.886 11.161 1.00 73.25 345 ASP A CA 1
ATOM 2668 C C . ASP A 1 345 ? 19.788 10.094 12.528 1.00 73.25 345 ASP A C 1
ATOM 2670 O O . ASP A 1 345 ? 18.567 9.973 12.646 1.00 73.25 345 ASP A O 1
ATOM 2674 N N . LYS A 1 346 ? 20.562 10.412 13.569 1.00 66.56 346 LYS A N 1
ATOM 2675 C CA . LYS A 1 346 ? 20.079 10.662 14.937 1.00 66.56 346 LYS A CA 1
ATOM 2676 C C . LYS A 1 346 ? 19.033 11.777 15.015 1.00 66.56 346 LYS A C 1
ATOM 2678 O O . LYS A 1 346 ? 18.262 11.797 15.969 1.00 66.56 346 LYS A O 1
ATOM 2683 N N . GLU A 1 347 ? 19.007 12.682 14.038 1.00 65.44 347 GLU A N 1
ATOM 2684 C CA . GLU A 1 347 ? 18.156 13.873 14.061 1.00 65.44 347 GLU A CA 1
ATOM 2685 C C . GLU A 1 347 ? 17.048 13.870 12.994 1.00 65.44 347 GLU A C 1
ATOM 2687 O O . GLU A 1 347 ? 16.003 14.473 13.236 1.00 65.44 347 GLU A O 1
ATOM 2692 N N . GLN A 1 348 ? 17.215 13.197 11.839 1.00 67.81 348 GLN A N 1
ATOM 2693 C CA . GLN A 1 348 ? 16.219 13.202 10.750 1.00 67.81 348 GLN A CA 1
ATOM 2694 C C . GLN A 1 348 ? 16.231 11.926 9.880 1.00 67.81 348 GLN A C 1
ATOM 2696 O O . GLN A 1 348 ? 17.284 11.397 9.518 1.00 67.81 348 GLN A O 1
ATOM 2701 N N . GLU A 1 349 ? 15.038 11.469 9.477 1.00 74.06 349 GLU A N 1
ATOM 2702 C CA . GLU A 1 349 ? 14.848 10.489 8.396 1.00 74.06 349 GLU A CA 1
ATOM 2703 C C . GLU A 1 349 ? 14.937 11.222 7.050 1.00 74.06 349 GLU A C 1
ATOM 2705 O O . GLU A 1 349 ? 14.158 12.138 6.784 1.00 74.06 349 GLU A O 1
ATOM 2710 N N . THR A 1 350 ? 15.861 10.813 6.176 1.00 80.31 350 THR A N 1
ATOM 2711 C CA . THR A 1 350 ? 15.923 11.334 4.801 1.00 80.31 350 THR A CA 1
ATOM 2712 C C . THR A 1 350 ? 15.631 10.228 3.803 1.00 80.31 350 THR A C 1
ATOM 2714 O O . THR A 1 350 ? 16.217 9.146 3.861 1.00 80.31 350 THR A O 1
ATOM 2717 N N . ILE A 1 351 ? 14.718 10.506 2.872 1.00 81.81 351 ILE A N 1
ATOM 2718 C CA . ILE A 1 351 ? 14.328 9.567 1.820 1.00 81.81 351 ILE A CA 1
ATOM 2719 C C . ILE A 1 351 ? 14.612 10.195 0.473 1.00 81.81 351 ILE A C 1
ATOM 2721 O O . ILE A 1 351 ? 14.254 11.344 0.206 1.00 81.81 351 ILE A O 1
ATOM 2725 N N . THR A 1 352 ? 15.263 9.422 -0.384 1.00 87.38 352 THR A N 1
ATOM 2726 C CA . THR A 1 352 ? 15.498 9.791 -1.772 1.00 87.38 352 THR A CA 1
ATOM 2727 C C . THR A 1 352 ? 15.003 8.688 -2.688 1.00 87.38 352 THR A C 1
ATOM 2729 O O . THR A 1 352 ? 15.332 7.516 -2.491 1.00 87.38 352 THR A O 1
ATOM 2732 N N . LEU A 1 353 ? 14.233 9.069 -3.705 1.00 88.00 353 LEU A N 1
ATOM 2733 C CA . LEU A 1 353 ? 13.893 8.183 -4.807 1.00 88.00 353 LEU A CA 1
ATOM 2734 C C . LEU A 1 353 ? 15.035 8.209 -5.813 1.00 88.00 353 LEU A C 1
ATOM 2736 O O . LEU A 1 353 ? 15.437 9.275 -6.290 1.00 88.00 353 LEU A O 1
ATOM 2740 N N . GLU A 1 354 ? 15.544 7.033 -6.140 1.00 90.44 354 GLU A N 1
ATOM 2741 C CA . GLU A 1 354 ? 16.713 6.889 -6.984 1.00 90.44 354 GLU A CA 1
ATOM 2742 C C . GLU A 1 354 ? 16.537 5.783 -8.014 1.00 90.44 354 GLU A C 1
ATOM 2744 O O . GLU A 1 354 ? 15.664 4.919 -7.905 1.00 90.44 354 GLU A O 1
ATOM 2749 N N . THR A 1 355 ? 17.400 5.812 -9.024 1.00 91.88 355 THR A N 1
ATOM 2750 C CA . THR A 1 355 ? 17.459 4.778 -10.047 1.00 91.88 355 THR A CA 1
ATOM 2751 C C . THR A 1 355 ? 18.886 4.527 -10.511 1.00 91.88 355 THR A C 1
ATOM 2753 O O . THR A 1 355 ? 19.712 5.440 -10.527 1.00 91.88 355 THR A O 1
ATOM 2756 N N . CYS A 1 356 ? 19.172 3.283 -10.878 1.00 93.31 356 CYS A N 1
ATOM 2757 C CA . CYS A 1 356 ? 20.431 2.842 -11.466 1.00 93.31 356 CYS A CA 1
ATOM 2758 C C . CYS A 1 356 ? 20.174 1.836 -12.596 1.00 93.31 356 CYS A C 1
ATOM 2760 O O . CYS A 1 356 ? 19.072 1.289 -12.728 1.00 93.31 356 CYS A O 1
ATOM 2762 N N . ASP A 1 357 ? 21.198 1.604 -13.415 1.00 93.00 357 ASP A N 1
ATOM 2763 C CA . ASP A 1 357 ? 21.207 0.476 -14.345 1.00 93.00 357 ASP A CA 1
ATOM 2764 C C . ASP A 1 357 ? 21.345 -0.871 -13.603 1.00 93.00 357 ASP A C 1
ATOM 2766 O O . ASP A 1 357 ? 21.554 -0.937 -12.389 1.00 93.00 357 ASP A O 1
ATOM 2770 N N . LEU A 1 358 ? 21.241 -1.977 -14.343 1.00 92.31 358 LEU A N 1
ATOM 2771 C CA . LEU A 1 358 ? 21.276 -3.336 -13.782 1.00 92.31 358 LEU A CA 1
ATOM 2772 C C . LEU A 1 358 ? 22.654 -3.790 -13.282 1.00 92.31 358 LEU A C 1
ATOM 2774 O O . LEU A 1 358 ? 22.793 -4.924 -12.825 1.00 92.31 358 LEU A O 1
ATOM 2778 N N . ASN A 1 359 ? 23.671 -2.944 -13.397 1.00 92.19 359 ASN A N 1
ATOM 2779 C CA . ASN A 1 359 ? 25.004 -3.148 -12.844 1.00 92.19 359 ASN A CA 1
ATOM 2780 C C . ASN A 1 359 ? 25.294 -2.170 -11.692 1.00 92.19 359 ASN A C 1
ATOM 2782 O O . ASN A 1 359 ? 26.422 -2.119 -11.211 1.00 92.19 359 ASN A O 1
ATOM 2786 N N . GLY A 1 360 ? 24.294 -1.392 -11.257 1.00 89.12 360 GLY A N 1
ATOM 2787 C CA . GLY A 1 360 ? 24.430 -0.383 -10.207 1.00 89.12 360 GLY A CA 1
ATOM 2788 C C . GLY A 1 360 ? 25.055 0.931 -10.681 1.00 89.12 360 GLY A C 1
ATOM 2789 O O . GLY A 1 360 ? 25.213 1.855 -9.880 1.00 89.12 360 GLY A O 1
ATOM 2790 N N . GLY A 1 361 ? 25.388 1.034 -11.968 1.00 88.88 361 GLY A N 1
ATOM 2791 C CA . GLY A 1 361 ? 25.941 2.218 -12.607 1.00 88.88 361 GLY A CA 1
ATOM 2792 C C . GLY A 1 361 ? 24.882 3.273 -12.935 1.00 88.88 361 GLY A C 1
ATOM 2793 O O . GLY A 1 361 ? 23.690 3.127 -12.644 1.00 88.88 361 GLY A O 1
ATOM 2794 N N . SER A 1 362 ? 25.343 4.391 -13.509 1.00 89.38 362 SER A N 1
ATOM 2795 C CA . SER A 1 362 ? 24.505 5.513 -13.973 1.00 89.38 362 SER A CA 1
ATOM 2796 C C . SER A 1 362 ? 23.450 5.989 -12.959 1.00 89.38 362 SER A C 1
ATOM 2798 O O . SER A 1 362 ? 22.349 6.423 -13.324 1.00 89.38 362 SER A O 1
ATOM 2800 N N . ARG A 1 363 ? 23.805 5.912 -11.672 1.00 91.25 363 ARG A N 1
ATOM 2801 C CA . ARG A 1 363 ? 22.922 6.197 -10.544 1.00 91.25 363 ARG A CA 1
ATOM 2802 C C . ARG A 1 363 ? 22.480 7.657 -10.540 1.00 91.25 363 ARG A C 1
ATOM 2804 O O . ARG A 1 363 ? 23.301 8.566 -10.628 1.00 91.25 363 ARG A O 1
ATOM 2811 N N . THR A 1 364 ? 21.176 7.873 -10.408 1.00 91.25 364 THR A N 1
ATOM 2812 C CA . THR A 1 364 ? 20.557 9.200 -10.437 1.00 91.25 364 THR A CA 1
ATOM 2813 C C . THR A 1 364 ? 19.549 9.349 -9.302 1.00 91.25 364 THR A C 1
ATOM 2815 O O . THR A 1 364 ? 18.740 8.454 -9.059 1.00 91.25 364 THR A O 1
ATOM 2818 N N . VAL A 1 365 ? 19.589 10.494 -8.615 1.00 90.56 365 VAL A N 1
ATOM 2819 C CA . VAL A 1 365 ? 18.559 10.894 -7.646 1.00 90.56 365 VAL A CA 1
ATOM 2820 C C . VAL A 1 365 ? 17.441 11.600 -8.404 1.00 90.56 365 VAL A C 1
ATOM 2822 O O . VAL A 1 365 ? 17.679 12.638 -9.018 1.00 90.56 365 VAL A O 1
ATOM 2825 N N . VAL A 1 366 ? 16.236 11.034 -8.361 1.00 88.50 366 VAL A N 1
ATOM 2826 C CA . VAL A 1 366 ? 15.062 11.539 -9.086 1.00 88.50 366 VAL A CA 1
ATOM 2827 C C . VAL A 1 366 ? 14.319 12.568 -8.243 1.00 88.50 366 VAL A C 1
ATOM 2829 O O . VAL A 1 366 ? 13.929 13.619 -8.743 1.00 88.50 366 VAL A O 1
ATOM 2832 N N . LEU A 1 367 ? 14.127 12.264 -6.958 1.00 84.75 367 LEU A N 1
ATOM 2833 C CA . LEU A 1 367 ? 13.368 13.095 -6.030 1.00 84.75 367 LEU A CA 1
ATOM 2834 C C . LEU A 1 367 ? 13.988 13.028 -4.632 1.00 84.75 367 LEU A C 1
ATOM 2836 O O . LEU A 1 367 ? 14.365 11.955 -4.154 1.00 84.75 367 LEU A O 1
ATOM 2840 N N . ARG A 1 368 ? 14.078 14.187 -3.976 1.00 82.62 368 ARG A N 1
ATOM 2841 C CA . ARG A 1 368 ? 14.473 14.332 -2.569 1.00 82.62 368 ARG A CA 1
ATOM 2842 C C . ARG A 1 368 ? 13.267 14.823 -1.780 1.00 82.62 368 ARG A C 1
ATOM 2844 O O . ARG A 1 368 ? 13.136 16.015 -1.534 1.00 82.62 368 ARG A O 1
ATOM 2851 N N . ASP A 1 369 ? 12.374 13.904 -1.449 1.00 67.50 369 ASP A N 1
ATOM 2852 C CA . ASP A 1 369 ? 11.173 14.205 -0.677 1.00 67.50 369 ASP A CA 1
ATOM 2853 C C . ASP A 1 369 ? 10.904 13.050 0.291 1.00 67.50 369 ASP A C 1
ATOM 2855 O O . ASP A 1 369 ? 10.648 11.915 -0.119 1.00 67.50 369 ASP A O 1
ATOM 2859 N N . ALA A 1 370 ? 10.987 13.359 1.587 1.00 53.12 370 ALA A N 1
ATOM 2860 C CA . ALA A 1 370 ? 10.827 12.413 2.686 1.00 53.12 370 ALA A CA 1
ATOM 2861 C C . ALA A 1 370 ? 9.414 11.807 2.772 1.00 53.12 370 ALA A C 1
ATOM 2863 O O . ALA A 1 370 ? 9.216 10.791 3.440 1.00 53.12 370 ALA A O 1
ATOM 2864 N N . SER A 1 371 ? 8.427 12.406 2.102 1.00 58.88 371 SER A N 1
ATOM 2865 C CA . SER A 1 371 ? 7.036 11.959 2.159 1.00 58.88 371 SER A CA 1
ATOM 2866 C C . SER A 1 371 ? 6.663 10.931 1.080 1.00 58.88 371 SER A C 1
ATOM 2868 O O . SER A 1 371 ? 5.669 10.221 1.237 1.00 58.88 371 SER A O 1
ATOM 2870 N N . ALA A 1 372 ? 7.496 10.755 0.045 1.00 59.12 372 ALA A N 1
ATOM 2871 C CA . ALA A 1 372 ? 7.240 9.887 -1.110 1.00 59.12 372 ALA A CA 1
ATOM 2872 C C . ALA A 1 372 ? 7.495 8.384 -0.851 1.00 59.12 372 ALA A C 1
ATOM 2874 O O . ALA A 1 372 ? 8.112 7.692 -1.663 1.00 59.12 372 ALA A O 1
ATOM 2875 N N . LYS A 1 373 ? 7.002 7.848 0.275 1.00 66.00 373 LYS A N 1
ATOM 2876 C CA . LYS A 1 373 ? 7.111 6.413 0.626 1.00 66.00 373 LYS A CA 1
ATOM 2877 C C . LYS A 1 373 ? 6.269 5.508 -0.287 1.00 66.00 373 LYS A C 1
ATOM 2879 O O . LYS A 1 373 ? 6.530 4.312 -0.379 1.00 66.00 373 LYS A O 1
ATOM 2884 N N . ALA A 1 374 ? 5.283 6.075 -0.983 1.00 80.38 374 ALA A N 1
ATOM 2885 C CA . ALA A 1 374 ? 4.416 5.365 -1.914 1.00 80.38 374 ALA A CA 1
ATOM 2886 C C . ALA A 1 374 ? 4.430 6.045 -3.287 1.00 80.38 374 ALA A C 1
ATOM 2888 O O . ALA A 1 374 ? 4.034 7.200 -3.421 1.00 80.38 374 ALA A O 1
ATOM 2889 N N . PHE A 1 375 ? 4.862 5.322 -4.316 1.00 85.62 375 PHE A N 1
ATOM 2890 C CA . PHE A 1 375 ? 4.903 5.811 -5.690 1.00 85.62 375 PHE A CA 1
ATOM 2891 C C . PHE A 1 375 ? 4.791 4.651 -6.681 1.00 85.62 375 PHE A C 1
ATOM 2893 O O . PHE A 1 375 ? 4.943 3.477 -6.330 1.00 85.62 375 PHE A O 1
ATOM 2900 N N . ARG A 1 376 ? 4.530 4.988 -7.940 1.00 87.31 376 ARG A N 1
ATOM 2901 C CA . ARG A 1 376 ? 4.507 4.055 -9.058 1.00 87.31 376 ARG A CA 1
ATOM 2902 C C . ARG A 1 376 ? 4.992 4.761 -10.313 1.00 87.31 376 ARG A C 1
ATOM 2904 O O . ARG A 1 376 ? 4.547 5.868 -10.615 1.00 87.31 376 ARG A O 1
ATOM 2911 N N . LEU A 1 377 ? 5.887 4.108 -11.043 1.00 87.31 377 LEU A N 1
ATOM 2912 C CA . LEU A 1 377 ? 6.225 4.527 -12.394 1.00 87.31 377 LEU A CA 1
ATOM 2913 C C . LEU A 1 377 ? 5.155 3.981 -13.341 1.00 87.31 377 LEU A C 1
ATOM 2915 O O . LEU A 1 377 ? 4.866 2.784 -13.335 1.00 87.31 377 LEU A O 1
ATOM 2919 N N . LEU A 1 378 ? 4.537 4.873 -14.101 1.00 86.00 378 LEU A N 1
ATOM 2920 C CA . LEU A 1 378 ? 3.534 4.558 -15.105 1.00 86.00 378 LEU A CA 1
ATOM 2921 C C . LEU A 1 378 ? 4.160 4.550 -16.505 1.00 86.00 378 LEU A C 1
ATOM 2923 O O . LEU A 1 378 ? 5.222 5.147 -16.717 1.00 86.00 378 LEU A O 1
ATOM 2927 N N . PRO A 1 379 ? 3.489 3.922 -17.486 1.00 76.56 379 PRO A N 1
ATOM 2928 C CA . PRO A 1 379 ? 3.812 4.131 -18.892 1.00 76.56 379 PRO A CA 1
ATOM 2929 C C . PRO A 1 379 ? 3.802 5.623 -19.253 1.00 76.56 379 PRO A C 1
ATOM 2931 O O . PRO A 1 379 ? 3.117 6.417 -18.605 1.00 76.56 379 PRO A O 1
ATOM 2934 N N . GLN A 1 380 ? 4.494 5.983 -20.339 1.00 76.88 380 GLN A N 1
ATOM 2935 C CA . GLN A 1 380 ? 4.609 7.365 -20.836 1.00 76.88 380 GLN A CA 1
ATOM 2936 C C . GLN A 1 380 ? 5.425 8.298 -19.930 1.00 76.88 380 GLN A C 1
ATOM 2938 O O . GLN A 1 380 ? 5.084 9.471 -19.814 1.00 76.88 380 GLN A O 1
ATOM 2943 N N . GLU A 1 381 ? 6.496 7.807 -19.295 1.00 85.25 381 GLU A N 1
ATOM 2944 C CA . GLU A 1 381 ? 7.458 8.694 -18.615 1.00 85.25 381 GLU A CA 1
ATOM 2945 C C . GLU A 1 381 ? 6.846 9.484 -17.439 1.00 85.25 381 GLU A C 1
ATOM 2947 O O . GLU A 1 381 ? 7.165 10.647 -17.193 1.00 85.25 381 GLU A O 1
ATOM 2952 N N . ARG A 1 382 ? 5.929 8.857 -16.690 1.00 87.75 382 ARG A N 1
ATOM 2953 C CA . ARG A 1 382 ? 5.189 9.505 -15.594 1.00 87.75 382 ARG A CA 1
ATOM 2954 C C . ARG A 1 382 ? 5.377 8.773 -14.278 1.00 87.75 382 ARG A C 1
ATOM 2956 O O . ARG A 1 382 ? 5.007 7.612 -14.140 1.00 87.75 382 ARG A O 1
ATOM 2963 N N . LEU A 1 383 ? 5.892 9.475 -13.280 1.00 89.44 383 LEU A N 1
ATOM 2964 C CA . LEU A 1 383 ? 5.955 9.016 -11.900 1.00 89.44 383 LEU A CA 1
ATOM 2965 C C . LEU A 1 383 ? 4.750 9.570 -11.133 1.00 89.44 383 LEU A C 1
ATOM 2967 O O . LEU A 1 383 ? 4.577 10.783 -11.083 1.00 89.44 383 LEU A O 1
ATOM 2971 N N . ILE A 1 384 ? 3.945 8.713 -10.506 1.00 90.00 384 ILE A N 1
ATOM 2972 C CA . ILE A 1 384 ? 2.933 9.145 -9.529 1.00 90.00 384 ILE A CA 1
ATOM 2973 C C . ILE A 1 384 ? 3.421 8.799 -8.131 1.00 90.00 384 ILE A C 1
ATOM 2975 O O . ILE A 1 384 ? 3.848 7.671 -7.907 1.00 90.00 384 ILE A O 1
ATOM 2979 N N . TYR A 1 385 ? 3.327 9.729 -7.188 1.00 89.25 385 TYR A N 1
ATOM 2980 C CA . TYR A 1 385 ? 3.710 9.516 -5.794 1.00 89.25 385 TYR A CA 1
ATOM 2981 C C . TYR A 1 385 ? 2.733 10.182 -4.828 1.00 89.25 385 TYR A C 1
ATOM 2983 O O . TYR A 1 385 ? 2.027 11.117 -5.194 1.00 89.25 385 TYR A O 1
ATOM 2991 N N . ALA A 1 386 ? 2.666 9.672 -3.602 1.00 87.81 386 ALA A N 1
ATOM 2992 C CA . ALA A 1 386 ? 1.937 10.294 -2.508 1.00 87.81 386 ALA A CA 1
ATOM 2993 C C . ALA A 1 386 ? 2.884 11.198 -1.712 1.00 87.81 386 ALA A C 1
ATOM 2995 O O . ALA A 1 386 ? 3.965 10.753 -1.339 1.00 87.81 386 ALA A O 1
ATOM 2996 N N . ALA A 1 387 ? 2.475 12.436 -1.440 1.00 86.25 387 ALA A N 1
ATOM 2997 C CA . ALA A 1 387 ? 3.237 13.384 -0.631 1.00 86.25 387 ALA A CA 1
ATOM 2998 C C . ALA A 1 387 ? 2.364 13.971 0.477 1.00 86.25 387 ALA A C 1
ATOM 3000 O O . ALA A 1 387 ? 1.191 14.269 0.241 1.00 86.25 387 ALA A O 1
ATOM 3001 N N . ALA A 1 388 ? 2.926 14.102 1.678 1.00 81.56 388 ALA A N 1
ATOM 3002 C CA . ALA A 1 388 ? 2.232 14.618 2.854 1.00 81.56 388 ALA A CA 1
ATOM 3003 C C . ALA A 1 388 ? 2.208 16.150 2.847 1.00 81.56 388 ALA A C 1
ATOM 3005 O O . ALA A 1 388 ? 3.206 16.794 2.533 1.00 81.56 388 ALA A O 1
ATOM 3006 N N . GLU A 1 389 ? 1.071 16.731 3.218 1.00 75.50 389 GLU A N 1
ATOM 3007 C CA . GLU A 1 389 ? 0.855 18.173 3.210 1.00 75.50 389 GLU A CA 1
ATOM 3008 C C . GLU A 1 389 ? 0.207 18.651 4.510 1.00 75.50 389 GLU A C 1
ATOM 3010 O O . GLU A 1 389 ? -0.763 18.072 5.009 1.00 75.50 389 GLU A O 1
ATOM 3015 N N . GLY A 1 390 ? 0.722 19.768 5.025 1.00 68.25 390 GLY A N 1
ATOM 3016 C CA . GLY A 1 390 ? 0.181 20.441 6.198 1.00 68.25 390 GLY A CA 1
ATOM 3017 C C . GLY A 1 390 ? 0.425 19.709 7.528 1.00 68.25 390 GLY A C 1
ATOM 3018 O O . GLY A 1 390 ? 0.989 18.616 7.569 1.00 68.25 390 GLY A O 1
ATOM 3019 N N . PRO A 1 391 ? -0.010 20.312 8.647 1.00 58.75 391 PRO A N 1
ATOM 3020 C CA . PRO A 1 391 ? 0.266 19.811 9.998 1.00 58.75 391 PRO A CA 1
ATOM 3021 C C . PRO A 1 391 ? -0.389 18.453 10.293 1.00 58.75 391 PRO A C 1
ATOM 3023 O O . PRO A 1 391 ? 0.104 17.682 11.113 1.00 58.75 391 PRO A O 1
ATOM 3026 N N . GLU A 1 392 ? -1.481 18.133 9.597 1.00 65.50 392 GLU A N 1
ATOM 3027 C CA . GLU A 1 392 ? -2.215 16.874 9.761 1.00 65.50 392 GLU A CA 1
ATOM 3028 C C . GLU A 1 392 ? -1.550 15.695 9.021 1.00 65.50 392 GLU A C 1
ATOM 3030 O O . GLU A 1 392 ? -1.929 14.547 9.249 1.00 65.50 392 GLU A O 1
ATOM 3035 N N . ASN A 1 393 ? -0.551 15.947 8.159 1.00 70.81 393 ASN A N 1
ATOM 3036 C CA . ASN A 1 393 ? 0.129 14.936 7.337 1.00 70.81 393 ASN A CA 1
ATOM 3037 C C . ASN A 1 393 ? -0.822 14.085 6.465 1.00 70.81 393 ASN A C 1
ATOM 3039 O O . ASN A 1 393 ? -0.588 12.891 6.241 1.00 70.81 393 ASN A O 1
ATOM 3043 N N . PHE A 1 394 ? -1.898 14.683 5.944 1.00 80.38 394 PHE A N 1
ATOM 3044 C CA . PHE A 1 394 ? -2.679 14.045 4.883 1.00 80.38 394 PHE A CA 1
ATOM 3045 C C . PHE A 1 394 ? -1.873 14.022 3.592 1.00 80.38 394 PHE A C 1
ATOM 3047 O O . PHE A 1 394 ? -1.113 14.942 3.305 1.00 80.38 394 PHE A O 1
ATOM 3054 N N . THR A 1 395 ? -2.034 12.962 2.811 1.00 85.31 395 THR A N 1
ATOM 3055 C CA . THR A 1 395 ? -1.270 12.760 1.586 1.00 85.31 395 THR A CA 1
ATOM 3056 C C . THR A 1 395 ? -2.102 13.054 0.352 1.00 85.31 395 THR A C 1
ATOM 3058 O O . THR A 1 395 ? -3.229 12.565 0.229 1.00 85.31 395 THR A O 1
ATOM 3061 N N . ASN A 1 396 ? -1.500 13.745 -0.606 1.00 88.44 396 ASN A N 1
ATOM 3062 C CA . ASN A 1 396 ? -2.043 13.946 -1.940 1.00 88.44 396 ASN A CA 1
ATOM 3063 C C . ASN A 1 396 ? -1.212 13.214 -2.986 1.00 88.44 396 ASN A C 1
ATOM 3065 O O . ASN A 1 396 ? -0.033 12.940 -2.776 1.00 88.44 396 ASN A O 1
ATOM 3069 N N . LEU A 1 397 ? -1.838 12.895 -4.115 1.00 90.25 397 LEU A N 1
ATOM 3070 C CA . LEU A 1 397 ? -1.145 12.359 -5.271 1.00 90.25 397 LEU A CA 1
ATOM 3071 C C . LEU A 1 397 ? -0.528 13.490 -6.081 1.00 90.25 397 LEU A C 1
ATOM 3073 O O . LEU A 1 397 ? -1.183 14.476 -6.422 1.00 90.25 397 LEU A O 1
ATOM 3077 N N . TRP A 1 398 ? 0.727 13.282 -6.432 1.00 90.75 398 TRP A N 1
ATOM 3078 C CA . TRP A 1 398 ? 1.532 14.142 -7.270 1.00 90.75 398 TRP A CA 1
ATOM 3079 C C . TRP A 1 398 ? 2.037 13.354 -8.466 1.00 90.75 398 TRP A C 1
ATOM 3081 O O . TRP A 1 398 ? 2.229 12.141 -8.414 1.00 90.75 398 TRP A O 1
ATOM 3091 N N . GLU A 1 399 ? 2.244 14.069 -9.555 1.00 90.88 399 GLU A N 1
ATOM 3092 C CA . GLU A 1 399 ? 2.794 13.576 -10.800 1.00 90.88 399 GLU A CA 1
ATOM 3093 C C . GLU A 1 399 ? 4.123 14.263 -11.071 1.00 90.88 399 GLU A C 1
ATOM 3095 O O . GLU A 1 399 ? 4.227 15.479 -10.952 1.00 90.88 399 GLU A O 1
ATOM 3100 N N . LEU A 1 400 ? 5.117 13.498 -11.501 1.00 90.50 400 LEU A N 1
ATOM 3101 C CA . LEU A 1 400 ? 6.392 14.014 -11.966 1.00 90.50 400 LEU A CA 1
ATOM 3102 C C . LEU A 1 400 ? 6.703 13.417 -13.345 1.00 90.50 400 LEU A C 1
ATOM 3104 O O . LEU A 1 400 ? 6.855 12.196 -13.456 1.00 90.50 400 LEU A O 1
ATOM 3108 N N . PRO A 1 401 ? 6.798 14.242 -14.402 1.00 91.62 401 PRO A N 1
ATOM 3109 C CA . PRO A 1 401 ? 7.324 13.801 -15.689 1.00 91.62 401 PRO A CA 1
ATOM 3110 C C . PRO A 1 401 ? 8.794 13.400 -15.538 1.00 91.62 401 PRO A C 1
ATOM 3112 O O . PRO A 1 401 ? 9.598 14.181 -15.022 1.00 91.62 401 PRO A O 1
ATOM 3115 N N . VAL A 1 402 ? 9.153 12.196 -15.975 1.00 89.44 402 VAL A N 1
ATOM 3116 C CA . VAL A 1 402 ? 10.489 11.614 -15.812 1.00 89.44 402 VAL A CA 1
ATOM 3117 C C . VAL A 1 402 ? 10.952 10.934 -17.091 1.00 89.44 402 VAL A C 1
ATOM 3119 O O . VAL A 1 402 ? 10.307 10.018 -17.578 1.00 89.44 402 VAL A O 1
ATOM 3122 N N . ASN A 1 403 ? 12.133 11.294 -17.577 1.00 87.81 403 ASN A N 1
ATOM 3123 C CA . ASN A 1 403 ? 12.785 10.545 -18.636 1.00 87.81 403 ASN A CA 1
ATOM 3124 C C . ASN A 1 403 ? 13.279 9.225 -18.034 1.00 87.81 403 ASN A C 1
ATOM 3126 O O . ASN A 1 403 ? 14.151 9.228 -17.157 1.00 87.81 403 ASN A O 1
ATOM 3130 N N . THR A 1 404 ? 12.700 8.104 -18.458 1.00 81.06 404 THR A N 1
ATOM 3131 C CA . THR A 1 404 ? 12.958 6.794 -17.844 1.00 81.06 404 THR A CA 1
ATOM 3132 C C . THR A 1 404 ? 14.329 6.226 -18.180 1.00 81.06 404 THR A C 1
ATOM 3134 O O . THR A 1 404 ? 14.879 5.492 -17.360 1.00 81.06 404 THR A O 1
ATOM 3137 N N . ASP A 1 405 ? 14.907 6.615 -19.316 1.00 79.69 405 ASP A N 1
ATOM 3138 C CA . ASP A 1 405 ? 16.227 6.156 -19.759 1.00 79.69 405 ASP A CA 1
ATOM 3139 C C . ASP A 1 405 ? 17.341 6.773 -18.909 1.00 79.69 405 ASP A C 1
ATOM 3141 O O . ASP A 1 405 ? 18.294 6.104 -18.503 1.00 79.69 405 ASP A O 1
ATOM 3145 N N . LEU A 1 406 ? 17.207 8.066 -18.607 1.00 78.56 406 LEU A N 1
ATOM 3146 C CA . LEU A 1 406 ? 18.168 8.824 -17.808 1.00 78.56 406 LEU A CA 1
ATOM 3147 C C . LEU A 1 406 ? 17.831 8.806 -16.317 1.00 78.56 406 LEU A C 1
ATOM 3149 O O . LEU A 1 406 ? 18.710 9.039 -15.485 1.00 78.56 406 LEU A O 1
ATOM 3153 N N . GLY A 1 407 ? 16.578 8.518 -15.959 1.00 75.62 407 GLY A N 1
ATOM 3154 C CA . GLY A 1 407 ? 16.107 8.578 -14.582 1.00 75.62 407 GLY A CA 1
ATOM 3155 C C . GLY A 1 407 ? 16.058 10.001 -14.041 1.00 75.62 407 GLY A C 1
ATOM 3156 O O . GLY A 1 407 ? 16.438 10.229 -12.896 1.00 75.62 407 GLY A O 1
ATOM 3157 N N . LYS A 1 408 ? 15.680 10.971 -14.878 1.00 85.38 408 LYS A N 1
ATOM 3158 C CA . LYS A 1 408 ? 15.696 12.396 -14.521 1.00 85.38 408 LYS A CA 1
ATOM 3159 C C . LYS A 1 408 ? 14.320 13.031 -14.692 1.00 85.38 408 LYS A C 1
ATOM 3161 O O . LYS A 1 408 ? 13.651 12.730 -15.680 1.00 85.38 408 LYS A O 1
ATOM 3166 N N . PRO A 1 409 ? 13.911 13.938 -13.789 1.00 87.62 409 PRO A N 1
ATOM 3167 C CA . PRO A 1 409 ? 12.732 14.766 -14.004 1.00 87.62 409 PRO A CA 1
ATOM 3168 C C . PRO A 1 409 ? 12.868 15.622 -15.270 1.00 87.62 409 PRO A C 1
ATOM 3170 O O . PRO A 1 409 ? 13.934 16.180 -15.526 1.00 87.62 409 PRO A O 1
ATOM 3173 N N . VAL A 1 410 ? 11.787 15.737 -16.041 1.00 89.56 410 VAL A N 1
ATOM 3174 C CA . VAL A 1 410 ? 11.713 16.555 -17.274 1.00 89.56 410 VAL A CA 1
ATOM 3175 C C . VAL A 1 410 ? 10.974 17.878 -17.023 1.00 89.56 410 VAL A C 1
ATOM 3177 O O . VAL A 1 410 ? 10.975 18.777 -17.857 1.00 89.56 410 VAL A O 1
ATOM 3180 N N . GLY A 1 411 ? 10.370 18.035 -15.846 1.00 88.12 411 GLY A N 1
ATOM 3181 C CA . GLY A 1 411 ? 9.664 19.245 -15.443 1.00 88.12 411 GLY A CA 1
ATOM 3182 C C . GLY A 1 411 ? 9.347 19.255 -13.947 1.00 88.12 411 GLY A C 1
ATOM 3183 O O . GLY A 1 411 ? 9.738 18.330 -13.229 1.00 88.12 411 GLY A O 1
ATOM 3184 N N . PRO A 1 412 ? 8.653 20.299 -13.463 1.00 88.50 412 PRO A N 1
ATOM 3185 C CA . PRO A 1 412 ? 8.242 20.379 -12.069 1.00 88.50 412 PRO A CA 1
ATOM 3186 C C . PRO A 1 412 ? 7.155 19.339 -11.739 1.00 88.50 412 PRO A C 1
ATOM 3188 O O . PRO A 1 412 ? 6.377 18.959 -12.622 1.00 88.50 412 PRO A O 1
ATOM 3191 N N . PRO A 1 413 ? 7.057 18.902 -10.471 1.00 89.00 413 PRO A N 1
ATOM 3192 C CA . PRO A 1 413 ? 5.960 18.059 -10.023 1.00 89.00 413 PRO A CA 1
ATOM 3193 C C . PRO A 1 413 ? 4.624 18.815 -10.074 1.00 89.00 413 PRO A C 1
ATOM 3195 O O . PRO A 1 413 ? 4.550 20.015 -9.805 1.00 89.00 413 PRO A O 1
ATOM 3198 N N . ARG A 1 414 ? 3.549 18.094 -10.391 1.00 90.12 414 ARG A N 1
ATOM 3199 C CA . ARG A 1 414 ? 2.182 18.604 -10.492 1.00 90.12 414 ARG A CA 1
ATOM 3200 C C . ARG A 1 414 ? 1.256 17.840 -9.556 1.00 90.12 414 ARG A C 1
ATOM 3202 O O . ARG A 1 414 ? 1.153 16.620 -9.635 1.00 90.12 414 ARG A O 1
ATOM 3209 N N . LYS A 1 415 ? 0.523 18.562 -8.715 1.00 89.69 415 LYS A N 1
ATOM 3210 C CA . LYS A 1 415 ? -0.493 17.983 -7.832 1.00 89.69 415 LYS A CA 1
ATOM 3211 C C . LYS A 1 415 ? -1.698 17.474 -8.635 1.00 89.69 415 LYS A C 1
ATOM 3213 O O . LYS A 1 415 ? -2.182 18.164 -9.532 1.00 89.69 415 LYS A O 1
ATOM 3218 N N . LEU A 1 416 ? -2.187 16.277 -8.309 1.00 89.62 416 LEU A N 1
ATOM 3219 C CA . LEU A 1 416 ? -3.331 15.628 -8.965 1.00 89.62 416 LEU A CA 1
ATOM 3220 C C . LEU A 1 416 ? -4.608 15.616 -8.107 1.00 89.62 416 LEU A C 1
ATOM 3222 O O . LEU A 1 416 ? -5.709 15.472 -8.646 1.00 89.62 416 LEU A O 1
ATOM 3226 N N . THR A 1 417 ? -4.477 15.733 -6.783 1.00 88.81 417 THR A N 1
ATOM 3227 C CA . THR A 1 417 ? -5.585 15.606 -5.819 1.00 88.81 417 THR A CA 1
ATOM 3228 C C . THR A 1 417 ? -5.529 16.694 -4.758 1.00 88.81 417 THR A C 1
ATOM 3230 O O . THR A 1 417 ? -4.456 17.211 -4.485 1.00 88.81 417 THR A O 1
ATOM 3233 N N . GLU A 1 418 ? -6.659 16.986 -4.112 1.00 87.19 418 GLU A N 1
ATOM 3234 C CA . GLU A 1 418 ? -6.732 17.822 -2.902 1.00 87.19 418 GLU A CA 1
ATOM 3235 C C . GLU A 1 418 ? -7.633 17.159 -1.858 1.00 87.19 418 GLU A C 1
ATOM 3237 O O . GLU A 1 418 ? -8.760 17.569 -1.587 1.00 87.19 418 GLU A O 1
ATOM 3242 N N . TRP A 1 419 ? -7.148 16.051 -1.317 1.00 83.44 419 TRP A N 1
ATOM 3243 C CA . TRP A 1 419 ? -7.823 15.280 -0.292 1.00 83.44 419 TRP A CA 1
ATOM 3244 C C . TRP A 1 419 ? -7.395 15.748 1.099 1.00 83.44 419 TRP A C 1
ATOM 3246 O O . TRP A 1 419 ? -6.224 16.020 1.351 1.00 83.44 419 TRP A O 1
ATOM 3256 N N . THR A 1 420 ? -8.360 15.817 2.014 1.00 76.00 420 THR A N 1
ATOM 3257 C CA . THR A 1 420 ? -8.187 16.361 3.373 1.00 76.00 420 THR A CA 1
ATOM 3258 C C . THR A 1 420 ? -8.348 15.305 4.470 1.00 76.00 420 THR A C 1
ATOM 3260 O O . THR A 1 420 ? -8.468 15.643 5.642 1.00 76.00 420 THR A O 1
ATOM 3263 N N . ASN A 1 421 ? -8.418 14.020 4.107 1.00 71.88 421 ASN A N 1
ATOM 3264 C CA . ASN A 1 421 ? -8.709 12.919 5.036 1.00 71.88 421 ASN A CA 1
ATOM 3265 C C . ASN A 1 421 ? -8.125 11.561 4.596 1.00 71.88 421 ASN A C 1
ATOM 3267 O O . ASN A 1 421 ? -8.606 10.496 5.012 1.00 71.88 421 ASN A O 1
ATOM 3271 N N . LEU A 1 422 ? -7.126 11.594 3.714 1.00 77.88 422 LEU A N 1
ATOM 3272 C CA . LEU A 1 422 ? -6.470 10.410 3.177 1.00 77.88 422 LEU A CA 1
ATOM 3273 C C . LEU A 1 422 ? -4.998 10.411 3.561 1.00 77.88 422 LEU A C 1
ATOM 3275 O O . LEU A 1 422 ? -4.295 11.392 3.343 1.00 77.88 422 LEU A O 1
ATOM 3279 N N . SER A 1 423 ? -4.544 9.280 4.087 1.00 83.44 423 SER A N 1
ATOM 3280 C CA . SER A 1 423 ? -3.131 8.962 4.251 1.00 83.44 423 SER A CA 1
ATOM 3281 C C . SER A 1 423 ? -2.862 7.702 3.438 1.00 83.44 423 SER A C 1
ATOM 3283 O O . SER A 1 423 ? -3.439 6.643 3.687 1.00 83.44 423 SER A O 1
ATOM 3285 N N . ILE A 1 424 ? -2.053 7.848 2.400 1.00 85.44 424 ILE A N 1
ATOM 3286 C CA . ILE A 1 424 ? -1.765 6.825 1.404 1.00 85.44 424 ILE A CA 1
ATOM 3287 C C . ILE A 1 424 ? -0.431 6.199 1.774 1.00 85.44 424 ILE A C 1
ATOM 3289 O O . ILE A 1 424 ? 0.587 6.884 1.838 1.00 85.44 424 ILE A O 1
ATOM 3293 N N . SER A 1 425 ? -0.440 4.892 2.001 1.00 83.25 425 SER A N 1
ATOM 3294 C CA . SER A 1 425 ? 0.760 4.114 2.320 1.00 83.25 425 SER A CA 1
ATOM 3295 C C . SER A 1 425 ? 1.229 3.237 1.159 1.00 83.25 425 SER A C 1
ATOM 3297 O O . SER A 1 425 ? 2.324 2.684 1.217 1.00 83.25 425 SER A O 1
ATOM 3299 N N . GLY A 1 426 ? 0.452 3.129 0.077 1.00 86.94 426 GLY A N 1
ATOM 3300 C CA . GLY A 1 426 ? 0.843 2.351 -1.096 1.00 86.94 426 GLY A CA 1
ATOM 3301 C C . GLY A 1 426 ? 0.063 2.711 -2.358 1.00 86.94 426 GLY A C 1
ATOM 3302 O O . GLY A 1 426 ? -1.085 3.150 -2.290 1.00 86.94 426 GLY A O 1
ATOM 3303 N N . ILE A 1 427 ? 0.698 2.502 -3.515 1.00 90.50 427 ILE A N 1
ATOM 3304 C CA . ILE A 1 427 ? 0.136 2.757 -4.849 1.00 90.50 427 ILE A CA 1
ATOM 3305 C C . ILE A 1 427 ? 0.398 1.541 -5.748 1.00 90.50 427 ILE A C 1
ATOM 3307 O O . ILE A 1 427 ? 1.512 1.011 -5.797 1.00 90.50 427 ILE A O 1
ATOM 3311 N N . SER A 1 428 ? -0.617 1.111 -6.499 1.00 92.06 428 SER A N 1
ATOM 3312 C CA . SER A 1 428 ? -0.498 0.123 -7.576 1.00 92.06 428 SER A CA 1
ATOM 3313 C C . SER A 1 428 ? -1.272 0.572 -8.801 1.00 92.06 428 SER A C 1
ATOM 3315 O O . SER A 1 428 ? -2.299 1.219 -8.662 1.00 92.06 428 SER A O 1
ATOM 3317 N N . ALA A 1 429 ? -0.805 0.219 -9.994 1.00 92.38 429 ALA A N 1
ATOM 3318 C CA . ALA A 1 429 ? -1.445 0.623 -11.240 1.00 92.38 429 ALA A CA 1
ATOM 3319 C C . ALA A 1 429 ? -1.495 -0.524 -12.249 1.00 92.38 429 ALA A C 1
ATOM 3321 O O . ALA A 1 429 ? -0.708 -1.468 -12.150 1.00 92.38 429 ALA A O 1
ATOM 3322 N N . THR A 1 430 ? -2.412 -0.422 -13.209 1.00 94.00 430 THR A N 1
ATOM 3323 C CA . THR A 1 430 ? -2.467 -1.301 -14.384 1.00 94.00 430 THR A CA 1
ATOM 3324 C C . THR A 1 430 ? -1.298 -1.039 -15.327 1.00 94.00 430 THR A C 1
ATOM 3326 O O . THR A 1 430 ? -0.702 0.039 -15.314 1.00 94.00 430 THR A O 1
ATOM 3329 N N . ALA A 1 431 ? -0.985 -2.012 -16.187 1.00 89.69 431 ALA A N 1
ATOM 3330 C CA . ALA A 1 431 ? 0.108 -1.893 -17.152 1.00 89.69 431 ALA A CA 1
ATOM 3331 C C . ALA A 1 431 ? -0.112 -0.776 -18.180 1.00 89.69 431 ALA A C 1
ATOM 3333 O O . ALA A 1 431 ? 0.855 -0.261 -18.722 1.00 89.69 431 ALA A O 1
ATOM 3334 N N . ASP A 1 432 ? -1.362 -0.379 -18.433 1.00 89.69 432 ASP A N 1
ATOM 3335 C CA . ASP A 1 432 ? -1.703 0.765 -19.285 1.00 89.69 432 ASP A CA 1
ATOM 3336 C C . ASP A 1 432 ? -1.754 2.107 -18.525 1.00 89.69 432 ASP A C 1
ATOM 3338 O O . ASP A 1 432 ? -1.982 3.152 -19.133 1.00 89.69 432 ASP A O 1
ATOM 3342 N N . GLY A 1 433 ? -1.564 2.088 -17.200 1.00 88.50 433 GLY A N 1
ATOM 3343 C CA . GLY A 1 433 ? -1.609 3.261 -16.328 1.00 88.50 433 GLY A CA 1
ATOM 3344 C C . GLY A 1 433 ? -2.987 3.916 -16.185 1.00 88.50 433 GLY A C 1
ATOM 3345 O O . GLY A 1 433 ? -3.069 5.013 -15.632 1.00 88.50 433 GLY A O 1
ATOM 3346 N N . LYS A 1 434 ? -4.068 3.295 -16.680 1.00 89.50 434 LYS A N 1
ATOM 3347 C CA . LYS A 1 434 ? -5.418 3.887 -16.645 1.00 89.50 434 LYS A CA 1
ATOM 3348 C C . LYS A 1 434 ? -6.136 3.693 -15.318 1.00 89.50 434 LYS A C 1
ATOM 3350 O O . LYS A 1 434 ? -7.017 4.488 -14.997 1.00 89.50 434 LYS A O 1
ATOM 3355 N N . GLN A 1 435 ? -5.788 2.657 -14.560 1.00 91.81 435 GLN A N 1
ATOM 3356 C CA . GLN A 1 435 ? -6.347 2.415 -13.236 1.00 91.81 435 GLN A CA 1
ATOM 3357 C C . GLN A 1 435 ? -5.245 2.454 -12.187 1.00 91.81 435 GLN A C 1
ATOM 3359 O O . GLN A 1 435 ? -4.154 1.918 -12.388 1.00 91.81 435 GLN A O 1
ATOM 3364 N N . VAL A 1 436 ? -5.559 3.071 -11.051 1.00 92.06 436 VAL A N 1
ATOM 3365 C CA . VAL A 1 436 ? -4.681 3.157 -9.888 1.00 92.06 436 VAL A CA 1
ATOM 3366 C C . VAL A 1 436 ? -5.469 2.715 -8.663 1.00 92.06 436 VAL A C 1
ATOM 3368 O O . VAL A 1 436 ? -6.558 3.219 -8.400 1.00 92.06 436 VAL A O 1
ATOM 3371 N N . ALA A 1 437 ? -4.903 1.781 -7.912 1.00 93.75 437 ALA A N 1
ATOM 3372 C CA . ALA A 1 437 ? -5.363 1.380 -6.596 1.00 93.75 437 ALA A CA 1
ATOM 3373 C C . ALA A 1 437 ? -4.446 1.991 -5.529 1.00 93.75 437 ALA A C 1
ATOM 3375 O O . ALA A 1 437 ? -3.230 2.104 -5.718 1.00 93.75 437 ALA A O 1
ATOM 3376 N N . LEU A 1 438 ? -5.041 2.372 -4.403 1.00 93.06 438 LEU A N 1
ATOM 3377 C CA . LEU A 1 438 ? -4.368 3.035 -3.292 1.00 93.06 438 LEU A CA 1
ATOM 3378 C C . LEU A 1 438 ? -4.625 2.249 -2.011 1.00 93.06 438 LEU A C 1
ATOM 3380 O O . LEU A 1 438 ? -5.759 1.836 -1.765 1.00 93.06 438 LEU A O 1
ATOM 3384 N N . LEU A 1 439 ? -3.602 2.110 -1.169 1.00 90.56 439 LEU A N 1
ATOM 3385 C CA . LEU A 1 439 ? -3.793 1.669 0.209 1.00 90.56 439 LEU A CA 1
ATOM 3386 C C . LEU A 1 439 ? -3.954 2.895 1.093 1.00 90.56 439 LEU A C 1
ATOM 3388 O O . LEU A 1 439 ? -3.015 3.670 1.284 1.00 90.56 439 LEU A O 1
ATOM 3392 N N . ARG A 1 440 ? -5.169 3.064 1.608 1.00 86.94 440 ARG A N 1
ATOM 3393 C CA . ARG A 1 440 ? -5.480 4.049 2.637 1.00 86.94 440 ARG A CA 1
ATOM 3394 C C . ARG A 1 440 ? -5.159 3.440 3.996 1.00 86.94 440 ARG A C 1
ATOM 3396 O O . ARG A 1 440 ? -5.748 2.426 4.355 1.00 86.94 440 ARG A O 1
ATOM 3403 N N . GLY A 1 441 ? -4.276 4.085 4.746 1.00 77.50 441 GLY A N 1
ATOM 3404 C CA . GLY A 1 441 ? -3.999 3.749 6.137 1.00 77.50 441 GLY A CA 1
ATOM 3405 C C . GLY A 1 441 ? -4.540 4.818 7.079 1.00 77.50 441 GLY A C 1
ATOM 3406 O O . GLY A 1 441 ? -4.500 6.008 6.773 1.00 77.50 441 GLY A O 1
ATOM 3407 N N . SER A 1 442 ? -5.015 4.399 8.243 1.00 73.56 442 SER A N 1
ATOM 3408 C CA . SER A 1 442 ? -5.225 5.269 9.398 1.00 73.56 442 SER A CA 1
ATOM 3409 C C . SER A 1 442 ? -4.667 4.572 10.625 1.00 73.56 442 SER A C 1
ATOM 3411 O O . SER A 1 442 ? -4.791 3.357 10.757 1.00 73.56 442 SER A O 1
ATOM 3413 N N . TRP A 1 443 ? -4.047 5.340 11.512 1.00 70.44 443 TRP A N 1
ATOM 3414 C CA . TRP A 1 443 ? -3.618 4.823 12.802 1.00 70.44 443 TRP A CA 1
ATOM 3415 C C . TRP A 1 443 ? -4.774 4.919 13.782 1.00 70.44 443 TRP A C 1
ATOM 3417 O O . TRP A 1 443 ? -5.375 5.984 13.924 1.00 70.44 443 TRP A O 1
ATOM 3427 N N . GLN A 1 444 ? -5.056 3.808 14.447 1.00 76.00 444 GLN A N 1
ATOM 3428 C CA . GLN A 1 444 ? -6.019 3.731 15.529 1.00 76.00 444 GLN A CA 1
ATOM 3429 C C . GLN A 1 444 ? -5.339 3.043 16.710 1.00 76.00 444 GLN A C 1
ATOM 3431 O O . GLN A 1 444 ? -4.774 1.961 16.555 1.00 76.00 444 GLN A O 1
ATOM 3436 N N . ALA A 1 445 ? -5.358 3.696 17.870 1.00 84.69 445 ALA A N 1
ATOM 3437 C CA . ALA A 1 445 ? -5.050 3.055 19.137 1.00 84.69 445 ALA A CA 1
ATOM 3438 C C . ALA A 1 445 ? -6.356 2.695 19.845 1.00 84.69 445 ALA A C 1
ATOM 3440 O O . ALA A 1 445 ? -7.341 3.426 19.750 1.00 84.69 445 ALA A O 1
ATOM 3441 N N . ASP A 1 446 ? -6.343 1.586 20.572 1.00 88.06 446 ASP A N 1
ATOM 3442 C CA . ASP A 1 446 ? -7.465 1.135 21.381 1.00 88.06 446 ASP A CA 1
ATOM 3443 C C . ASP A 1 446 ? -6.994 0.771 22.780 1.00 88.06 446 ASP A C 1
ATOM 3445 O O . ASP A 1 446 ? -5.866 0.317 22.987 1.00 88.06 446 ASP A O 1
ATOM 3449 N N . VAL A 1 447 ? -7.883 0.948 23.753 1.00 90.31 447 VAL A N 1
ATOM 3450 C CA . VAL A 1 447 ? -7.603 0.596 25.140 1.00 90.31 447 VAL A CA 1
ATOM 3451 C C . VAL A 1 447 ? -8.028 -0.847 25.375 1.00 90.31 447 VAL A C 1
ATOM 3453 O O . VAL A 1 447 ? -9.205 -1.185 25.239 1.00 90.31 447 VAL A O 1
ATOM 3456 N N . TYR A 1 448 ? -7.074 -1.683 25.778 1.00 91.31 448 TYR A N 1
ATOM 3457 C CA . TYR A 1 448 ? -7.314 -3.046 26.247 1.00 91.31 448 TYR A CA 1
ATOM 3458 C C . TYR A 1 448 ? -7.053 -3.139 27.748 1.00 91.31 448 TYR A C 1
ATOM 3460 O O . TYR A 1 448 ? -6.159 -2.484 28.280 1.00 91.31 448 TYR A O 1
ATOM 3468 N N . VAL A 1 449 ? -7.832 -3.978 28.423 1.00 92.38 449 VAL A N 1
ATOM 3469 C CA . VAL A 1 449 ? -7.694 -4.284 29.851 1.00 92.38 449 VAL A CA 1
ATOM 3470 C C . VAL A 1 449 ? -7.621 -5.792 30.038 1.00 92.38 449 VAL A C 1
ATOM 3472 O O . VAL A 1 449 ? -8.241 -6.540 29.284 1.00 92.38 449 VAL A O 1
ATOM 3475 N N . GLY A 1 450 ? -6.855 -6.247 31.022 1.00 91.50 450 GLY A N 1
ATOM 3476 C CA . GLY A 1 450 ? -6.702 -7.663 31.329 1.00 91.50 450 GLY A CA 1
ATOM 3477 C C . GLY A 1 450 ? -6.123 -7.871 32.721 1.00 91.50 450 GLY A C 1
ATOM 3478 O O . GLY A 1 450 ? -5.589 -6.945 33.331 1.00 91.50 450 GLY A O 1
ATOM 3479 N N . ASP A 1 451 ? -6.230 -9.102 33.199 1.00 90.25 451 ASP A N 1
ATOM 3480 C CA . ASP A 1 451 ? -5.744 -9.506 34.507 1.00 90.25 451 ASP A CA 1
ATOM 3481 C C . ASP A 1 451 ? -4.248 -9.777 34.447 1.00 90.25 451 ASP A C 1
ATOM 3483 O O . ASP A 1 451 ? -3.770 -10.551 33.612 1.00 90.25 451 ASP A O 1
ATOM 3487 N N . LEU A 1 452 ? -3.507 -9.190 35.379 1.00 89.50 452 LEU A N 1
ATOM 3488 C CA . LEU A 1 452 ? -2.085 -9.442 35.511 1.00 89.50 452 LEU A CA 1
ATOM 3489 C C . LEU A 1 452 ? -1.864 -10.646 36.436 1.00 89.50 452 LEU A C 1
ATOM 3491 O O . LEU A 1 452 ? -2.034 -10.568 37.651 1.00 89.50 452 LEU A O 1
ATOM 3495 N N . ARG A 1 453 ? -1.516 -11.789 35.846 1.00 90.12 453 ARG A N 1
ATOM 3496 C CA . ARG A 1 453 ? -1.200 -13.041 36.542 1.00 90.12 453 ARG A CA 1
ATOM 3497 C C . ARG A 1 453 ? 0.313 -13.216 36.691 1.00 90.12 453 ARG A C 1
ATOM 3499 O O . ARG A 1 453 ? 1.107 -12.395 36.228 1.00 90.12 453 ARG A O 1
ATOM 3506 N N . ALA A 1 454 ? 0.707 -14.293 37.375 1.00 84.50 454 ALA A N 1
ATOM 3507 C CA . ALA A 1 454 ? 2.105 -14.694 37.555 1.00 84.50 454 ALA A CA 1
ATOM 3508 C C . ALA A 1 454 ? 3.003 -13.546 38.063 1.00 84.50 454 ALA A C 1
ATOM 3510 O O . ALA A 1 454 ? 4.066 -13.268 37.508 1.00 84.50 454 ALA A O 1
ATOM 3511 N N . GLY A 1 455 ? 2.536 -12.829 39.091 1.00 81.88 455 GLY A N 1
ATOM 3512 C CA . GLY A 1 455 ? 3.308 -11.767 39.740 1.00 81.88 455 GLY A CA 1
ATOM 3513 C C . GLY A 1 455 ? 3.658 -10.580 38.840 1.00 81.88 455 GLY A C 1
ATOM 3514 O O . GLY A 1 455 ? 4.649 -9.911 39.104 1.00 81.88 455 GLY A O 1
ATOM 3515 N N . GLY A 1 456 ? 2.893 -10.324 37.775 1.00 82.19 456 GLY A N 1
ATOM 3516 C CA . GLY A 1 456 ? 3.161 -9.185 36.896 1.00 82.19 456 GLY A CA 1
ATOM 3517 C C . GLY A 1 456 ? 3.574 -9.540 35.473 1.00 82.19 456 GLY A C 1
ATOM 3518 O O . GLY A 1 456 ? 3.730 -8.649 34.645 1.00 82.19 456 GLY A O 1
ATOM 3519 N N . THR A 1 457 ? 3.804 -10.822 35.196 1.00 86.81 457 THR A N 1
ATOM 3520 C CA . THR A 1 457 ? 4.539 -11.253 33.996 1.00 86.81 457 THR A CA 1
ATOM 3521 C C . THR A 1 457 ? 3.652 -11.818 32.896 1.00 86.81 457 THR A C 1
ATOM 3523 O O . THR A 1 457 ? 4.111 -11.971 31.766 1.00 86.81 457 THR A O 1
ATOM 3526 N N . GLN A 1 458 ? 2.382 -12.101 33.193 1.00 87.12 458 GLN A N 1
ATOM 3527 C CA . GLN A 1 458 ? 1.449 -12.656 32.221 1.00 87.12 458 GLN A CA 1
ATOM 3528 C C . GLN A 1 458 ? 0.130 -11.889 32.227 1.00 87.12 458 GLN A C 1
ATOM 3530 O O . GLN A 1 458 ? -0.505 -11.748 33.268 1.00 87.12 458 GLN A O 1
ATOM 3535 N N . LEU A 1 459 ? -0.306 -11.439 31.051 1.00 89.94 459 LEU A N 1
ATOM 3536 C CA . LEU A 1 459 ? -1.629 -10.855 30.861 1.00 89.94 459 LEU A CA 1
ATOM 3537 C C . LEU A 1 459 ? -2.630 -11.965 30.505 1.00 89.94 459 LEU A C 1
ATOM 3539 O O . LEU A 1 459 ? -2.380 -12.768 29.608 1.00 89.94 459 LEU A O 1
ATOM 3543 N N . ALA A 1 460 ? -3.750 -12.024 31.218 1.00 89.44 460 ALA A N 1
ATOM 3544 C CA . ALA A 1 460 ? -4.847 -12.961 30.994 1.00 89.44 460 ALA A CA 1
ATOM 3545 C C . ALA A 1 460 ? -6.177 -12.209 30.850 1.00 89.44 460 ALA A C 1
ATOM 3547 O O . ALA A 1 460 ? -6.269 -11.035 31.200 1.00 89.44 460 ALA A O 1
ATOM 3548 N N . ASN A 1 461 ? -7.221 -12.883 30.353 1.00 87.69 461 ASN A N 1
ATOM 3549 C CA . ASN A 1 461 ? -8.576 -12.321 30.235 1.00 87.69 461 ASN A CA 1
ATOM 3550 C C . ASN A 1 461 ? -8.626 -10.950 29.524 1.00 87.69 461 ASN A C 1
ATOM 3552 O O . ASN A 1 461 ? -9.419 -10.077 29.876 1.00 87.69 461 ASN A O 1
ATOM 3556 N N . THR A 1 462 ? -7.750 -10.744 28.538 1.00 91.19 462 THR A N 1
ATOM 3557 C CA . THR A 1 462 ? -7.636 -9.475 27.820 1.00 91.19 462 THR A CA 1
ATOM 3558 C C . THR A 1 462 ? -8.900 -9.192 27.017 1.00 91.19 462 THR A C 1
ATOM 3560 O O . THR A 1 462 ? -9.367 -10.038 26.257 1.00 91.19 462 THR A O 1
ATOM 3563 N N . ARG A 1 463 ? -9.435 -7.978 27.148 1.00 89.38 463 ARG A N 1
ATOM 3564 C CA . ARG A 1 463 ? -10.585 -7.495 26.381 1.00 89.38 463 ARG A CA 1
ATOM 3565 C C . ARG A 1 463 ? -10.422 -6.031 25.999 1.00 89.38 463 ARG A C 1
ATOM 3567 O O . ARG A 1 463 ? -9.793 -5.255 26.719 1.00 89.38 463 ARG A O 1
ATOM 3574 N N . ARG A 1 464 ? -11.035 -5.648 24.882 1.00 89.31 464 ARG A N 1
ATOM 3575 C CA . ARG A 1 464 ? -11.105 -4.258 24.427 1.00 89.31 464 ARG A CA 1
ATOM 3576 C C . ARG A 1 464 ? -12.100 -3.480 25.294 1.00 89.31 464 ARG A C 1
ATOM 3578 O O . ARG A 1 464 ? -13.220 -3.937 25.514 1.00 89.31 464 ARG A O 1
ATOM 3585 N N . LEU A 1 465 ? -11.681 -2.328 25.810 1.00 90.69 465 LEU A N 1
ATOM 3586 C CA . LEU A 1 465 ? -12.511 -1.433 26.620 1.00 90.69 465 LEU A CA 1
ATOM 3587 C C . LEU A 1 465 ? -13.217 -0.388 25.742 1.00 90.69 465 LEU A C 1
ATOM 3589 O O . LEU A 1 465 ? -14.411 -0.146 25.913 1.00 90.69 465 LEU A O 1
ATOM 3593 N N . THR A 1 466 ? -12.500 0.200 24.780 1.00 87.62 466 THR A N 1
ATOM 3594 C CA . THR A 1 466 ? -13.032 1.213 23.855 1.00 87.62 466 THR A CA 1
ATOM 3595 C C . THR A 1 466 ? -13.551 0.562 22.579 1.00 87.62 466 THR A C 1
ATOM 3597 O O . THR A 1 466 ? -12.768 0.011 21.816 1.00 87.62 466 THR A O 1
ATOM 3600 N N . LEU A 1 467 ? -14.860 0.628 22.329 1.00 83.19 467 LEU A N 1
ATOM 3601 C CA . LEU A 1 467 ? -15.535 -0.095 21.235 1.00 83.19 467 LEU A CA 1
ATOM 3602 C C . LEU A 1 467 ? -15.878 0.796 20.025 1.00 83.19 467 LEU A C 1
ATOM 3604 O O . LEU A 1 467 ? -16.812 0.505 19.282 1.00 83.19 467 LEU A O 1
ATOM 3608 N N . ASP A 1 468 ? -15.174 1.914 19.859 1.00 80.00 468 ASP A N 1
ATOM 3609 C CA . ASP A 1 468 ? -15.377 2.869 18.766 1.00 80.00 468 ASP A CA 1
ATOM 3610 C C . ASP A 1 468 ? -14.143 2.953 17.851 1.00 80.00 468 ASP A C 1
ATOM 3612 O O . ASP A 1 468 ? -13.077 2.439 18.176 1.00 80.00 468 ASP A O 1
ATOM 3616 N N . GLU A 1 469 ? -14.288 3.595 16.690 1.00 76.06 469 GLU A N 1
ATOM 3617 C CA . GLU A 1 469 ? -13.223 3.737 15.679 1.00 76.06 469 GLU A CA 1
ATOM 3618 C C . GLU A 1 469 ? -12.289 4.942 15.924 1.00 76.06 469 GLU A C 1
ATOM 3620 O O . GLU A 1 469 ? -11.629 5.438 15.010 1.00 76.06 469 GLU A O 1
ATOM 3625 N N . SER A 1 470 ? -12.264 5.471 17.148 1.00 78.62 470 SER A N 1
ATOM 3626 C CA . SER A 1 470 ? -11.438 6.632 17.498 1.00 78.62 470 SER A CA 1
ATOM 3627 C C . SER A 1 470 ? -10.026 6.199 17.895 1.00 78.62 470 SER A C 1
ATOM 3629 O O . SER A 1 470 ? -9.811 5.080 18.347 1.00 78.62 470 SER A O 1
ATOM 3631 N N . ASP A 1 471 ? -9.053 7.105 17.794 1.00 81.31 471 ASP A N 1
ATOM 3632 C CA . ASP A 1 471 ? -7.715 6.907 18.366 1.00 81.31 471 ASP A CA 1
ATOM 3633 C C . ASP A 1 471 ? -7.810 7.121 19.883 1.00 81.31 471 ASP A C 1
ATOM 3635 O O . ASP A 1 471 ? -8.003 8.252 20.331 1.00 81.31 471 ASP A O 1
ATOM 3639 N N . ASN A 1 472 ? -7.749 6.030 20.648 1.00 88.06 472 ASN A N 1
ATOM 3640 C CA . ASN A 1 472 ? -7.911 5.968 22.096 1.00 88.06 472 ASN A CA 1
ATOM 3641 C C . ASN A 1 472 ? -6.588 5.557 22.767 1.00 88.06 472 ASN A C 1
ATOM 3643 O O . ASN A 1 472 ? -6.129 4.423 22.633 1.00 88.06 472 ASN A O 1
ATOM 3647 N N . ARG A 1 473 ? -5.982 6.471 23.529 1.00 90.00 473 ARG A N 1
ATOM 3648 C CA . ARG A 1 473 ? -4.650 6.301 24.128 1.00 90.00 473 ARG A CA 1
ATOM 3649 C C . ARG A 1 473 ? -4.735 6.239 25.651 1.00 90.00 473 ARG A C 1
ATOM 3651 O O . ARG A 1 473 ? -5.033 7.269 26.263 1.00 90.00 473 ARG A O 1
ATOM 3658 N N . PRO A 1 474 ? -4.494 5.070 26.274 1.00 91.12 474 PRO A N 1
ATOM 3659 C CA . PRO A 1 474 ? -4.599 4.928 27.721 1.00 91.12 474 PRO A CA 1
ATOM 3660 C C . PRO A 1 474 ? -3.549 5.787 28.428 1.00 91.12 474 PRO A C 1
ATOM 3662 O O . PRO A 1 474 ? -2.399 5.839 28.000 1.00 91.12 474 PRO A O 1
ATOM 3665 N N . ALA A 1 475 ? -3.955 6.450 29.510 1.00 88.19 475 ALA A N 1
ATOM 3666 C CA . ALA A 1 475 ? -3.087 7.295 30.320 1.00 88.19 475 ALA A CA 1
ATOM 3667 C C . ALA A 1 475 ? -2.804 6.639 31.678 1.00 88.19 475 ALA A C 1
ATOM 3669 O O . ALA A 1 475 ? -1.662 6.298 31.974 1.00 88.19 475 ALA A O 1
ATOM 3670 N N . PHE A 1 476 ? -3.838 6.434 32.498 1.00 89.56 476 PHE A N 1
ATOM 3671 C CA . PHE A 1 476 ? -3.698 5.870 33.843 1.00 89.56 476 PHE A CA 1
ATOM 3672 C C . PHE A 1 476 ? -5.018 5.299 34.378 1.00 89.56 476 PHE A C 1
ATOM 3674 O O . PHE A 1 476 ? -6.097 5.551 33.841 1.00 89.56 476 PHE A O 1
ATOM 3681 N N . TRP A 1 477 ? -4.918 4.521 35.454 1.00 93.69 477 TRP A N 1
ATOM 3682 C CA . TRP A 1 477 ? -6.054 3.988 36.206 1.00 93.69 477 TRP A CA 1
ATOM 3683 C C . TRP A 1 477 ? -6.571 5.002 37.223 1.00 93.69 477 TRP A C 1
ATOM 3685 O O . TRP A 1 477 ? -5.791 5.761 37.800 1.00 93.69 477 TRP A O 1
ATOM 3695 N N . THR A 1 478 ? -7.872 4.989 37.504 1.00 91.25 478 THR A N 1
ATOM 3696 C CA . THR A 1 478 ? -8.386 5.655 38.705 1.00 91.25 478 THR A CA 1
ATOM 3697 C C . THR A 1 478 ? -7.835 4.981 39.970 1.00 91.25 478 THR A C 1
ATOM 3699 O O . THR A 1 478 ? -7.547 3.783 39.939 1.00 91.25 478 THR A O 1
ATOM 3702 N N . PRO A 1 479 ? -7.695 5.706 41.099 1.00 87.75 479 PRO A N 1
ATOM 3703 C CA . PRO A 1 479 ? -7.118 5.144 42.328 1.00 87.75 479 PRO A CA 1
ATOM 3704 C C . PRO A 1 479 ? -7.853 3.914 42.879 1.00 87.75 479 PRO A C 1
ATOM 3706 O O . PRO A 1 479 ? -7.245 3.080 43.540 1.00 87.75 479 PRO A O 1
ATOM 3709 N N . ASP A 1 480 ? -9.151 3.791 42.598 1.00 90.38 480 ASP A N 1
ATOM 3710 C CA . ASP A 1 480 ? -9.986 2.643 42.969 1.00 90.38 480 ASP A CA 1
ATOM 3711 C C . ASP A 1 480 ? -9.837 1.431 42.024 1.00 90.38 480 ASP A C 1
ATOM 3713 O O . ASP A 1 480 ? -10.429 0.379 42.267 1.00 90.38 480 ASP A O 1
ATOM 3717 N N . GLY A 1 481 ? -9.080 1.570 40.930 1.00 90.56 481 GLY A N 1
ATOM 3718 C CA . GLY A 1 481 ? -8.885 0.543 39.907 1.00 90.56 481 GLY A CA 1
ATOM 3719 C C . GLY A 1 481 ? -10.128 0.228 39.066 1.00 90.56 481 GLY A C 1
ATOM 3720 O O . GLY A 1 481 ? -10.111 -0.733 38.301 1.00 90.56 481 GLY A O 1
ATOM 3721 N N . GLN A 1 482 ? -11.212 1.003 39.188 1.00 93.31 482 GLN A N 1
ATOM 3722 C CA . GLN A 1 482 ? -12.494 0.701 38.536 1.00 93.31 482 GLN A CA 1
ATOM 3723 C C . GLN A 1 482 ? -12.662 1.358 37.164 1.00 93.31 482 GLN A C 1
ATOM 3725 O O . GLN A 1 482 ? -13.589 1.012 36.427 1.00 93.31 482 GLN A O 1
ATOM 3730 N N . ALA A 1 483 ? -11.800 2.308 36.799 1.00 93.94 483 ALA A N 1
ATOM 3731 C CA . ALA A 1 483 ? -11.874 3.015 35.530 1.00 93.94 483 ALA A CA 1
ATOM 3732 C C . ALA A 1 483 ? -10.491 3.321 34.947 1.00 93.94 483 ALA A C 1
ATOM 3734 O O . ALA A 1 483 ? -9.492 3.444 35.655 1.00 93.94 483 ALA A O 1
ATOM 3735 N N . VAL A 1 484 ? -10.463 3.490 33.628 1.00 94.69 484 VAL A N 1
ATOM 3736 C CA . VAL A 1 484 ? -9.287 3.926 32.873 1.00 94.69 484 VAL A CA 1
ATOM 3737 C C . VAL A 1 484 ? -9.529 5.336 32.357 1.00 94.69 484 VAL A C 1
ATOM 3739 O O . VAL A 1 484 ? -10.597 5.635 31.814 1.00 94.69 484 VAL A O 1
ATOM 3742 N N . VAL A 1 485 ? -8.528 6.196 32.517 1.00 93.81 485 VAL A N 1
ATOM 3743 C CA . VAL A 1 485 ? -8.457 7.513 31.888 1.00 93.81 485 VAL A CA 1
ATOM 3744 C C . VAL A 1 485 ? -7.616 7.404 30.622 1.00 93.81 485 VAL A C 1
ATOM 3746 O O . VAL A 1 485 ? -6.543 6.798 30.629 1.00 93.81 485 VAL A O 1
ATOM 3749 N N . PHE A 1 486 ? -8.105 7.969 29.525 1.00 92.06 486 PHE A N 1
ATOM 3750 C CA . PHE A 1 486 ? -7.453 7.909 28.221 1.00 92.06 486 PHE A CA 1
ATOM 3751 C C . PHE A 1 486 ? -7.735 9.170 27.398 1.00 92.06 486 PHE A C 1
ATOM 3753 O O . PHE A 1 486 ? -8.781 9.803 27.545 1.00 92.06 486 PHE A O 1
ATOM 3760 N N . SER A 1 487 ? -6.805 9.539 26.518 1.00 89.62 487 SER A N 1
ATOM 3761 C CA . SER A 1 487 ? -7.019 10.600 25.527 1.00 89.62 487 SER A CA 1
ATOM 3762 C C . SER A 1 487 ? -7.674 10.002 24.286 1.00 89.62 487 SER A C 1
ATOM 3764 O O . SER A 1 487 ? -7.302 8.912 23.850 1.00 89.62 487 SER A O 1
ATOM 3766 N N . SER A 1 488 ? -8.680 10.671 23.728 1.00 85.12 488 SER A N 1
ATOM 3767 C CA . SER A 1 488 ? -9.415 10.178 22.564 1.00 85.12 488 SER A CA 1
ATOM 3768 C C . SER A 1 488 ? -9.801 11.289 21.610 1.00 85.12 488 SER A C 1
ATOM 3770 O O . SER A 1 488 ? -10.270 12.343 22.036 1.00 85.12 488 SER A O 1
ATOM 3772 N N . ASN A 1 489 ? -9.674 11.032 20.308 1.00 76.06 489 ASN A N 1
ATOM 3773 C CA . ASN A 1 489 ? -10.139 11.955 19.276 1.00 76.06 489 ASN A CA 1
ATOM 3774 C C . ASN A 1 489 ? -11.619 11.775 18.888 1.00 76.06 489 ASN A C 1
ATOM 3776 O O . ASN A 1 489 ? -12.057 12.409 17.934 1.00 76.06 489 ASN A O 1
ATOM 3780 N N . ARG A 1 490 ? -12.404 10.967 19.617 1.00 82.00 490 ARG A N 1
ATOM 3781 C CA . ARG A 1 490 ? -13.808 10.590 19.313 1.00 82.00 490 ARG A CA 1
ATOM 3782 C C . ARG A 1 490 ? -14.778 11.727 18.975 1.00 82.00 490 ARG A C 1
ATOM 3784 O O . ARG A 1 490 ? -15.807 11.509 18.333 1.00 82.00 490 ARG A O 1
ATOM 3791 N N . ASN A 1 491 ? -14.453 12.943 19.404 1.00 72.69 491 ASN A N 1
ATOM 3792 C CA . ASN A 1 491 ? -15.230 14.154 19.151 1.00 72.69 491 ASN A CA 1
ATOM 3793 C C . ASN A 1 491 ? -14.630 15.042 18.044 1.00 72.69 491 ASN A C 1
ATOM 3795 O O . ASN A 1 491 ? -15.009 16.199 17.910 1.00 72.69 491 ASN A O 1
ATOM 3799 N N . GLY A 1 492 ? -13.694 14.523 17.247 1.00 64.94 492 GLY A N 1
ATOM 3800 C CA . GLY A 1 492 ? -12.994 15.241 16.178 1.00 64.94 492 GLY A CA 1
ATOM 3801 C C . GLY A 1 492 ? -11.696 15.937 16.612 1.00 64.94 492 GLY A C 1
ATOM 3802 O O . GLY A 1 492 ? -10.920 16.349 15.751 1.00 64.94 492 GLY A O 1
ATOM 3803 N N . ARG A 1 493 ? -11.433 16.024 17.922 1.00 70.69 493 ARG A N 1
ATOM 3804 C CA . ARG A 1 493 ? -10.194 16.524 18.547 1.00 70.69 493 ARG A CA 1
ATOM 3805 C C . ARG A 1 493 ? -9.850 15.671 19.766 1.00 70.69 493 ARG A C 1
ATOM 3807 O O . ARG A 1 493 ? -10.761 15.089 20.354 1.00 70.69 493 ARG A O 1
ATOM 3814 N N . PHE A 1 494 ? -8.572 15.606 20.139 1.00 77.81 494 PHE A N 1
ATOM 3815 C CA . PHE A 1 494 ? -8.152 14.890 21.345 1.00 77.81 494 PHE A CA 1
ATOM 3816 C C . PHE A 1 494 ? -8.698 15.579 22.600 1.00 77.81 494 PHE A C 1
ATOM 3818 O O . PHE A 1 494 ? -8.525 16.781 22.799 1.00 77.81 494 PHE A O 1
ATOM 3825 N N . GLN A 1 495 ? -9.402 14.805 23.417 1.00 83.94 495 GLN A N 1
ATOM 3826 C CA . GLN A 1 495 ? -9.927 15.194 24.722 1.00 83.94 495 GLN A CA 1
ATOM 3827 C C . GLN A 1 495 ? -9.716 14.037 25.701 1.00 83.94 495 GLN A C 1
ATOM 3829 O O . GLN A 1 495 ? -9.519 12.895 25.280 1.00 83.94 495 GLN A O 1
ATOM 3834 N N . VAL A 1 496 ? -9.776 14.317 26.999 1.00 89.44 496 VAL A N 1
ATOM 3835 C CA . VAL A 1 496 ? -9.557 13.312 28.044 1.00 89.44 496 VAL A CA 1
ATOM 3836 C C . VAL A 1 496 ? -10.887 12.701 28.464 1.00 89.44 496 VAL A C 1
ATOM 3838 O O . VAL A 1 496 ? -11.832 13.417 28.798 1.00 89.44 496 VAL A O 1
ATOM 3841 N N . PHE A 1 497 ? -10.948 11.373 28.480 1.00 90.19 497 PHE A N 1
ATOM 3842 C CA . PHE A 1 497 ? -12.124 10.605 28.865 1.00 90.19 497 PHE A CA 1
ATOM 3843 C C . PHE A 1 497 ? -11.805 9.628 29.986 1.00 90.19 497 PHE A C 1
ATOM 3845 O O . PHE A 1 497 ? -10.689 9.125 30.098 1.00 90.19 497 PHE A O 1
ATOM 3852 N N . ARG A 1 498 ? -12.824 9.320 30.784 1.00 93.38 498 ARG A N 1
ATOM 3853 C CA . ARG A 1 498 ? -12.819 8.249 31.777 1.00 93.38 498 ARG A CA 1
ATOM 3854 C C . ARG A 1 498 ? -13.846 7.201 31.389 1.00 93.38 498 ARG A C 1
ATOM 3856 O O . ARG A 1 498 ? -14.993 7.540 31.120 1.00 93.38 498 ARG A O 1
ATOM 3863 N N . GLN A 1 499 ? -13.473 5.928 31.416 1.00 94.50 499 GLN A N 1
ATOM 3864 C CA . GLN A 1 499 ? -14.419 4.828 31.232 1.00 94.50 499 GLN A CA 1
ATOM 3865 C C . GLN A 1 499 ? -14.258 3.800 32.343 1.00 94.50 499 GLN A C 1
ATOM 3867 O O . GLN A 1 499 ? -13.157 3.309 32.593 1.00 94.50 499 GLN A O 1
ATOM 3872 N N . ARG A 1 500 ? -15.373 3.468 32.998 1.00 94.38 500 ARG A N 1
ATOM 3873 C CA . ARG A 1 500 ? -15.422 2.372 33.967 1.00 94.38 500 ARG A CA 1
ATOM 3874 C C . ARG A 1 500 ? -15.268 1.023 33.275 1.00 94.38 500 ARG A C 1
ATOM 3876 O O . ARG A 1 500 ? -15.734 0.843 32.155 1.00 94.38 500 ARG A O 1
ATOM 3883 N N . LEU A 1 501 ? -14.677 0.056 33.969 1.00 91.19 501 LEU A N 1
ATOM 3884 C CA . LEU A 1 501 ? -14.478 -1.297 33.452 1.00 91.19 501 LEU A CA 1
ATOM 3885 C C . LEU A 1 501 ? -15.788 -2.035 33.155 1.00 91.19 501 LEU A C 1
ATOM 3887 O O . LEU A 1 501 ? -15.830 -2.824 32.211 1.00 91.19 501 LEU A O 1
ATOM 3891 N N . ASP A 1 502 ? -16.822 -1.792 33.958 1.00 88.12 502 ASP A N 1
ATOM 3892 C CA . ASP A 1 502 ? -18.173 -2.351 33.821 1.00 88.12 502 ASP A CA 1
ATOM 3893 C C . ASP A 1 502 ? -19.059 -1.558 32.841 1.00 88.12 502 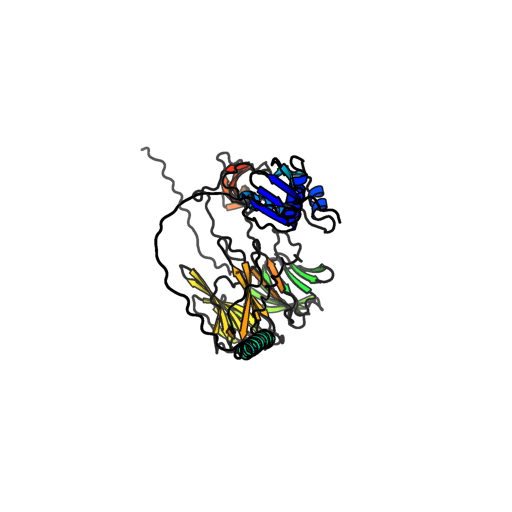ASP A C 1
ATOM 3895 O O . ASP A 1 502 ? -20.152 -2.001 32.488 1.00 88.12 502 ASP A O 1
ATOM 3899 N N . GLY A 1 503 ? -18.588 -0.397 32.381 1.00 83.12 503 GLY A N 1
ATOM 3900 C CA . GLY A 1 503 ? -19.325 0.518 31.522 1.00 83.12 503 GLY A CA 1
ATOM 3901 C C . GLY A 1 503 ? -18.862 0.485 30.067 1.00 83.12 503 GLY A C 1
ATOM 3902 O O . GLY A 1 503 ? -17.693 0.269 29.752 1.00 83.12 503 GLY A O 1
ATOM 3903 N N . THR A 1 504 ? -19.786 0.775 29.153 1.00 78.12 504 THR A N 1
ATOM 3904 C CA . THR A 1 504 ? -19.500 0.900 27.711 1.00 78.12 504 THR A CA 1
ATOM 3905 C C . THR A 1 504 ? -19.410 2.349 27.236 1.00 78.12 504 THR A C 1
ATOM 3907 O O . THR A 1 504 ? -19.066 2.597 26.082 1.00 78.12 504 THR A O 1
ATOM 3910 N N . VAL A 1 505 ? -19.737 3.313 28.103 1.00 83.44 505 VAL A N 1
ATOM 3911 C CA . VAL A 1 505 ? -19.851 4.732 27.753 1.00 83.44 505 VAL A CA 1
ATOM 3912 C C . VAL A 1 505 ? -18.761 5.534 28.462 1.00 83.44 505 VAL A C 1
ATOM 3914 O O . VAL A 1 505 ? -18.753 5.584 29.692 1.00 83.44 505 VAL A O 1
ATOM 3917 N N . PRO A 1 506 ? -17.854 6.171 27.706 1.00 87.75 506 PRO A N 1
ATOM 3918 C CA . PRO A 1 506 ? -16.852 7.063 28.282 1.00 87.75 506 PRO A CA 1
ATOM 3919 C C . PRO A 1 506 ? -17.424 8.433 28.634 1.00 87.75 506 PRO A C 1
ATOM 3921 O O . PRO A 1 506 ? -18.190 9.022 27.872 1.00 87.75 506 PRO A O 1
ATOM 3924 N N . GLU A 1 507 ? -17.001 8.951 29.776 1.00 89.56 507 GLU A N 1
ATOM 3925 C CA . GLU A 1 507 ? -17.329 10.271 30.300 1.00 89.56 507 GLU A CA 1
ATOM 3926 C C . GLU A 1 507 ? -16.223 11.266 29.934 1.00 89.56 507 GLU A C 1
ATOM 3928 O O . GLU A 1 507 ? -15.040 10.970 30.105 1.00 89.56 507 GLU A O 1
ATOM 3933 N N . LEU A 1 508 ? -16.593 12.440 29.419 1.00 87.25 508 LEU A N 1
ATOM 3934 C CA . LEU A 1 508 ? -15.646 13.512 29.104 1.00 87.25 508 LEU A CA 1
ATOM 3935 C C . LEU A 1 508 ? -15.177 14.189 30.398 1.00 87.25 508 LEU A C 1
ATOM 3937 O O . LEU A 1 508 ? -16.004 14.681 31.158 1.00 87.25 508 LEU A O 1
ATOM 3941 N N . LEU A 1 509 ? -13.862 14.258 30.612 1.00 84.56 509 LEU A N 1
ATOM 3942 C CA . LEU A 1 509 ? -13.262 14.955 31.753 1.00 84.56 509 LEU A CA 1
ATOM 3943 C C . LEU A 1 509 ? -12.770 16.367 31.405 1.00 84.56 509 LEU A C 1
ATOM 3945 O O . LEU A 1 509 ? -12.741 17.228 32.279 1.00 84.56 509 LEU A O 1
ATOM 3949 N N . GLY A 1 510 ? -12.372 16.620 30.153 1.00 75.25 510 GLY A N 1
ATOM 3950 C CA . GLY A 1 510 ? -11.873 17.933 29.736 1.00 75.25 510 GLY A CA 1
ATOM 3951 C C . GLY A 1 510 ? -11.020 17.909 28.468 1.00 75.25 510 GLY A C 1
ATOM 3952 O O . GLY A 1 510 ? -10.916 16.888 27.784 1.00 75.25 510 GLY A O 1
ATOM 3953 N N . MET A 1 511 ? -10.423 19.055 28.133 1.00 66.12 511 MET A N 1
ATOM 3954 C CA . MET A 1 511 ? -9.475 19.172 27.018 1.00 66.12 511 MET A CA 1
ATOM 3955 C C . MET A 1 511 ? -8.112 18.599 27.390 1.00 66.12 511 MET A C 1
ATOM 3957 O O . MET A 1 511 ? -7.691 18.672 28.541 1.00 66.12 511 MET A O 1
ATOM 3961 N N . ASP A 1 512 ? -7.408 18.078 26.391 1.00 58.25 512 ASP A N 1
ATOM 3962 C CA . ASP A 1 512 ? -6.000 17.736 26.541 1.00 58.25 512 ASP A CA 1
ATOM 3963 C C . ASP A 1 512 ? -5.181 19.037 26.592 1.00 58.25 512 ASP A C 1
ATOM 3965 O O . ASP A 1 512 ? -5.134 19.787 25.614 1.00 58.25 512 ASP A O 1
ATOM 3969 N N . SER A 1 513 ? -4.580 19.352 27.741 1.00 46.75 513 SER A N 1
ATOM 3970 C CA . SER A 1 513 ? -3.781 20.565 27.932 1.00 46.75 513 SER A CA 1
ATOM 3971 C C . SER A 1 513 ? -2.342 20.394 27.443 1.00 46.75 513 SER A C 1
ATOM 3973 O O . SER A 1 513 ? -1.449 20.966 28.044 1.00 46.75 513 SER A O 1
ATOM 3975 N N . GLY A 1 514 ? -2.079 19.568 26.423 1.00 44.66 514 GLY A N 1
ATOM 3976 C CA . GLY A 1 514 ? -0.776 19.428 25.746 1.00 44.66 514 GLY A CA 1
ATOM 3977 C C . GLY A 1 514 ? 0.417 18.942 26.591 1.00 44.66 514 GLY A C 1
ATOM 3978 O O . GLY A 1 514 ? 1.411 18.508 26.020 1.00 44.66 514 GLY A O 1
ATOM 3979 N N . GLU A 1 515 ? 0.326 18.965 27.922 1.00 37.19 515 GLU A N 1
ATOM 3980 C CA . GLU A 1 515 ? 1.413 18.686 28.867 1.00 37.19 515 GLU A CA 1
ATOM 3981 C C . GLU A 1 515 ? 1.180 17.437 29.732 1.00 37.19 515 GLU A C 1
ATOM 3983 O O . GLU A 1 515 ? 2.071 17.060 30.487 1.00 37.19 515 GLU A O 1
ATOM 3988 N N . ALA A 1 516 ? 0.034 16.748 29.637 1.00 39.69 516 ALA A N 1
ATOM 3989 C CA . ALA A 1 516 ? -0.321 15.739 30.647 1.00 39.69 516 ALA A CA 1
ATOM 3990 C C . ALA A 1 516 ? -0.820 14.377 30.140 1.00 39.69 516 ALA A C 1
ATOM 3992 O O . ALA A 1 516 ? -1.212 13.547 30.961 1.00 39.69 516 ALA A O 1
ATOM 3993 N N . VAL A 1 517 ? -0.757 14.072 28.839 1.00 42.50 517 VAL A N 1
ATOM 3994 C CA . VAL A 1 517 ? -0.967 12.690 28.376 1.00 42.50 517 VAL A CA 1
ATOM 3995 C C . VAL A 1 517 ? 0.221 12.234 27.546 1.00 42.50 517 VAL A C 1
ATOM 3997 O O . VAL A 1 517 ? 0.406 12.615 26.393 1.00 42.50 517 VAL A O 1
ATOM 4000 N N . TYR A 1 518 ? 1.047 11.419 28.196 1.00 39.03 518 TYR A N 1
ATOM 4001 C CA . TYR A 1 518 ? 2.185 10.701 27.639 1.00 39.03 518 TYR A CA 1
ATOM 4002 C C . TYR A 1 518 ? 1.893 10.227 26.206 1.00 39.03 518 TYR A C 1
ATOM 4004 O O . TYR A 1 518 ? 0.954 9.468 25.961 1.00 39.03 518 TYR A O 1
ATOM 4012 N N . THR A 1 519 ? 2.698 10.677 25.248 1.00 36.62 519 THR A N 1
ATOM 4013 C CA . THR A 1 519 ? 2.675 10.184 23.871 1.00 36.62 519 THR A CA 1
ATOM 4014 C C . THR A 1 519 ? 3.705 9.063 23.759 1.00 36.62 519 THR A C 1
ATOM 4016 O O . THR A 1 519 ? 4.897 9.353 23.664 1.00 36.62 519 THR A O 1
ATOM 4019 N N . PRO A 1 520 ? 3.325 7.771 23.747 1.00 33.44 520 PRO A N 1
ATOM 4020 C CA . PRO A 1 520 ? 4.211 6.798 23.133 1.00 33.44 520 PRO A CA 1
ATOM 4021 C C . PRO A 1 520 ? 4.388 7.221 21.669 1.00 33.44 520 PRO A C 1
ATOM 4023 O O . PRO A 1 520 ? 3.415 7.557 20.985 1.00 33.44 520 PRO A O 1
ATOM 4026 N N . ALA A 1 521 ? 5.642 7.300 21.219 1.00 33.28 521 ALA A N 1
ATOM 4027 C CA . ALA A 1 521 ? 5.980 7.687 19.856 1.00 33.28 521 ALA A CA 1
ATOM 4028 C C . ALA A 1 521 ? 5.156 6.864 18.853 1.00 33.28 521 ALA A C 1
ATOM 4030 O O . ALA A 1 521 ? 4.948 5.666 19.055 1.00 33.28 521 ALA A O 1
ATOM 4031 N N . ARG A 1 522 ? 4.682 7.507 17.774 1.00 35.91 522 ARG A N 1
ATOM 4032 C CA . ARG A 1 522 ? 4.011 6.810 16.666 1.00 35.91 522 ARG A CA 1
ATOM 4033 C C . ARG A 1 522 ? 4.880 5.616 16.241 1.00 35.91 522 ARG A C 1
ATOM 4035 O O . ARG A 1 522 ? 6.025 5.851 15.851 1.00 35.91 522 ARG A O 1
ATOM 4042 N N . PRO A 1 523 ? 4.370 4.374 16.270 1.00 31.09 523 PRO A N 1
ATOM 4043 C CA . PRO A 1 523 ? 5.057 3.267 15.628 1.00 31.09 523 PRO A CA 1
ATOM 4044 C C . PRO A 1 523 ? 5.218 3.593 14.141 1.00 31.09 523 PRO A C 1
ATOM 4046 O O . PRO A 1 523 ? 4.298 4.106 13.498 1.00 31.09 523 PRO A O 1
ATOM 4049 N N . SER A 1 524 ? 6.399 3.336 13.589 1.00 31.34 524 SER A N 1
ATOM 4050 C CA . SER A 1 524 ? 6.615 3.402 12.148 1.00 31.34 524 SER A CA 1
ATOM 4051 C C . SER A 1 524 ? 5.722 2.385 11.423 1.00 31.34 524 SER A C 1
ATOM 4053 O O . SER A 1 524 ? 5.341 1.354 11.971 1.00 31.34 524 SER A O 1
ATOM 4055 N N . ILE A 1 525 ? 5.363 2.718 10.179 1.00 31.59 525 ILE A N 1
ATOM 4056 C CA . ILE A 1 525 ? 4.493 1.943 9.278 1.00 31.59 525 ILE A CA 1
ATOM 4057 C C . ILE A 1 525 ? 4.859 0.443 9.304 1.00 31.59 525 ILE A C 1
ATOM 4059 O O . ILE A 1 525 ? 6.048 0.126 9.171 1.00 31.59 525 ILE A O 1
ATOM 4063 N N . PRO A 1 526 ? 3.882 -0.487 9.406 1.00 25.67 526 PRO A N 1
ATOM 4064 C CA . PRO A 1 526 ? 4.150 -1.917 9.285 1.00 25.67 526 PRO A CA 1
ATOM 4065 C C . PRO A 1 526 ? 4.770 -2.186 7.910 1.00 25.67 526 PRO A C 1
ATOM 4067 O O . PRO A 1 526 ? 4.167 -1.905 6.876 1.00 25.67 526 PRO A O 1
ATOM 4070 N N . GLY A 1 527 ? 6.024 -2.634 7.915 1.00 31.66 527 GLY A N 1
ATOM 4071 C CA . GLY A 1 527 ? 6.905 -2.678 6.744 1.00 31.66 527 GLY A CA 1
ATOM 4072 C C . GLY A 1 527 ? 8.324 -2.188 7.051 1.00 31.66 527 GLY A C 1
ATOM 4073 O O . GLY A 1 527 ? 9.263 -2.561 6.350 1.00 31.66 527 GLY A O 1
ATOM 4074 N N . SER A 1 528 ? 8.519 -1.425 8.137 1.00 31.12 528 SER A N 1
ATOM 4075 C CA . SER A 1 528 ? 9.853 -1.199 8.700 1.00 31.12 528 SER A CA 1
ATOM 4076 C C . SER A 1 528 ? 10.262 -2.416 9.524 1.00 31.12 528 SER A C 1
ATOM 4078 O O . SER A 1 528 ? 9.620 -2.714 10.530 1.00 31.12 528 SER A O 1
ATOM 4080 N N . ALA A 1 529 ? 11.311 -3.115 9.091 1.00 29.62 529 ALA A N 1
ATOM 4081 C CA . ALA A 1 529 ? 11.942 -4.179 9.860 1.00 29.62 529 ALA A CA 1
ATOM 4082 C C . ALA A 1 529 ? 12.167 -3.712 11.307 1.00 29.62 529 ALA A C 1
ATOM 4084 O O . ALA A 1 529 ? 12.939 -2.777 11.539 1.00 29.62 529 ALA A O 1
ATOM 4085 N N . ALA A 1 530 ? 11.458 -4.342 12.244 1.00 27.08 530 ALA A N 1
ATOM 4086 C CA . ALA A 1 530 ? 11.807 -4.293 13.647 1.00 27.08 530 ALA A CA 1
ATOM 4087 C C . ALA A 1 530 ? 13.196 -4.915 13.772 1.00 27.08 530 ALA A C 1
ATOM 4089 O O . ALA A 1 530 ? 13.397 -6.055 13.354 1.00 27.08 530 ALA A O 1
ATOM 4090 N N . ASP A 1 531 ? 14.139 -4.149 14.305 1.00 28.22 531 ASP A N 1
ATOM 4091 C CA . ASP A 1 531 ? 15.334 -4.724 14.890 1.00 28.22 531 ASP A CA 1
ATOM 4092 C C . ASP A 1 531 ? 15.296 -4.439 16.385 1.00 28.22 531 ASP A C 1
ATOM 4094 O O . ASP A 1 531 ? 14.966 -3.332 16.830 1.00 28.22 531 ASP A O 1
ATOM 4098 N N . GLY A 1 532 ? 15.550 -5.488 17.156 1.00 32.09 532 GLY A N 1
ATOM 4099 C CA . GLY A 1 532 ? 15.529 -5.452 18.601 1.00 32.09 532 GLY A CA 1
ATOM 4100 C C . GLY A 1 532 ? 16.712 -4.653 19.119 1.00 32.09 532 GLY A C 1
ATOM 4101 O O . GLY A 1 532 ? 17.820 -5.157 19.193 1.00 32.09 532 GLY A O 1
ATOM 4102 N N . SER A 1 533 ? 16.484 -3.411 19.529 1.00 29.41 533 SER A N 1
ATOM 4103 C CA . SER A 1 533 ? 17.177 -2.807 20.670 1.00 29.41 533 SER A CA 1
ATOM 4104 C C . SER A 1 533 ? 16.594 -1.429 20.964 1.00 29.41 533 SER A C 1
ATOM 4106 O O . SER A 1 533 ? 16.792 -0.467 20.236 1.00 29.41 533 SER A O 1
ATOM 4108 N N . THR A 1 534 ? 15.861 -1.325 22.067 1.00 26.33 534 THR A N 1
ATOM 4109 C CA . THR A 1 534 ? 16.054 -0.270 23.074 1.00 26.33 534 THR A CA 1
ATOM 4110 C C . THR A 1 534 ? 15.152 -0.581 24.257 1.00 26.33 534 THR A C 1
ATOM 4112 O O . THR A 1 534 ? 13.968 -0.271 24.311 1.00 26.33 534 THR A O 1
ATOM 4115 N N . SER A 1 535 ? 15.755 -1.245 25.236 1.00 26.56 535 SER A N 1
ATOM 4116 C CA . SER A 1 535 ? 15.253 -1.325 26.597 1.00 26.56 535 SER A CA 1
ATOM 4117 C C . SER A 1 535 ? 15.201 0.080 27.205 1.00 26.56 535 SER A C 1
ATOM 4119 O O . SER A 1 535 ? 16.253 0.662 27.482 1.00 26.56 535 SER A O 1
ATOM 4121 N N . ALA A 1 536 ? 14.014 0.609 27.487 1.00 25.59 536 ALA A N 1
ATOM 4122 C CA . ALA A 1 536 ? 13.879 1.661 28.486 1.00 25.59 536 ALA A CA 1
ATOM 4123 C C . ALA A 1 536 ? 13.773 0.983 29.860 1.00 25.59 536 ALA A C 1
ATOM 4125 O O . ALA A 1 536 ? 12.730 0.458 30.241 1.00 25.59 536 ALA A O 1
ATOM 4126 N N . ARG A 1 537 ? 14.897 0.935 30.586 1.00 24.27 537 ARG A N 1
ATOM 4127 C CA . ARG A 1 537 ? 14.926 0.544 32.001 1.00 24.27 537 ARG A CA 1
ATOM 4128 C C . ARG A 1 537 ? 14.098 1.551 32.801 1.00 24.27 537 ARG A C 1
ATOM 4130 O O . ARG A 1 537 ? 14.472 2.716 32.891 1.00 24.27 537 ARG A O 1
ATOM 4137 N N . TYR A 1 538 ? 13.023 1.086 33.423 1.00 23.66 538 TYR A N 1
ATOM 4138 C CA . TYR A 1 538 ? 12.312 1.826 34.458 1.00 23.66 538 TYR A CA 1
ATOM 4139 C C . TYR A 1 538 ? 13.107 1.741 35.773 1.00 23.66 538 TYR A C 1
ATOM 4141 O O . TYR A 1 538 ? 13.341 0.649 36.291 1.00 23.66 538 TYR A O 1
ATOM 4149 N N . ARG A 1 539 ? 13.554 2.886 36.306 1.00 21.45 539 ARG A N 1
ATOM 4150 C CA . ARG A 1 539 ? 13.942 3.036 37.719 1.00 21.45 539 ARG A CA 1
ATOM 4151 C C . ARG A 1 539 ? 12.732 3.626 38.453 1.00 21.45 539 ARG A C 1
ATOM 4153 O O . ARG A 1 539 ? 12.352 4.744 38.107 1.00 21.45 539 ARG A O 1
ATOM 4160 N N . PRO A 1 540 ? 12.133 2.944 39.443 1.00 25.39 540 PRO A N 1
ATOM 4161 C CA . PRO A 1 540 ? 11.096 3.559 40.256 1.00 25.39 540 PRO A CA 1
ATOM 4162 C C . PRO A 1 540 ? 11.727 4.629 41.154 1.00 25.39 540 PRO A C 1
ATOM 4164 O O . PRO A 1 540 ? 12.630 4.345 41.942 1.00 25.39 540 PRO A O 1
ATOM 4167 N N . ALA A 1 541 ? 11.255 5.868 41.024 1.00 24.30 541 ALA A N 1
ATOM 4168 C CA . ALA A 1 541 ? 11.498 6.920 41.998 1.00 24.30 541 ALA A CA 1
ATOM 4169 C C . ALA A 1 541 ? 10.615 6.646 43.224 1.00 24.30 541 ALA A C 1
ATOM 4171 O O . ALA A 1 541 ? 9.425 6.944 43.225 1.00 24.30 541 ALA A O 1
ATOM 4172 N N . GLY A 1 542 ? 11.199 6.028 44.248 1.00 25.56 542 GLY A N 1
ATOM 4173 C CA . GLY A 1 542 ? 10.601 5.886 45.570 1.00 25.56 542 GLY A CA 1
ATOM 4174 C C . GLY A 1 542 ? 11.510 6.532 46.605 1.00 25.56 542 GLY A C 1
ATOM 4175 O O . GLY A 1 542 ? 12.512 5.943 46.994 1.00 25.56 542 GLY A O 1
ATOM 4176 N N . ALA A 1 543 ? 11.165 7.739 47.042 1.00 25.30 543 ALA A N 1
ATOM 4177 C CA . ALA A 1 543 ? 11.687 8.333 48.265 1.00 25.30 543 ALA A CA 1
ATOM 4178 C C . ALA A 1 543 ? 10.543 9.102 48.938 1.00 25.30 543 ALA A C 1
ATOM 4180 O O . A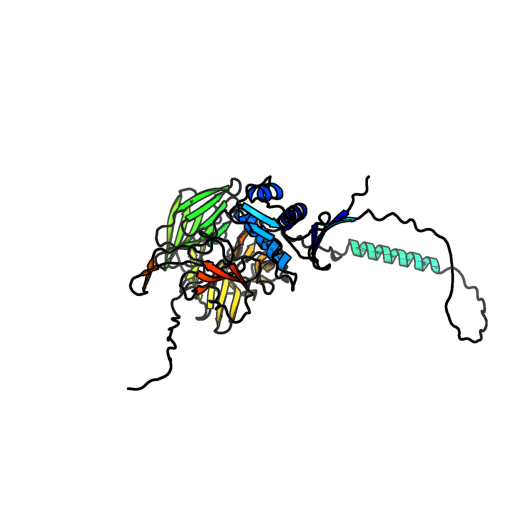LA A 1 543 ? 10.293 10.264 48.628 1.00 25.30 543 ALA A O 1
ATOM 4181 N N . TYR A 1 544 ? 9.821 8.421 49.830 1.00 27.06 544 TYR A N 1
ATOM 4182 C CA . TYR A 1 544 ? 9.088 9.085 50.907 1.00 27.06 544 TYR A CA 1
ATOM 4183 C C . TYR A 1 544 ? 10.069 9.375 52.059 1.00 27.06 544 TYR A C 1
ATOM 4185 O O . TYR A 1 544 ? 11.021 8.611 52.248 1.00 27.06 544 TYR A O 1
ATOM 4193 N N . PRO A 1 545 ? 9.889 10.479 52.803 1.00 29.34 545 PRO A N 1
ATOM 4194 C CA . PRO A 1 545 ? 10.857 10.945 53.785 1.00 29.34 545 PRO A CA 1
ATOM 4195 C C . PRO A 1 545 ? 10.799 10.146 55.096 1.00 29.34 545 PRO A C 1
ATOM 4197 O O . PRO A 1 545 ? 9.727 9.793 55.571 1.00 29.34 545 PRO A O 1
ATOM 4200 N N . GLY A 1 546 ? 12.000 9.913 55.637 1.00 24.11 546 GLY A N 1
ATOM 4201 C CA . GLY A 1 546 ? 12.412 9.678 57.028 1.00 24.11 546 GLY A CA 1
ATOM 4202 C C . GLY A 1 546 ? 11.427 9.162 58.081 1.00 24.11 546 GLY A C 1
ATOM 4203 O O . GLY A 1 546 ? 10.461 9.832 58.406 1.00 24.11 546 GLY A O 1
ATOM 4204 N N . THR A 1 547 ? 11.839 8.102 58.786 1.00 25.59 547 THR A N 1
ATOM 4205 C CA . THR A 1 547 ? 12.164 8.211 60.223 1.00 25.59 547 THR A CA 1
ATOM 4206 C C . THR A 1 547 ? 13.051 7.054 60.680 1.00 25.59 547 THR A C 1
ATOM 4208 O O . THR A 1 547 ? 12.930 5.926 60.216 1.00 25.59 547 THR A O 1
ATOM 4211 N N . SER A 1 548 ? 13.961 7.416 61.573 1.00 28.61 548 SER A N 1
ATOM 4212 C CA . SER A 1 548 ? 14.996 6.666 62.273 1.00 28.61 548 SER A CA 1
ATOM 4213 C C . SER A 1 548 ? 14.474 5.482 63.094 1.00 28.61 548 SER A C 1
ATOM 4215 O O . SER A 1 548 ? 13.549 5.667 63.881 1.00 28.61 548 SER A O 1
ATOM 4217 N N . LEU A 1 549 ? 15.123 4.321 62.977 1.00 29.88 549 LEU A N 1
ATOM 4218 C CA . LEU A 1 549 ? 15.932 3.632 64.005 1.00 29.88 549 LEU A CA 1
ATOM 4219 C C . LEU A 1 549 ? 16.287 2.218 63.536 1.00 29.88 549 LEU A C 1
ATOM 4221 O O . LEU A 1 549 ? 15.396 1.547 62.971 1.00 29.88 549 LEU A O 1
#

Sequence (549 aa):
MGLEMKTLYRFEGFEMDPTNRVFGLGGKPIAIPSRAFDLLLYMTCNAQRLLTKEELMRAVWGGTIVEEGNLTQSVFLLRKALSAHPSMENQLIVTVPGRGYRFVAEVERIDIPPPRSTQPDISANAATHRTEAAPAPAPAVQKTMHSHRWYGLWYTMGAVITVAAIAALIILPGGARLQRIKLIPLPHRVTANSAENPVATFALSPNGKYLAYTDSQNITIQTLASGENRSIPLGAGVAPGRVIWYPDATRLLVGERVNDAATVFVYSILSGKLSLLRENAMNPAVSPDGTRIVYADGGNHELWLMDGNGENPRRVLAANAQDRVYAMSWSPDGRRVWFARVRWDKEQETITLETCDLNGGSRTVVLRDASAKAFRLLPQERLIYAAAEGPENFTNLWELPVNTDLGKPVGPPRKLTEWTNLSISGISATADGKQVALLRGSWQADVYVGDLRAGGTQLANTRRLTLDESDNRPAFWTPDGQAVVFSSNRNGRFQVFRQRLDGTVPELLGMDSGEAVYTPARPSIPGSAADGSTSARYRPAGAYPGTSL

pLDDT: mean 75.91, std 20.11, range [21.45, 96.38]

Foldseek 3Di:
DDDDWFKWKDWPQWIAGPVVRFIDGVPHTQDDDPLLSQLVVVQLVVAPDQAFLVNSCCSSPVPDDDDSQVVLVSQLRVLLSVPPDPPDPDGQWDADPPGGIHRHTDMDMDGHDDPDPPDDDDDDDDDDDDDDDDDDDDDDDDDDDDDDDPPVVVVVVVVVVVVVVVVCCVVVPPNPPVPVLPFDDDDDDLDDDDPVWAWQEWAQFQARQWIWTDTQFWTWIAGRVPRDIDTDTDDPQKGWAYWYDDLVSQKIWTWIQHVNKTWIWIAGNVVRDIGTQDIQFAQKEAFNNLQKIWTAGPLQQWIWIATSSNPDIDTQDGHDPQWGWHFDYAQNVRFKTWIWIWGDDPPDIWIFIWMDGSNNPLIDTADGANQFLAWDDAPPQKIWGWGFDDPVRATFIKIFRHDRVNRYTPDDIDTRHDDDPFDFNYWYAHNNRPDIDTDTDDDAAFDKDFDQPDVRDDGHPIDTQAPHRWRWAWADADPVNQWTWTWTCSSSRTFIWIDGPPDNDIDGPGRDPVPRGDDPPPDPRVSNDDDDDDDPDDDDPDDDDDDDD

Radius of gyration: 32.68 Å; chains: 1; bounding box: 67×109×109 Å

Secondary structure (DSSP, 8-state):
-----EEEEEETTEEEETTTTEEEETTEE----HHHHHHHHHHHHTTTSEEEHHHHHHHHHTTS---HHHHHHHHHHHHHHHTT-TT--S-SEEEETTTEEEE-S--EEEEEPPPP------------------------PPP----S-SHHHHHHHHHHHHHHHHHHHHHSTTS-------PPPPPPP-----TTS---EEEE-TTSSEEEEE-SSEEEEEETTT--EEEEEPPTTEEEEEEEE-TTSSEEEEEEEETTEEEEEEEETTT--EEEEEES-EEEEE-TTSSEEEEEEGGGTEEEEEETTS-S-EEEEE--TTEEEEEEEE-TTSSEEEEEEEEE-SS-EEEEEEEEETTS-S-EEEE--TT-SSEEEETTTEEEEEEEETTTTEEEEEEEEEETTTTEESS--EE----SS--EEEEEE-TTSS-EEEEE-------EEEEEEGGGTEEEEEEES--SSS-EEEEEE-TTSSEEEEEE-TTSS-EEEEEETT-SSPEEEEE--SSSS--PPPPP-TTS--------PPPP---------